Protein AF-A0A1G9GJR6-F1 (afdb_monomer)

InterPro domains:
  IPR000014 PAS domain [PS50112] (337-376)
  IPR000014 PAS domain [TIGR00229] (336-374)
  IPR035965 PAS domain superfamily [SSF55785] (329-375)

Structure (mmCIF, N/CA/C/O backbone):
data_AF-A0A1G9GJR6-F1
#
_entry.id   AF-A0A1G9GJR6-F1
#
loop_
_atom_site.group_PDB
_atom_site.id
_atom_site.type_symbol
_atom_site.label_atom_id
_atom_site.l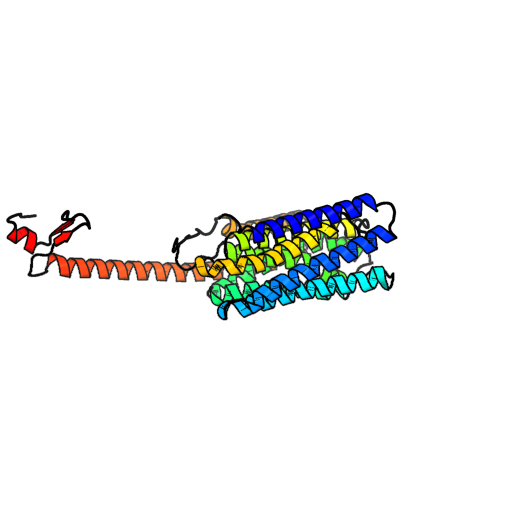abel_alt_id
_atom_site.label_comp_id
_atom_site.label_asym_id
_atom_site.label_entity_id
_atom_site.label_seq_id
_atom_site.pdbx_PDB_ins_code
_atom_site.Cartn_x
_atom_site.Cartn_y
_atom_site.Cartn_z
_atom_site.occupancy
_atom_site.B_iso_or_equiv
_atom_site.auth_seq_id
_atom_site.auth_comp_id
_atom_site.auth_asym_id
_atom_site.auth_atom_id
_atom_site.pdbx_PDB_model_num
ATOM 1 N N . MET A 1 1 ? -23.182 -2.981 -4.319 1.00 45.47 1 MET A N 1
ATOM 2 C CA . MET A 1 1 ? -23.999 -1.771 -4.593 1.00 45.47 1 MET A CA 1
ATOM 3 C C . MET A 1 1 ? -23.714 -1.355 -6.027 1.00 45.47 1 MET A C 1
ATOM 5 O O . MET A 1 1 ? -22.579 -1.558 -6.437 1.00 45.47 1 MET A O 1
ATOM 9 N N . PRO A 1 2 ? -24.678 -0.843 -6.815 1.00 49.72 2 PRO A N 1
ATOM 10 C CA . PRO A 1 2 ? -24.375 -0.452 -8.184 1.00 49.72 2 PRO A CA 1
ATOM 11 C C . PRO A 1 2 ? -23.437 0.757 -8.154 1.00 49.72 2 PRO A C 1
ATOM 13 O O . PRO A 1 2 ? -23.761 1.805 -7.594 1.00 49.72 2 PRO A O 1
ATOM 16 N N . ILE A 1 3 ? -22.252 0.574 -8.728 1.00 59.41 3 ILE A N 1
ATOM 17 C CA . ILE A 1 3 ? -21.285 1.632 -8.998 1.00 59.41 3 ILE A CA 1
ATOM 18 C C . ILE A 1 3 ? -22.029 2.737 -9.766 1.00 59.41 3 ILE A C 1
ATOM 20 O O . ILE A 1 3 ? -22.708 2.457 -10.755 1.00 59.41 3 ILE A O 1
ATOM 24 N N . GLN A 1 4 ? -21.968 3.990 -9.297 1.00 67.12 4 GLN A N 1
ATOM 25 C CA . GLN A 1 4 ? -22.605 5.110 -10.004 1.00 67.12 4 GLN A CA 1
ATOM 26 C C . GLN A 1 4 ? -22.117 5.148 -11.458 1.00 67.12 4 GLN A C 1
ATOM 28 O O . GLN A 1 4 ? -20.933 4.924 -11.702 1.00 67.12 4 GLN A O 1
ATOM 33 N N . LYS A 1 5 ? -22.991 5.489 -12.418 1.00 72.69 5 LYS A N 1
ATOM 34 C CA . LYS A 1 5 ? -22.660 5.490 -13.861 1.00 72.69 5 LYS A CA 1
ATOM 35 C C . LYS A 1 5 ? -21.323 6.184 -14.174 1.00 72.69 5 LYS A C 1
ATOM 37 O O . LYS A 1 5 ? -20.550 5.674 -14.972 1.00 72.69 5 LYS A O 1
ATOM 42 N N . LYS A 1 6 ? -21.008 7.291 -13.487 1.00 80.31 6 LYS A N 1
ATOM 43 C CA . LYS A 1 6 ? -19.724 8.004 -13.619 1.00 80.31 6 LYS A CA 1
ATOM 44 C C . LYS A 1 6 ? -18.506 7.135 -13.272 1.00 80.31 6 LYS A C 1
ATOM 46 O O . LYS A 1 6 ? -17.514 7.168 -13.987 1.00 80.31 6 LYS A O 1
ATOM 51 N N . ASN A 1 7 ? -18.586 6.351 -12.203 1.00 84.50 7 ASN A N 1
ATOM 52 C CA . ASN A 1 7 ? -17.495 5.494 -11.741 1.00 84.50 7 ASN A CA 1
ATOM 53 C C . ASN A 1 7 ? -17.300 4.279 -12.665 1.00 84.50 7 ASN A C 1
ATOM 55 O O . ASN A 1 7 ? -16.178 3.809 -12.811 1.00 84.50 7 ASN A O 1
ATOM 59 N N . VAL A 1 8 ? -18.361 3.820 -13.342 1.00 87.62 8 VAL A N 1
ATOM 60 C CA . VAL A 1 8 ? -18.257 2.786 -14.386 1.00 87.62 8 VAL A CA 1
ATOM 61 C C . VAL A 1 8 ? -17.443 3.297 -15.576 1.00 87.62 8 VAL A C 1
ATOM 63 O O . VAL A 1 8 ? -16.547 2.597 -16.029 1.00 87.62 8 VAL A O 1
ATOM 66 N N . TYR A 1 9 ? -17.683 4.530 -16.040 1.00 91.12 9 TYR A N 1
ATOM 67 C CA . TYR A 1 9 ? -16.892 5.111 -17.134 1.00 91.12 9 TYR A CA 1
ATOM 68 C C . TYR A 1 9 ? -15.409 5.256 -16.785 1.00 91.12 9 TYR A C 1
ATOM 70 O O . TYR A 1 9 ? -14.565 5.035 -17.646 1.00 91.12 9 TYR A O 1
ATOM 78 N N . VAL A 1 10 ? -15.080 5.584 -15.532 1.00 92.81 10 VAL A N 1
ATOM 79 C CA . VAL A 1 10 ? -13.677 5.652 -15.096 1.00 92.81 10 VAL A CA 1
ATOM 80 C C . VAL A 1 10 ? -13.039 4.263 -15.065 1.00 92.81 10 VAL A C 1
ATOM 82 O O . VAL A 1 10 ? -11.910 4.122 -15.509 1.00 92.81 10 VAL A O 1
ATOM 85 N N . LEU A 1 11 ? -13.753 3.225 -14.615 1.00 93.25 11 LEU A N 1
ATOM 86 C CA . LEU A 1 11 ? -13.242 1.851 -14.693 1.00 93.25 11 LEU A CA 1
ATOM 87 C C . LEU A 1 11 ? -13.025 1.401 -16.139 1.00 93.25 11 LEU A C 1
ATOM 89 O O . LEU A 1 11 ? -11.981 0.835 -16.441 1.00 93.25 11 LEU A O 1
ATOM 93 N N . ILE A 1 12 ? -13.971 1.697 -17.036 1.00 94.75 12 ILE A N 1
ATOM 94 C CA . ILE A 1 12 ? -13.810 1.437 -18.473 1.00 94.75 12 ILE A CA 1
ATOM 95 C C . ILE A 1 12 ? -12.570 2.162 -18.998 1.00 94.75 12 ILE A C 1
ATOM 97 O O . ILE A 1 12 ? -11.783 1.551 -19.709 1.00 94.75 12 ILE A O 1
ATOM 101 N N . PHE A 1 13 ? -12.365 3.426 -18.616 1.00 95.56 13 PHE A N 1
ATOM 102 C CA . PHE A 1 13 ? -11.164 4.174 -18.975 1.00 95.56 13 PHE A CA 1
ATOM 103 C C . PHE A 1 13 ? -9.887 3.497 -18.465 1.00 95.56 13 PHE A C 1
ATOM 105 O O . PHE A 1 13 ? -8.965 3.344 -19.252 1.00 95.56 13 PHE A O 1
ATOM 112 N N . ILE A 1 14 ? -9.833 3.052 -17.204 1.00 96.62 14 ILE A N 1
ATOM 113 C CA . ILE A 1 14 ? -8.651 2.377 -16.639 1.00 96.62 14 ILE A CA 1
ATOM 114 C C . ILE A 1 14 ? -8.311 1.129 -17.459 1.00 96.62 14 ILE A C 1
ATOM 116 O O . ILE A 1 14 ? -7.192 1.006 -17.944 1.00 96.62 14 ILE A O 1
ATOM 120 N N . PHE A 1 15 ? -9.280 0.238 -17.683 1.00 96.19 15 PHE A N 1
ATOM 121 C CA . PHE A 1 15 ? -9.030 -0.989 -18.444 1.00 96.19 15 PHE A CA 1
ATOM 122 C C . PHE A 1 15 ? -8.732 -0.723 -19.923 1.00 96.19 15 PHE A C 1
ATOM 124 O O . PHE A 1 15 ? -7.868 -1.383 -20.492 1.00 96.19 15 PHE A O 1
ATOM 131 N N . ALA A 1 16 ? -9.403 0.249 -20.546 1.00 97.19 16 ALA A N 1
ATOM 132 C CA . ALA A 1 16 ? -9.124 0.642 -21.925 1.00 97.19 16 ALA A CA 1
ATOM 133 C C . ALA A 1 16 ? -7.731 1.270 -22.067 1.00 97.19 16 ALA A C 1
ATOM 135 O O . ALA A 1 16 ? -7.044 0.994 -23.043 1.00 97.19 16 ALA A O 1
ATOM 136 N N . PHE A 1 17 ? -7.300 2.070 -21.090 1.00 97.50 17 PHE A N 1
ATOM 137 C CA . PHE A 1 17 ? -5.965 2.658 -21.044 1.00 97.50 17 PHE A CA 1
ATOM 138 C C . PHE A 1 17 ? -4.892 1.577 -20.894 1.00 97.50 17 PHE A C 1
ATOM 140 O O . PHE A 1 17 ? -3.942 1.552 -21.668 1.00 97.50 17 PHE A O 1
ATOM 147 N N . THR A 1 18 ? -5.069 0.635 -19.962 1.00 96.69 18 THR A N 1
ATOM 148 C CA . THR A 1 18 ? -4.147 -0.497 -19.797 1.00 96.69 18 THR A CA 1
ATOM 149 C C . THR A 1 18 ? -4.101 -1.374 -21.050 1.00 96.69 18 THR A C 1
ATOM 151 O O . THR A 1 18 ? -3.021 -1.762 -21.483 1.00 96.69 18 THR A O 1
ATOM 154 N N . LEU A 1 19 ? -5.247 -1.649 -21.683 1.00 97.00 19 LEU A N 1
ATOM 155 C CA . LEU A 1 19 ? -5.295 -2.402 -22.939 1.00 97.00 19 LEU A CA 1
ATOM 156 C C . LEU A 1 19 ? -4.604 -1.652 -24.083 1.00 97.00 19 LEU A C 1
ATOM 158 O O . LEU A 1 19 ? -3.886 -2.265 -24.864 1.00 97.00 19 LEU A O 1
ATOM 162 N N . PHE A 1 20 ? -4.801 -0.335 -24.175 1.00 97.44 20 PHE A N 1
ATOM 163 C CA . PHE A 1 20 ? -4.111 0.506 -25.150 1.00 97.44 20 PHE A CA 1
ATOM 164 C C . PHE A 1 20 ? -2.597 0.486 -24.935 1.00 97.44 20 PHE A C 1
ATOM 166 O O . PHE A 1 20 ? -1.853 0.417 -25.907 1.00 97.44 20 PHE A O 1
ATOM 173 N N . TYR A 1 21 ? -2.144 0.477 -23.680 1.00 96.69 21 TYR A N 1
ATOM 174 C CA . TYR A 1 21 ? -0.730 0.341 -23.358 1.00 96.69 21 TYR A CA 1
ATOM 175 C C . TYR A 1 21 ? -0.183 -1.008 -23.852 1.00 96.69 21 TYR A C 1
ATOM 177 O O . TYR A 1 21 ? 0.759 -1.030 -24.637 1.00 96.69 21 TYR A O 1
ATOM 185 N N . TYR A 1 22 ? -0.833 -2.130 -23.533 1.00 96.69 22 TYR A N 1
AT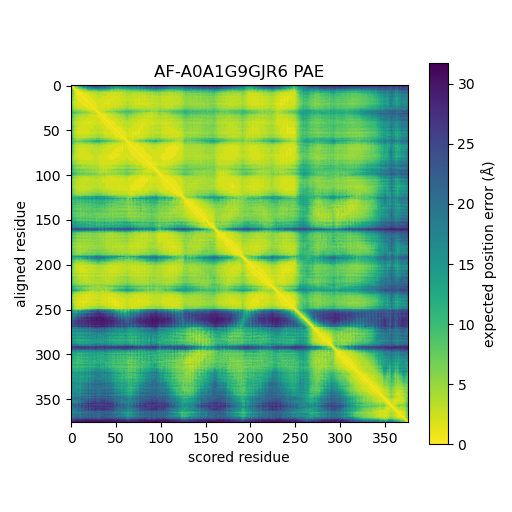OM 186 C CA . TYR A 1 22 ? -0.429 -3.429 -24.086 1.00 96.69 22 TYR A CA 1
ATOM 187 C C . TYR A 1 22 ? -0.439 -3.469 -25.619 1.00 96.69 22 TYR A C 1
ATOM 189 O O . TYR A 1 22 ? 0.464 -4.039 -26.227 1.00 96.69 22 TYR A O 1
ATOM 197 N N . LEU A 1 23 ? -1.437 -2.848 -26.253 1.00 96.31 23 LEU A N 1
ATOM 198 C CA . LEU A 1 23 ? -1.510 -2.760 -27.708 1.00 96.31 23 LEU A CA 1
ATOM 199 C C . LEU A 1 23 ? -0.339 -1.954 -28.283 1.00 96.31 23 LEU A C 1
ATOM 201 O O . LEU A 1 23 ? 0.211 -2.349 -29.304 1.00 96.31 23 LEU A O 1
ATOM 205 N N . TRP A 1 24 ? 0.059 -0.858 -27.633 1.00 95.62 24 TRP A N 1
ATOM 206 C CA . TRP A 1 24 ? 1.240 -0.089 -28.023 1.00 95.62 24 TRP A CA 1
ATOM 207 C C . TRP A 1 24 ? 2.498 -0.955 -27.978 1.00 95.62 24 TRP A C 1
ATOM 209 O O . TRP A 1 24 ? 3.226 -1.019 -28.966 1.00 95.62 24 TRP A O 1
ATOM 219 N N . LEU A 1 25 ? 2.712 -1.667 -26.866 1.00 93.50 25 LEU A N 1
ATOM 220 C CA . LEU A 1 25 ? 3.872 -2.545 -26.707 1.00 93.50 25 LEU A CA 1
ATOM 221 C C . LEU A 1 25 ? 3.916 -3.630 -27.786 1.00 93.50 25 LEU A C 1
ATOM 223 O O . LEU A 1 25 ? 4.958 -3.878 -28.378 1.00 93.50 25 LEU A O 1
ATOM 227 N N . PHE A 1 26 ? 2.766 -4.231 -28.090 1.00 94.25 26 PHE A N 1
ATOM 228 C CA . PHE A 1 26 ? 2.660 -5.258 -29.120 1.00 94.25 26 PHE A CA 1
ATOM 229 C C . PHE A 1 26 ? 2.913 -4.719 -30.538 1.00 94.25 26 PHE A C 1
ATOM 231 O O . PHE A 1 26 ? 3.593 -5.365 -31.328 1.00 94.25 26 PHE A O 1
ATOM 238 N N . LEU A 1 27 ? 2.368 -3.546 -30.881 1.00 94.06 27 LEU A N 1
ATOM 239 C CA . LEU A 1 27 ? 2.489 -2.973 -32.228 1.00 94.06 27 LEU A CA 1
ATOM 240 C C . LEU A 1 27 ? 3.894 -2.447 -32.538 1.00 94.06 27 LEU A C 1
ATOM 242 O O . LEU A 1 27 ? 4.300 -2.475 -33.697 1.00 94.06 27 LEU A O 1
ATOM 246 N N . PHE A 1 28 ? 4.611 -1.957 -31.527 1.00 92.88 28 PHE A N 1
ATOM 247 C CA . PHE A 1 28 ? 5.928 -1.336 -31.686 1.00 92.88 28 PHE A CA 1
ATOM 248 C C . PHE A 1 28 ? 7.072 -2.192 -31.131 1.00 92.88 28 PHE A C 1
ATOM 250 O O . PHE A 1 28 ? 8.172 -1.683 -30.961 1.00 92.88 28 PHE A O 1
ATOM 257 N N . GLN A 1 29 ? 6.849 -3.489 -30.890 1.00 91.06 29 GLN A N 1
ATOM 258 C CA . GLN A 1 29 ? 7.866 -4.407 -30.352 1.00 91.06 29 GLN A CA 1
ATOM 259 C C . GLN A 1 29 ? 9.164 -4.459 -31.184 1.00 91.06 29 GLN A C 1
ATOM 261 O O . GLN A 1 29 ? 10.229 -4.722 -30.635 1.00 91.06 29 GLN A O 1
ATOM 266 N N . ASP A 1 30 ? 9.081 -4.185 -32.492 1.00 90.19 30 ASP A N 1
ATOM 267 C CA . ASP A 1 30 ? 10.226 -4.198 -33.412 1.00 90.19 30 ASP A CA 1
ATOM 268 C C . ASP A 1 30 ? 10.935 -2.827 -33.523 1.00 90.19 30 ASP A C 1
ATOM 270 O O . ASP A 1 30 ? 12.026 -2.740 -34.087 1.00 90.19 30 ASP A O 1
ATOM 274 N N . ASP A 1 31 ? 10.337 -1.748 -32.997 1.00 91.06 31 ASP A N 1
ATOM 275 C CA . ASP A 1 31 ? 10.891 -0.385 -33.000 1.00 91.06 31 ASP A CA 1
ATOM 276 C C . ASP A 1 31 ? 11.160 0.074 -31.562 1.00 91.06 31 ASP A C 1
ATOM 278 O O . ASP A 1 31 ? 10.299 0.652 -30.895 1.00 91.06 31 ASP A O 1
ATOM 282 N N . SER A 1 32 ? 12.388 -0.164 -31.091 1.00 86.12 32 SER A N 1
ATOM 283 C CA . SER A 1 32 ? 12.802 0.149 -29.718 1.00 86.12 32 SER A CA 1
ATOM 284 C C . SER A 1 32 ? 12.622 1.624 -29.353 1.00 86.12 32 SER A C 1
ATOM 286 O O . SER A 1 32 ? 12.295 1.941 -28.212 1.00 86.12 32 SER A O 1
ATOM 288 N N . TYR A 1 33 ? 12.763 2.547 -30.310 1.00 88.50 33 TYR A N 1
ATOM 289 C CA . TYR A 1 33 ? 12.606 3.972 -30.036 1.00 88.50 33 TYR A CA 1
ATOM 290 C C . TYR A 1 33 ? 11.143 4.334 -29.751 1.00 88.50 33 TYR A C 1
ATOM 292 O O . TYR A 1 33 ? 10.857 5.011 -28.759 1.00 88.50 33 TYR A O 1
ATOM 300 N N . LEU A 1 34 ? 10.211 3.882 -30.599 1.00 90.75 34 LEU A N 1
ATOM 301 C CA . LEU A 1 34 ? 8.777 4.125 -30.401 1.00 90.75 34 LEU A CA 1
ATOM 302 C C . LEU A 1 34 ? 8.217 3.343 -29.209 1.00 90.75 34 LEU A C 1
ATOM 304 O O . LEU A 1 34 ? 7.345 3.857 -28.499 1.00 90.75 34 LEU A O 1
ATOM 308 N N . LEU A 1 35 ? 8.735 2.138 -28.965 1.00 91.19 35 LEU A N 1
ATOM 309 C CA . LEU A 1 35 ? 8.374 1.308 -27.823 1.00 91.19 35 LEU A CA 1
ATOM 310 C C . LEU A 1 35 ? 8.645 2.044 -26.504 1.00 91.19 35 LEU A C 1
ATOM 312 O O . LEU A 1 35 ? 7.708 2.291 -25.742 1.00 91.19 35 LEU A O 1
ATOM 316 N N . THR A 1 36 ? 9.890 2.479 -26.283 1.00 89.06 36 THR A N 1
ATOM 317 C CA . THR A 1 36 ? 10.308 3.152 -25.045 1.00 89.06 36 THR A CA 1
ATOM 318 C C . THR A 1 36 ? 9.625 4.508 -24.868 1.00 89.06 36 THR A C 1
ATOM 320 O O . THR A 1 36 ? 9.094 4.800 -23.797 1.00 89.06 36 THR A O 1
ATOM 323 N N . TRP A 1 37 ? 9.565 5.345 -25.913 1.00 91.19 37 TRP A N 1
ATOM 324 C CA . TRP A 1 37 ? 8.925 6.664 -25.803 1.00 91.19 37 TRP A CA 1
ATOM 325 C C . TRP A 1 37 ? 7.434 6.570 -25.506 1.00 91.19 37 TRP A C 1
ATOM 327 O O . TRP A 1 37 ? 6.923 7.310 -24.658 1.00 91.19 37 TRP A O 1
ATOM 337 N N . GLY A 1 38 ? 6.721 5.683 -26.200 1.00 92.06 38 GLY A N 1
ATOM 338 C CA . GLY A 1 38 ? 5.298 5.506 -25.957 1.00 92.06 38 GLY A CA 1
ATOM 339 C C . GLY A 1 38 ? 5.023 4.876 -24.597 1.00 92.06 38 GLY A C 1
ATOM 340 O O . GLY A 1 38 ? 4.152 5.377 -23.887 1.00 92.06 38 GLY A O 1
ATOM 341 N N . GLY A 1 39 ? 5.807 3.870 -24.191 1.00 92.06 39 GLY A N 1
ATOM 342 C CA . GLY A 1 39 ? 5.703 3.259 -22.866 1.00 92.06 39 GLY A CA 1
ATOM 343 C C . GLY A 1 39 ? 5.895 4.275 -21.744 1.00 92.06 39 GLY A C 1
ATOM 344 O O . GLY A 1 39 ? 4.989 4.490 -20.940 1.00 92.06 39 GLY A O 1
ATOM 345 N N . ASN A 1 40 ? 6.995 5.026 -21.771 1.00 92.69 40 ASN A N 1
ATOM 346 C CA . ASN A 1 40 ? 7.277 6.045 -20.760 1.00 92.69 40 ASN A CA 1
ATOM 347 C C . ASN A 1 40 ? 6.244 7.178 -20.749 1.00 92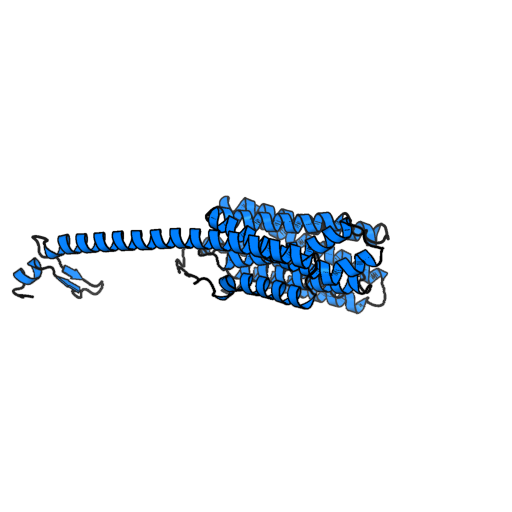.69 40 ASN A C 1
ATOM 349 O O . ASN A 1 40 ? 5.852 7.663 -19.687 1.00 92.69 40 ASN A O 1
ATOM 353 N N . THR A 1 41 ? 5.742 7.588 -21.918 1.00 93.81 41 THR A N 1
ATOM 354 C CA . THR A 1 41 ? 4.688 8.612 -22.003 1.00 93.81 41 THR A CA 1
ATOM 355 C C . THR A 1 41 ? 3.378 8.111 -21.394 1.00 93.81 41 THR A C 1
ATOM 357 O O . THR A 1 41 ? 2.712 8.843 -20.657 1.00 93.81 41 THR A O 1
ATOM 360 N N . LEU A 1 42 ? 3.001 6.859 -21.667 1.00 95.62 42 LEU A N 1
ATOM 361 C CA . LEU A 1 42 ? 1.826 6.231 -21.067 1.00 95.62 42 LEU A CA 1
ATOM 362 C C . LEU A 1 42 ? 2.006 6.045 -19.559 1.00 95.62 42 LEU A C 1
ATOM 364 O O . LEU A 1 42 ? 1.075 6.321 -18.803 1.00 95.62 42 LEU A O 1
ATOM 368 N N . SER A 1 43 ? 3.205 5.685 -19.114 1.00 94.75 43 SER A N 1
ATOM 369 C CA . SER A 1 43 ? 3.566 5.598 -17.699 1.00 94.75 43 SER A CA 1
ATOM 370 C C . SER A 1 43 ? 3.390 6.937 -16.974 1.00 94.75 43 SER A C 1
ATOM 372 O O . SER A 1 43 ? 2.709 7.044 -15.946 1.00 94.75 43 SER A O 1
ATOM 374 N N . LEU A 1 44 ? 3.884 8.014 -17.586 1.00 95.31 44 LEU A N 1
ATOM 375 C CA . LEU A 1 44 ? 3.776 9.373 -17.065 1.00 95.31 44 LEU A CA 1
ATOM 376 C C . LEU A 1 44 ? 2.317 9.856 -16.983 1.00 95.31 44 LEU A C 1
ATOM 378 O O . LEU A 1 44 ? 1.890 10.416 -15.971 1.00 95.31 44 LEU A O 1
ATOM 382 N N . ILE A 1 45 ? 1.519 9.622 -18.029 1.00 95.69 45 ILE A N 1
ATOM 383 C CA . ILE A 1 45 ? 0.089 9.975 -18.036 1.00 95.69 45 ILE A CA 1
ATOM 384 C C . ILE A 1 45 ? -0.673 9.142 -16.997 1.00 95.69 45 ILE A C 1
ATOM 386 O O . ILE A 1 45 ? -1.497 9.672 -16.242 1.00 95.69 45 ILE A O 1
ATOM 390 N N . GLY A 1 46 ? -0.389 7.842 -16.945 1.00 94.88 46 GLY A N 1
ATOM 391 C CA . GLY A 1 46 ? -1.046 6.878 -16.073 1.00 94.88 46 GLY A CA 1
ATOM 392 C C . GLY A 1 46 ? -0.755 7.082 -14.586 1.00 94.88 46 GLY A C 1
ATOM 393 O O . GLY A 1 46 ? -1.611 6.768 -13.763 1.00 94.88 46 GLY A O 1
ATOM 394 N N . SER A 1 47 ? 0.381 7.687 -14.234 1.00 95.56 47 SER A N 1
ATOM 395 C CA . SER A 1 47 ? 0.718 8.096 -12.861 1.00 95.56 47 SER A CA 1
ATOM 396 C C . SER A 1 47 ? 0.223 9.514 -12.508 1.00 95.56 47 SER A C 1
ATOM 398 O O . SER A 1 47 ? -0.171 9.781 -11.363 1.00 95.56 47 SER A O 1
ATOM 400 N N . ALA A 1 48 ? 0.135 10.426 -13.484 1.00 96.62 48 ALA A N 1
ATOM 401 C CA . ALA A 1 48 ? -0.389 11.782 -13.282 1.00 96.62 48 ALA A CA 1
ATOM 402 C C . ALA A 1 48 ? -1.900 11.806 -12.986 1.00 96.62 48 ALA A C 1
ATOM 404 O O . ALA A 1 48 ? -2.363 12.525 -12.093 1.00 96.62 48 ALA A O 1
ATOM 405 N N . VAL A 1 49 ? -2.689 11.019 -13.723 1.00 96.38 49 VAL A N 1
ATOM 406 C CA . VAL A 1 49 ? -4.158 11.005 -13.611 1.00 96.38 49 VAL A CA 1
ATOM 407 C C . VAL A 1 49 ? -4.636 10.624 -12.190 1.00 96.38 49 VAL A C 1
ATOM 409 O O . VAL A 1 49 ? -5.431 11.374 -11.609 1.00 96.38 49 VAL A O 1
ATOM 412 N N . PRO A 1 50 ? -4.128 9.545 -11.564 1.00 96.12 50 PRO A N 1
ATOM 413 C CA . PRO A 1 50 ? -4.399 9.188 -10.167 1.00 96.12 50 PRO A CA 1
ATOM 414 C C . PRO A 1 50 ? -4.038 10.273 -9.160 1.00 96.12 50 PRO A C 1
ATOM 416 O O . PRO A 1 50 ? -4.819 10.531 -8.241 1.00 96.12 50 PRO A O 1
ATOM 419 N N . SER A 1 51 ? -2.909 10.957 -9.359 1.00 95.69 51 SER A N 1
ATOM 420 C CA . SER A 1 51 ? -2.487 12.070 -8.501 1.00 95.69 51 SER A CA 1
ATOM 421 C C . SER A 1 51 ? -3.532 13.192 -8.486 1.00 95.69 51 SER A C 1
ATOM 423 O O . SER A 1 51 ? -3.867 13.730 -7.427 1.00 95.69 51 SER A O 1
ATOM 425 N N . ILE A 1 52 ? -4.133 13.497 -9.642 1.00 95.56 52 ILE A N 1
ATOM 426 C CA . ILE A 1 52 ? -5.213 14.487 -9.758 1.00 95.56 52 ILE A CA 1
ATOM 427 C C . ILE A 1 52 ? -6.485 14.000 -9.051 1.00 95.56 52 ILE A C 1
ATOM 429 O O . ILE A 1 52 ? -7.104 14.767 -8.306 1.00 95.56 52 ILE A O 1
ATOM 433 N N . TRP A 1 53 ? -6.892 12.744 -9.259 1.00 95.38 53 TRP A N 1
ATOM 434 C CA . TRP A 1 53 ? -8.083 12.174 -8.615 1.00 95.38 53 TRP A CA 1
ATOM 435 C C . TRP A 1 53 ? -7.976 12.185 -7.088 1.00 95.38 53 TRP A C 1
ATOM 437 O O . TRP A 1 53 ? -8.921 12.573 -6.397 1.00 95.38 53 TRP A O 1
ATOM 447 N N . LEU A 1 54 ? -6.811 11.825 -6.555 1.00 95.19 54 LEU A N 1
ATOM 448 C CA . LEU A 1 54 ? -6.560 11.793 -5.117 1.00 95.19 54 LEU A CA 1
ATOM 449 C C . LEU A 1 54 ? -6.427 13.193 -4.521 1.00 95.19 54 LEU A C 1
ATOM 451 O O . LEU A 1 54 ? -6.961 13.446 -3.442 1.00 95.19 54 LEU A O 1
ATOM 455 N N . TYR A 1 55 ? -5.847 14.145 -5.252 1.00 95.50 55 TYR A N 1
ATOM 456 C CA . TYR A 1 55 ? -5.843 15.543 -4.830 1.00 95.50 55 TYR A CA 1
ATOM 457 C C . TYR A 1 55 ? -7.263 16.131 -4.739 1.00 95.50 55 TYR A C 1
ATOM 459 O O . TYR A 1 55 ? -7.583 16.880 -3.809 1.00 95.50 55 TYR A O 1
ATOM 467 N N . GLN A 1 56 ? -8.154 15.765 -5.667 1.00 92.69 56 GLN A N 1
ATOM 468 C CA . GLN A 1 56 ? -9.574 16.125 -5.582 1.00 92.69 56 GLN A CA 1
ATOM 469 C C . GLN A 1 56 ? -10.255 15.470 -4.369 1.00 92.69 56 GLN A C 1
ATOM 471 O O . GLN A 1 56 ? -11.034 16.133 -3.674 1.00 92.69 56 GLN A O 1
ATOM 476 N N . ALA A 1 57 ? -9.934 14.207 -4.073 1.00 91.25 57 ALA A N 1
ATOM 477 C CA . ALA A 1 57 ? -10.399 13.519 -2.868 1.00 91.25 57 ALA A CA 1
ATOM 478 C C . ALA A 1 57 ? -9.932 14.254 -1.598 1.00 91.25 57 ALA A C 1
ATOM 480 O O . ALA A 1 57 ? -10.750 14.624 -0.762 1.00 91.25 57 ALA A O 1
ATOM 481 N N . TYR A 1 58 ? -8.651 14.625 -1.511 1.00 93.94 58 TYR A N 1
ATOM 482 C CA . TYR A 1 58 ? -8.107 15.437 -0.417 1.00 93.94 58 TYR A CA 1
ATOM 483 C C . TYR A 1 58 ? -8.857 16.765 -0.222 1.00 93.94 58 TYR A C 1
ATOM 485 O O . TYR A 1 58 ? -9.224 17.115 0.905 1.00 93.94 58 TYR A O 1
ATOM 493 N N . LYS A 1 59 ? -9.132 17.500 -1.308 1.00 92.94 59 LYS A N 1
ATOM 494 C CA . LYS A 1 59 ? -9.871 18.772 -1.241 1.00 92.94 59 LYS A CA 1
ATOM 495 C C . LYS A 1 59 ? -11.297 18.606 -0.723 1.00 92.94 59 LYS A C 1
ATOM 497 O O . LYS A 1 59 ? -11.787 19.480 -0.007 1.00 92.94 59 LYS A O 1
ATOM 502 N N . THR A 1 60 ? -11.951 17.510 -1.094 1.00 88.62 60 THR A N 1
ATOM 503 C CA . THR A 1 60 ? -13.358 17.240 -0.765 1.00 88.62 60 THR A CA 1
ATOM 504 C C . THR A 1 60 ? -13.547 16.422 0.513 1.00 88.62 60 THR A C 1
ATOM 506 O O . THR A 1 60 ? -14.666 16.335 1.014 1.00 88.62 60 THR A O 1
ATOM 509 N N . ALA A 1 61 ? -12.469 15.874 1.077 1.00 87.06 61 ALA A N 1
ATOM 510 C CA . ALA A 1 61 ? -12.494 15.091 2.300 1.00 87.06 61 ALA A CA 1
ATOM 511 C C . ALA A 1 61 ? -12.914 15.913 3.527 1.00 87.06 61 ALA A C 1
ATOM 513 O O . ALA A 1 61 ? -12.516 17.069 3.717 1.00 87.06 61 ALA A O 1
ATOM 514 N N . GLU A 1 62 ? -13.657 15.272 4.428 1.00 84.69 62 GLU A N 1
ATOM 515 C CA . GLU A 1 62 ? -13.965 15.828 5.742 1.00 84.69 62 GLU A CA 1
ATOM 516 C C . GLU A 1 62 ? -12.698 15.941 6.609 1.00 84.69 62 GLU A C 1
ATOM 518 O O . GLU A 1 62 ? -11.760 15.149 6.487 1.00 84.69 62 GLU A O 1
ATOM 523 N N . LYS A 1 63 ? -12.677 16.909 7.540 1.00 84.31 63 LYS A N 1
ATOM 524 C CA . LYS A 1 63 ? -11.538 17.174 8.445 1.00 84.31 63 LYS A CA 1
ATOM 525 C C . LYS A 1 63 ? -10.897 15.919 9.079 1.00 84.31 63 LYS A C 1
ATOM 527 O O . LYS A 1 63 ? -9.667 15.876 9.100 1.00 84.31 63 LYS A O 1
ATOM 532 N N . PRO A 1 64 ? -11.639 14.912 9.591 1.00 83.75 64 PRO A N 1
ATOM 533 C CA . PRO A 1 64 ? -11.013 13.734 10.196 1.00 83.75 64 PRO A CA 1
ATOM 534 C C . PRO A 1 64 ? -10.219 12.865 9.208 1.00 83.75 64 PRO A C 1
ATOM 536 O O . PRO A 1 64 ? -9.229 12.263 9.634 1.00 83.75 64 PRO A O 1
ATOM 539 N N . ASP A 1 65 ? -10.608 12.834 7.931 1.00 85.81 65 ASP A N 1
ATOM 540 C CA . ASP A 1 65 ? -9.990 12.006 6.889 1.00 85.81 65 ASP A CA 1
ATOM 541 C C . ASP A 1 65 ? -8.987 12.773 6.014 1.00 85.81 65 ASP A C 1
ATOM 543 O O . ASP A 1 65 ? -8.206 12.152 5.295 1.00 85.81 65 ASP A O 1
ATOM 547 N N . LYS A 1 66 ? -8.947 14.110 6.088 1.00 90.56 66 LYS A N 1
ATOM 548 C CA . LYS A 1 66 ? -8.012 14.937 5.303 1.00 90.56 66 LYS A CA 1
ATOM 549 C C . LYS A 1 66 ? -6.545 14.490 5.377 1.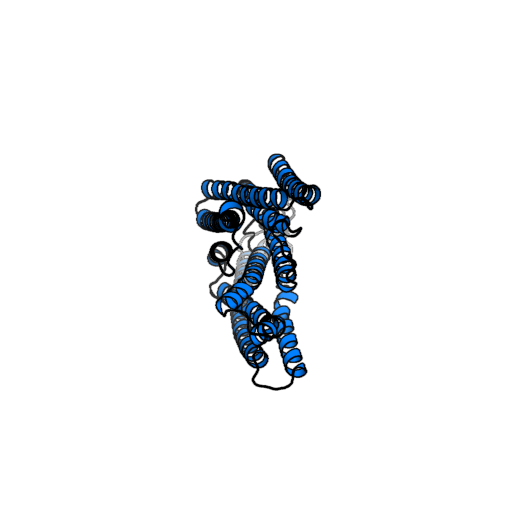00 90.56 66 LYS A C 1
ATOM 551 O O . LYS A 1 66 ? -5.932 14.421 4.315 1.00 90.56 66 LYS A O 1
ATOM 556 N N . PRO A 1 67 ? -5.963 14.167 6.551 1.00 93.50 67 PRO A N 1
ATOM 557 C CA . PRO A 1 67 ? -4.560 13.751 6.607 1.00 93.50 67 PRO A CA 1
ATOM 558 C C . PRO A 1 67 ? -4.295 12.429 5.878 1.00 93.50 67 PRO A C 1
ATOM 560 O O . PRO A 1 67 ? -3.253 12.287 5.252 1.00 93.50 67 PRO A O 1
ATOM 563 N N . PHE A 1 68 ? -5.253 11.494 5.897 1.00 92.56 68 PHE A N 1
ATOM 564 C CA . PHE A 1 68 ? -5.150 10.244 5.141 1.00 92.56 68 PHE A CA 1
ATOM 565 C C . PHE A 1 68 ? -5.061 10.530 3.637 1.00 92.56 68 PHE A C 1
ATOM 567 O O . PHE A 1 68 ? -4.114 10.104 2.984 1.00 92.56 68 PHE A O 1
ATOM 574 N N . TRP A 1 69 ? -5.999 11.313 3.098 1.00 93.62 69 TRP A N 1
ATOM 575 C CA . TRP A 1 69 ? -6.016 11.630 1.666 1.00 93.62 69 TRP A CA 1
ATOM 576 C C . TRP A 1 69 ? -4.841 12.495 1.232 1.00 93.62 69 TRP A C 1
ATOM 578 O O . TRP A 1 69 ? -4.354 12.339 0.117 1.00 93.62 69 TRP A O 1
ATOM 588 N N . PHE A 1 70 ? -4.354 13.369 2.112 1.00 96.44 70 PHE A N 1
ATOM 589 C CA . PHE A 1 70 ? -3.135 14.130 1.871 1.00 96.44 70 PHE A CA 1
ATOM 590 C C . PHE A 1 70 ? -1.926 13.205 1.693 1.00 96.44 70 PHE A C 1
ATOM 592 O O . PHE A 1 70 ? -1.217 13.325 0.701 1.00 96.44 70 PHE A O 1
ATOM 599 N N . LEU A 1 71 ? -1.736 12.241 2.600 1.00 97.12 71 LEU A N 1
ATOM 600 C CA . LEU A 1 71 ? -0.632 11.281 2.531 1.00 97.12 71 LEU A CA 1
ATOM 601 C C . LEU A 1 71 ? -0.744 10.351 1.314 1.00 97.12 71 LEU A C 1
ATOM 603 O O . LEU A 1 71 ? 0.244 10.154 0.620 1.00 97.12 71 LEU A O 1
ATOM 607 N N . ILE A 1 72 ? -1.940 9.847 0.986 1.00 95.38 72 ILE A N 1
ATOM 608 C CA . ILE A 1 72 ? -2.147 9.057 -0.244 1.00 95.38 72 ILE A CA 1
ATOM 609 C C . ILE A 1 72 ? -1.856 9.895 -1.504 1.00 95.38 72 ILE A C 1
ATOM 611 O O . ILE A 1 72 ? -1.246 9.402 -2.452 1.00 95.38 72 ILE A O 1
ATOM 615 N N . THR A 1 73 ? -2.236 11.177 -1.515 1.00 97.12 73 THR A N 1
ATOM 616 C CA . THR A 1 73 ? -1.911 12.084 -2.630 1.00 97.12 73 THR A CA 1
ATOM 617 C C . THR A 1 73 ? -0.404 12.298 -2.746 1.00 97.12 73 THR A C 1
ATOM 619 O O . THR A 1 73 ? 0.123 12.218 -3.849 1.00 97.12 73 THR A O 1
ATOM 622 N N . LEU A 1 74 ? 0.298 12.525 -1.629 1.00 97.94 74 LEU A N 1
ATOM 623 C CA . LEU A 1 74 ? 1.757 12.661 -1.618 1.00 97.94 74 LEU A CA 1
ATOM 624 C C . LEU A 1 74 ? 2.457 11.394 -2.108 1.00 97.94 74 LEU A C 1
ATOM 626 O O . LEU A 1 74 ? 3.399 11.505 -2.882 1.00 97.94 74 LEU A O 1
ATOM 630 N N . GLY A 1 75 ? 1.983 10.210 -1.709 1.00 97.12 75 GLY A N 1
ATOM 631 C CA . GLY A 1 75 ? 2.542 8.945 -2.183 1.00 97.12 75 GLY A CA 1
ATOM 632 C C . GLY A 1 75 ? 2.411 8.791 -3.694 1.00 97.12 75 GLY A C 1
ATOM 633 O O . GLY A 1 75 ? 3.400 8.612 -4.396 1.00 97.12 75 GLY A O 1
ATOM 634 N N . THR A 1 76 ? 1.203 9.002 -4.215 1.00 96.62 76 THR A N 1
ATOM 635 C CA . THR A 1 76 ? 0.942 8.895 -5.660 1.00 96.62 76 THR A CA 1
ATOM 636 C C . THR A 1 76 ? 1.702 9.954 -6.460 1.00 96.62 76 THR A C 1
ATOM 638 O O . THR A 1 76 ? 2.229 9.668 -7.530 1.00 96.62 76 THR A O 1
ATOM 641 N N . PHE A 1 77 ? 1.815 11.171 -5.923 1.00 97.81 77 PHE A N 1
ATOM 642 C CA . PHE A 1 77 ? 2.601 12.232 -6.544 1.00 97.81 77 PHE A CA 1
ATOM 643 C C . PHE A 1 77 ? 4.106 11.929 -6.509 1.00 97.81 77 PHE A C 1
ATOM 645 O O . PHE A 1 77 ? 4.801 12.210 -7.477 1.00 97.81 77 PHE A O 1
ATOM 652 N N . SER A 1 78 ? 4.605 11.311 -5.433 1.00 97.94 78 SER A N 1
ATOM 653 C CA . SER A 1 78 ? 5.978 10.800 -5.361 1.00 97.94 78 SER A CA 1
ATOM 654 C C . SER A 1 78 ? 6.223 9.760 -6.450 1.00 97.94 78 SER A C 1
ATOM 656 O O . SER A 1 78 ? 7.204 9.867 -7.171 1.00 97.94 78 SER A O 1
ATOM 658 N N . TYR A 1 79 ? 5.294 8.821 -6.652 1.00 96.62 79 TYR A N 1
ATOM 659 C CA . TYR A 1 79 ? 5.376 7.854 -7.750 1.00 96.62 79 TYR A CA 1
ATOM 660 C C . TYR A 1 79 ? 5.446 8.547 -9.123 1.00 96.62 79 TYR A C 1
ATOM 662 O O . TYR A 1 79 ? 6.311 8.240 -9.931 1.00 96.62 79 TYR A O 1
ATOM 670 N N . PHE A 1 80 ? 4.609 9.559 -9.367 1.00 97.56 80 PHE A N 1
ATOM 671 C CA . PHE A 1 80 ? 4.688 10.366 -10.590 1.00 97.56 80 PHE A CA 1
ATOM 672 C C . PHE A 1 80 ? 6.054 11.065 -10.768 1.00 97.56 80 PHE A C 1
ATOM 674 O O . PHE A 1 80 ? 6.551 11.166 -11.888 1.00 97.56 80 PHE A O 1
ATOM 681 N N . LEU A 1 81 ? 6.696 11.526 -9.686 1.00 97.94 81 LEU A N 1
ATOM 682 C CA . LEU A 1 81 ? 8.053 12.089 -9.749 1.00 97.94 81 LEU A CA 1
ATOM 683 C C . LEU A 1 81 ? 9.119 11.028 -10.057 1.00 97.94 81 LEU A C 1
ATOM 685 O O . LEU A 1 81 ? 10.120 11.353 -10.701 1.00 97.94 81 LEU A O 1
ATOM 689 N N . ALA A 1 82 ? 8.907 9.779 -9.636 1.00 96.62 82 ALA A N 1
ATOM 690 C CA . ALA A 1 82 ? 9.759 8.658 -10.020 1.00 96.62 82 ALA A CA 1
ATOM 691 C C . ALA A 1 82 ? 9.692 8.427 -11.537 1.00 96.62 82 ALA A C 1
ATOM 693 O O . ALA A 1 82 ? 10.733 8.434 -12.187 1.00 96.62 82 ALA A O 1
ATOM 694 N N . GLU A 1 83 ? 8.485 8.380 -12.110 1.00 95.75 83 GLU A N 1
ATOM 695 C CA . GLU A 1 83 ? 8.261 8.266 -13.561 1.00 95.75 83 GLU A CA 1
ATOM 696 C C . GLU A 1 83 ? 8.858 9.451 -14.338 1.00 95.75 83 GLU A C 1
ATOM 698 O O . GLU A 1 83 ? 9.514 9.266 -15.361 1.00 95.75 83 GLU A O 1
ATOM 703 N N . CYS A 1 84 ? 8.710 10.681 -13.824 1.00 96.44 84 CYS A N 1
ATOM 704 C CA . CYS A 1 84 ? 9.371 11.869 -14.386 1.00 96.44 84 CYS A CA 1
ATOM 705 C C . CYS A 1 84 ? 10.899 11.725 -14.407 1.00 96.44 84 CYS A C 1
ATOM 707 O O . CYS A 1 84 ? 11.561 12.189 -15.334 1.00 96.44 84 CYS A O 1
ATOM 709 N N . SER A 1 85 ? 11.461 11.125 -13.358 1.00 95.94 85 SER A N 1
ATOM 710 C CA . SER A 1 85 ? 12.901 10.906 -13.251 1.00 95.94 85 SER A CA 1
ATOM 711 C C . SER A 1 85 ? 13.349 9.801 -14.209 1.00 95.94 85 SER A C 1
ATOM 713 O O . SER A 1 85 ? 14.360 9.965 -14.884 1.00 95.94 85 SER A O 1
ATOM 715 N N . TRP A 1 86 ? 12.574 8.718 -14.323 1.00 93.75 86 TRP A N 1
ATOM 716 C CA . TRP A 1 86 ? 12.839 7.604 -15.233 1.00 93.75 86 TRP A CA 1
ATOM 717 C C . TRP A 1 86 ? 12.893 8.065 -16.692 1.00 93.75 86 TRP A C 1
ATOM 719 O O . TRP A 1 86 ? 13.918 7.907 -17.355 1.00 93.75 86 TRP A O 1
ATOM 729 N N . ILE A 1 87 ? 11.840 8.743 -17.168 1.00 94.00 87 ILE A N 1
ATOM 730 C CA . ILE A 1 87 ? 11.778 9.247 -18.549 1.00 94.00 87 ILE A CA 1
ATOM 731 C C . ILE A 1 87 ? 12.893 10.260 -18.846 1.00 94.00 87 ILE A C 1
ATOM 733 O O . ILE A 1 87 ? 13.411 10.307 -19.964 1.00 94.00 87 ILE A O 1
ATOM 737 N N . LEU A 1 88 ? 13.296 11.062 -17.853 1.00 94.56 88 LEU A N 1
ATOM 738 C CA . LEU A 1 88 ? 14.404 12.002 -18.001 1.00 94.56 88 LEU A CA 1
ATOM 739 C C . LEU A 1 88 ? 15.723 11.264 -18.255 1.00 94.56 88 LEU A C 1
ATOM 741 O O . LEU A 1 88 ? 16.449 11.640 -19.172 1.00 94.56 88 LEU A O 1
ATOM 745 N N . TYR A 1 89 ? 16.031 10.227 -17.478 1.00 93.56 89 TYR A N 1
ATOM 746 C CA . TYR A 1 89 ? 17.254 9.447 -17.664 1.00 93.56 89 TYR A CA 1
ATOM 747 C C . TYR A 1 89 ? 17.253 8.685 -18.989 1.00 93.56 89 TYR A C 1
ATOM 749 O O . TYR A 1 89 ? 18.161 8.846 -19.805 1.00 93.56 89 TYR A O 1
ATOM 757 N N . GLU A 1 90 ? 16.198 7.919 -19.237 1.00 91.38 90 GLU A N 1
ATOM 758 C CA . GLU A 1 90 ? 16.174 6.978 -20.347 1.00 91.38 90 GLU A CA 1
ATOM 759 C C . GLU A 1 90 ? 15.833 7.646 -21.683 1.00 91.38 90 GLU A C 1
ATOM 761 O O . GLU A 1 90 ? 16.546 7.496 -22.671 1.00 91.38 90 GLU A O 1
ATOM 766 N N . SER A 1 91 ? 14.746 8.417 -21.746 1.00 90.56 91 SER A N 1
ATOM 767 C CA . SER A 1 91 ? 14.242 8.939 -23.024 1.00 90.56 91 SER A CA 1
ATOM 768 C C . SER A 1 91 ? 14.886 10.264 -23.424 1.00 90.56 91 SER A C 1
ATOM 770 O O . SER A 1 91 ? 15.133 10.500 -24.611 1.00 90.56 91 SER A O 1
ATOM 772 N N . VAL A 1 92 ? 15.165 11.137 -22.449 1.00 91.62 92 VAL A N 1
ATOM 773 C CA . VAL A 1 92 ? 15.728 12.473 -22.709 1.00 91.62 92 VAL A CA 1
ATOM 774 C C . VAL A 1 92 ? 17.254 12.441 -22.712 1.00 91.62 92 VAL A C 1
ATOM 776 O O . VAL A 1 92 ? 17.864 12.851 -23.699 1.00 91.62 92 VAL A O 1
ATOM 779 N N . LEU A 1 93 ? 17.871 11.958 -21.630 1.00 92.06 93 LEU A N 1
ATOM 780 C CA . LEU A 1 93 ? 19.329 11.903 -21.490 1.00 92.06 93 LEU A CA 1
ATOM 781 C C . LEU A 1 93 ? 19.952 10.712 -22.229 1.00 92.06 93 LEU A C 1
ATOM 783 O O . LEU A 1 93 ? 21.137 10.778 -22.549 1.00 92.06 93 LEU A O 1
ATOM 787 N N . ARG A 1 94 ? 19.161 9.677 -22.555 1.00 89.06 94 ARG A N 1
ATOM 788 C CA . ARG A 1 94 ? 19.603 8.458 -23.257 1.00 89.06 94 ARG A CA 1
ATOM 789 C C . ARG A 1 94 ? 20.751 7.749 -22.546 1.00 89.06 94 ARG A C 1
ATOM 791 O O . ARG A 1 94 ? 21.697 7.292 -23.185 1.00 89.06 94 ARG A O 1
ATOM 798 N N . ILE A 1 95 ? 20.662 7.694 -21.223 1.00 90.75 95 ILE A N 1
ATOM 799 C CA . ILE A 1 95 ? 21.575 6.924 -20.384 1.00 90.75 95 ILE A CA 1
ATOM 800 C C . ILE A 1 95 ? 20.797 5.839 -19.651 1.00 90.75 95 ILE A C 1
ATOM 802 O O . ILE A 1 95 ? 19.607 6.005 -19.381 1.00 90.75 95 ILE A O 1
ATOM 806 N N . GLU A 1 96 ? 21.478 4.742 -19.325 1.00 85.94 96 GLU A N 1
ATOM 807 C CA . GLU A 1 96 ? 20.907 3.701 -18.473 1.00 85.94 96 GLU A CA 1
ATOM 808 C C . GLU A 1 96 ? 20.456 4.310 -17.146 1.00 85.94 96 GLU A C 1
ATOM 810 O O . GLU A 1 96 ? 21.153 5.141 -16.547 1.00 85.94 96 GLU A O 1
ATOM 815 N N . VAL A 1 97 ? 19.261 3.921 -16.702 1.00 87.75 97 VAL A N 1
ATOM 816 C CA . VAL A 1 97 ? 18.715 4.410 -15.441 1.00 87.75 97 VAL A CA 1
ATOM 817 C C . VAL A 1 97 ? 19.591 3.862 -14.311 1.00 87.75 97 VAL A C 1
ATOM 819 O O . VAL A 1 97 ? 19.704 2.646 -14.162 1.00 87.75 97 VAL A O 1
ATOM 822 N N . PRO A 1 98 ? 20.237 4.730 -13.513 1.00 87.00 98 PRO A N 1
ATOM 823 C CA . PRO A 1 98 ? 21.147 4.267 -12.479 1.00 87.00 98 PRO A CA 1
ATOM 824 C C . PRO A 1 98 ? 20.378 3.490 -11.410 1.00 87.00 98 PRO A C 1
ATOM 826 O O . PRO A 1 98 ? 19.360 3.977 -10.917 1.00 87.00 98 PRO A O 1
ATOM 829 N N . TYR A 1 99 ? 20.904 2.330 -11.010 1.00 82.44 99 TYR A N 1
ATOM 830 C CA . TYR A 1 99 ? 20.340 1.514 -9.938 1.00 82.44 99 TYR A CA 1
ATOM 831 C C . TYR A 1 99 ? 21.340 1.305 -8.788 1.00 82.44 99 TYR A C 1
ATOM 833 O O . TYR A 1 99 ? 22.402 0.709 -8.990 1.00 82.44 99 TYR A O 1
ATOM 841 N N . PRO A 1 100 ? 21.010 1.719 -7.553 1.00 87.81 100 PRO A N 1
ATOM 842 C CA . PRO A 1 100 ? 19.891 2.583 -7.176 1.00 87.81 100 PRO A CA 1
ATOM 843 C C . PRO A 1 100 ? 20.060 4.029 -7.640 1.00 87.81 100 PRO A C 1
ATOM 845 O O . PRO A 1 100 ? 21.172 4.562 -7.640 1.00 87.81 100 PRO A O 1
ATOM 848 N N . GLY A 1 101 ? 18.949 4.688 -7.952 1.00 90.62 101 GLY A N 1
ATOM 849 C CA . GLY A 1 101 ? 18.923 6.051 -8.468 1.00 90.62 101 GLY A CA 1
ATOM 850 C C . GLY A 1 101 ? 17.847 6.942 -7.852 1.00 90.62 101 GLY A C 1
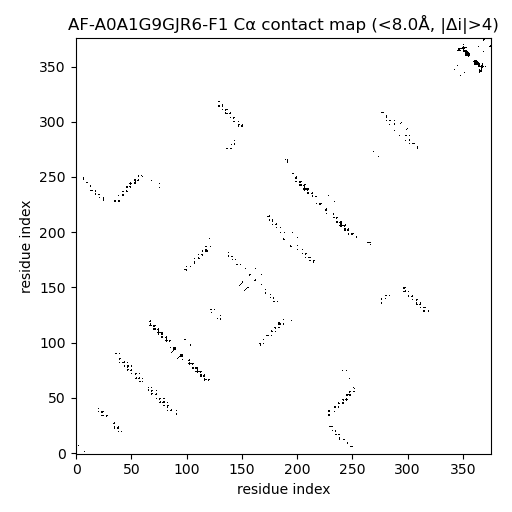ATOM 851 O O . GLY A 1 101 ? 17.202 6.631 -6.849 1.00 90.62 101 GLY A O 1
ATOM 852 N N . ILE A 1 102 ? 17.654 8.105 -8.478 1.00 94.75 102 ILE A N 1
ATOM 853 C CA . ILE A 1 102 ? 16.608 9.065 -8.098 1.00 94.75 102 ILE A CA 1
ATOM 854 C C . ILE A 1 102 ? 15.187 8.475 -8.244 1.00 94.75 102 ILE A C 1
ATOM 856 O O . ILE A 1 102 ? 14.373 8.741 -7.356 1.00 94.75 102 ILE A O 1
ATOM 860 N N . PRO A 1 103 ? 14.856 7.668 -9.280 1.00 94.12 103 PRO A N 1
ATOM 861 C CA . PRO A 1 103 ? 13.547 7.016 -9.354 1.00 94.12 103 PRO A CA 1
ATOM 862 C C . PRO A 1 103 ? 13.256 6.138 -8.127 1.00 94.12 103 PRO A C 1
ATOM 864 O O . PRO A 1 103 ? 12.198 6.290 -7.515 1.00 94.12 103 PRO A O 1
ATOM 867 N N . ASP A 1 104 ? 14.221 5.316 -7.689 1.00 92.81 104 ASP A N 1
ATOM 868 C CA . ASP A 1 104 ? 14.071 4.431 -6.523 1.00 92.81 104 ASP A CA 1
ATOM 869 C C . ASP A 1 104 ? 13.754 5.192 -5.236 1.00 92.81 104 ASP A C 1
ATOM 871 O O . ASP A 1 104 ? 12.914 4.769 -4.439 1.00 92.81 104 ASP A O 1
ATOM 875 N N . LEU A 1 105 ? 14.387 6.353 -5.039 1.00 95.00 105 LEU A N 1
ATOM 876 C CA . LEU A 1 105 ? 14.089 7.224 -3.906 1.00 95.00 105 LEU A CA 1
ATOM 877 C C . LEU A 1 105 ? 12.600 7.596 -3.892 1.00 95.00 105 LEU A C 1
ATOM 879 O O . LEU A 1 105 ? 11.930 7.454 -2.869 1.00 95.00 105 LEU A O 1
ATOM 883 N N . PHE A 1 106 ? 12.066 8.046 -5.025 1.00 96.75 106 PHE A N 1
ATOM 884 C CA . PHE A 1 106 ? 10.672 8.467 -5.130 1.00 96.75 106 PHE A CA 1
ATOM 885 C C . PHE A 1 106 ? 9.674 7.300 -5.049 1.00 96.75 106 PHE A C 1
ATOM 887 O O . PHE A 1 106 ? 8.600 7.480 -4.458 1.00 96.75 106 PHE A O 1
ATOM 894 N N . TYR A 1 107 ? 10.025 6.110 -5.549 1.00 94.19 107 TYR A N 1
ATOM 895 C CA . TYR A 1 107 ? 9.231 4.892 -5.350 1.00 94.19 107 TYR A CA 1
ATOM 896 C C . TYR A 1 107 ? 9.167 4.497 -3.868 1.00 94.19 107 TYR A C 1
ATOM 898 O O . TYR A 1 107 ? 8.077 4.294 -3.327 1.00 94.19 107 TYR A O 1
ATOM 906 N N . ILE A 1 108 ? 10.299 4.503 -3.159 1.00 94.06 108 ILE A N 1
ATOM 907 C CA . ILE A 1 108 ? 10.338 4.210 -1.718 1.00 94.06 108 ILE A CA 1
ATOM 908 C C . ILE A 1 108 ? 9.546 5.258 -0.923 1.00 94.06 108 ILE A C 1
ATOM 910 O O . ILE A 1 108 ? 8.764 4.902 -0.037 1.00 94.06 108 ILE A O 1
ATOM 914 N N . LEU A 1 109 ? 9.684 6.552 -1.242 1.00 96.19 109 LEU A N 1
ATOM 915 C CA . LEU A 1 109 ? 8.877 7.596 -0.601 1.00 96.19 109 LEU A CA 1
ATOM 916 C C . LEU A 1 109 ? 7.374 7.376 -0.823 1.00 96.19 109 LEU A C 1
ATOM 918 O O . LEU A 1 109 ? 6.594 7.595 0.107 1.00 96.19 109 LEU A O 1
ATOM 922 N N . SER A 1 110 ? 6.962 6.908 -2.008 1.00 95.81 110 SER A N 1
ATOM 923 C CA . SER A 1 110 ? 5.561 6.571 -2.292 1.00 95.81 110 SER A CA 1
ATOM 924 C C . SER A 1 110 ? 5.020 5.544 -1.294 1.00 95.81 110 SER A C 1
ATOM 926 O O . SER A 1 110 ? 4.013 5.789 -0.617 1.00 95.81 110 SER A O 1
ATOM 928 N N . VAL A 1 111 ? 5.756 4.444 -1.110 1.00 93.75 111 VAL A N 1
ATOM 929 C CA . VAL A 1 111 ? 5.426 3.387 -0.145 1.00 93.75 111 VAL A CA 1
ATOM 930 C C . VAL A 1 111 ? 5.355 3.939 1.281 1.00 93.75 111 VAL A C 1
ATOM 932 O O . VAL A 1 111 ? 4.385 3.679 2.000 1.00 93.75 111 VAL A O 1
ATOM 935 N N . LEU A 1 112 ? 6.333 4.749 1.700 1.00 94.69 112 LEU A N 1
ATOM 936 C CA . LEU A 1 112 ? 6.365 5.343 3.043 1.00 94.69 112 LEU A CA 1
ATOM 937 C C . LEU A 1 112 ? 5.164 6.260 3.308 1.00 94.69 112 LEU A C 1
ATOM 939 O O . LEU A 1 112 ? 4.599 6.245 4.409 1.00 94.69 112 LEU A O 1
ATOM 943 N N . PHE A 1 113 ? 4.734 7.039 2.315 1.00 96.88 113 PHE A N 1
ATOM 944 C CA . PHE A 1 113 ? 3.541 7.873 2.432 1.00 96.88 113 PHE A CA 1
ATOM 945 C C . PHE A 1 113 ? 2.259 7.040 2.519 1.00 96.88 113 PHE A C 1
ATOM 947 O O . PHE A 1 113 ? 1.401 7.339 3.355 1.00 96.88 113 PHE A O 1
ATOM 954 N N . TYR A 1 114 ? 2.133 5.966 1.734 1.00 94.25 114 TYR A N 1
ATOM 955 C CA . TYR A 1 114 ? 0.999 5.043 1.837 1.00 94.25 114 TYR A CA 1
ATOM 956 C C . TYR A 1 114 ? 0.943 4.346 3.202 1.00 94.25 114 TYR A C 1
ATOM 958 O O . TYR A 1 114 ? -0.113 4.339 3.844 1.00 94.25 114 TYR A O 1
ATOM 966 N N . LEU A 1 115 ? 2.075 3.840 3.702 1.00 91.44 115 LEU A N 1
ATOM 967 C CA . LEU A 1 115 ? 2.175 3.254 5.042 1.00 91.44 115 LEU A CA 1
ATOM 968 C C . LEU A 1 115 ? 1.786 4.266 6.121 1.00 91.44 115 LEU A C 1
ATOM 970 O O . LEU A 1 115 ? 1.014 3.947 7.026 1.00 91.44 115 LEU A O 1
ATOM 974 N N . SER A 1 116 ? 2.250 5.510 5.993 1.00 92.56 116 SER A N 1
ATOM 975 C CA . SER A 1 116 ? 1.902 6.596 6.912 1.00 92.56 116 SER A CA 1
ATOM 976 C C . SER A 1 116 ? 0.404 6.913 6.887 1.00 92.56 116 SER A C 1
ATOM 978 O O . SER A 1 116 ? -0.196 7.146 7.939 1.00 92.56 116 SER A O 1
ATOM 980 N N . ALA A 1 117 ? -0.231 6.878 5.711 1.00 92.25 117 ALA A N 1
ATOM 981 C CA . ALA A 1 117 ? -1.666 7.099 5.567 1.00 92.25 117 ALA A CA 1
ATOM 982 C C . ALA A 1 117 ? -2.474 6.021 6.306 1.00 92.25 117 ALA A C 1
ATOM 984 O O . ALA A 1 117 ? -3.330 6.334 7.142 1.00 92.25 117 ALA A O 1
ATOM 985 N N . PHE A 1 118 ? -2.179 4.743 6.056 1.00 88.44 118 PHE A N 1
ATOM 986 C CA . PHE A 1 118 ? -2.843 3.641 6.752 1.00 88.44 118 PHE A CA 1
ATOM 987 C C . PHE A 1 118 ? -2.536 3.631 8.247 1.00 88.44 118 PHE A C 1
ATOM 989 O O . PHE A 1 118 ? -3.453 3.467 9.055 1.00 88.44 118 PHE A O 1
ATOM 996 N N . GLY A 1 119 ? -1.284 3.891 8.621 1.00 86.94 119 GLY A N 1
ATOM 997 C CA . GLY A 1 119 ? -0.853 4.038 10.007 1.00 86.94 119 GLY A CA 1
ATOM 998 C C . GLY A 1 119 ? -1.655 5.109 10.743 1.00 86.94 119 GLY A C 1
ATOM 999 O O . GLY A 1 119 ? -2.149 4.857 11.840 1.00 86.94 119 GLY A O 1
ATOM 1000 N N . PHE A 1 120 ? -1.898 6.264 10.114 1.00 87.75 120 PHE A N 1
ATOM 1001 C CA . PHE A 1 120 ? -2.746 7.320 10.670 1.00 87.75 120 PHE A CA 1
ATOM 1002 C C . PHE A 1 120 ? -4.196 6.858 10.897 1.00 87.75 120 PHE A C 1
ATOM 1004 O O . PHE A 1 120 ? -4.764 7.097 11.969 1.00 87.75 120 PHE A O 1
ATOM 1011 N N . LYS A 1 121 ? -4.800 6.173 9.916 1.00 85.25 121 LYS A N 1
ATOM 1012 C CA . LYS A 1 121 ? -6.180 5.660 10.016 1.00 85.25 121 LYS A CA 1
ATOM 1013 C C . LYS A 1 121 ? -6.303 4.614 11.134 1.00 85.25 121 LYS A C 1
ATOM 1015 O O . LYS A 1 121 ? -7.260 4.641 11.905 1.00 85.25 121 LYS A O 1
ATOM 1020 N N . LEU A 1 122 ? -5.314 3.728 11.258 1.00 83.00 122 LEU A N 1
ATOM 1021 C CA . LEU A 1 122 ? -5.255 2.702 12.301 1.00 83.00 122 LEU A CA 1
ATOM 1022 C C . LEU A 1 122 ? -5.001 3.303 13.688 1.00 83.00 122 LEU A C 1
ATOM 1024 O O . LEU A 1 122 ? -5.661 2.904 14.646 1.00 83.00 122 LEU A O 1
ATOM 1028 N N . TYR A 1 123 ? -4.106 4.288 13.799 1.00 84.19 123 TYR A N 1
ATOM 1029 C CA . TYR A 1 123 ? -3.779 4.965 15.057 1.00 84.19 123 TYR A CA 1
ATOM 1030 C C . TYR A 1 123 ? -4.997 5.638 15.699 1.00 84.19 123 TYR A C 1
ATOM 1032 O O . TYR A 1 123 ? -5.160 5.587 16.916 1.00 84.19 123 TYR A O 1
ATOM 1040 N N . LYS A 1 124 ? -5.889 6.228 14.893 1.00 81.50 124 LYS A N 1
ATOM 1041 C CA . LYS A 1 124 ? -7.127 6.844 15.396 1.00 81.50 124 LYS A CA 1
ATOM 1042 C C . LYS A 1 124 ? -8.116 5.848 16.000 1.00 81.50 124 LYS A C 1
ATOM 1044 O O . LYS A 1 124 ? -8.935 6.233 16.829 1.00 81.50 124 LYS A O 1
ATOM 1049 N N . GLU A 1 125 ? -8.068 4.591 15.573 1.00 75.75 125 GLU A N 1
ATOM 1050 C CA . GLU A 1 125 ? -9.146 3.628 15.814 1.00 75.75 125 GLU A CA 1
ATOM 1051 C C . GLU A 1 125 ? -8.733 2.458 16.705 1.00 75.75 125 GLU A C 1
ATOM 1053 O O . GLU A 1 125 ? -9.576 1.809 17.331 1.00 75.75 125 GLU A O 1
ATOM 1058 N N . LYS A 1 126 ? -7.434 2.166 16.770 1.00 74.69 126 LYS A N 1
ATOM 1059 C CA . LYS A 1 126 ? -6.876 1.054 17.536 1.00 74.69 126 LYS A CA 1
ATOM 1060 C C . LYS A 1 126 ? -6.159 1.555 18.782 1.00 74.69 126 LYS A C 1
ATOM 1062 O O . LYS A 1 126 ? -5.682 2.680 18.866 1.00 74.69 126 LYS A O 1
ATOM 1067 N N . THR A 1 127 ? -6.068 0.681 19.781 1.00 73.81 127 THR A N 1
ATOM 1068 C CA . THR A 1 127 ? -5.245 0.969 20.961 1.00 73.81 127 THR A CA 1
ATOM 1069 C C . THR A 1 127 ? -3.762 0.898 20.599 1.00 73.81 127 THR A C 1
ATOM 1071 O O . THR A 1 127 ? -3.384 0.137 19.709 1.00 73.81 127 THR A O 1
ATOM 1074 N N . LYS A 1 128 ? -2.910 1.629 21.331 1.00 78.81 128 LYS A N 1
ATOM 1075 C CA . LYS A 1 128 ? -1.448 1.582 21.143 1.00 78.81 128 LYS A CA 1
ATOM 1076 C C . LYS A 1 128 ? -0.907 0.149 21.140 1.00 78.81 128 LYS A C 1
ATOM 1078 O O . LYS A 1 128 ? -0.105 -0.186 20.287 1.00 78.81 128 LYS A O 1
ATOM 1083 N N . LEU A 1 129 ? -1.410 -0.704 22.035 1.00 72.38 129 LEU A N 1
ATOM 1084 C CA . LEU A 1 129 ? -0.992 -2.106 22.155 1.00 72.38 129 LEU A CA 1
ATOM 1085 C C . LEU A 1 129 ? -1.288 -2.906 20.876 1.00 72.38 129 LEU A C 1
ATOM 1087 O O . LEU A 1 129 ? -0.419 -3.618 20.384 1.00 72.38 129 LEU A O 1
ATOM 1091 N N . VAL A 1 130 ? -2.482 -2.724 20.307 1.00 73.44 130 VAL A N 1
ATOM 1092 C CA . VAL A 1 130 ? -2.883 -3.358 19.042 1.00 73.44 130 VAL A CA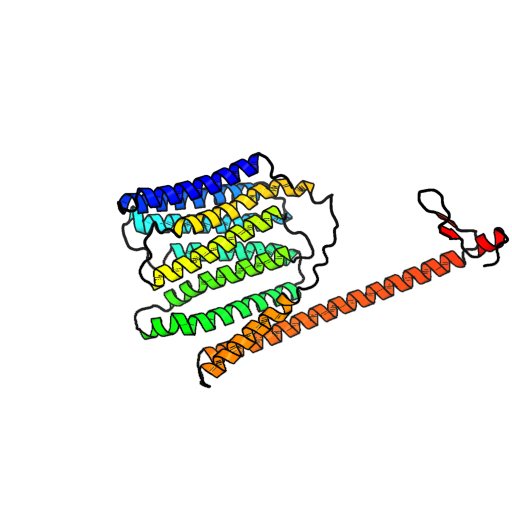 1
ATOM 1093 C C . VAL A 1 130 ? -1.968 -2.906 17.900 1.00 73.44 130 VAL A C 1
ATOM 1095 O O . VAL A 1 130 ? -1.496 -3.736 17.133 1.00 73.44 130 VAL A O 1
ATOM 1098 N N . LEU A 1 131 ? -1.679 -1.602 17.815 1.00 76.31 131 LEU A N 1
ATOM 1099 C CA . LEU A 1 131 ? -0.779 -1.050 16.800 1.00 76.31 131 LEU A CA 1
ATOM 1100 C C . LEU A 1 131 ? 0.660 -1.562 16.966 1.00 76.31 131 LEU A C 1
ATOM 1102 O O . LEU A 1 131 ? 1.304 -1.901 15.982 1.00 76.31 131 LEU A O 1
ATOM 1106 N N . THR A 1 132 ? 1.155 -1.669 18.201 1.00 76.31 132 THR A N 1
ATOM 1107 C CA . THR A 1 132 ? 2.480 -2.235 18.476 1.00 76.31 132 THR A CA 1
ATOM 1108 C C . THR A 1 132 ? 2.548 -3.696 18.048 1.00 76.31 132 THR A C 1
ATOM 1110 O O . THR A 1 132 ? 3.463 -4.046 17.316 1.00 76.31 132 THR A O 1
ATOM 1113 N N . ARG A 1 133 ? 1.569 -4.538 18.418 1.00 79.38 133 ARG A N 1
ATOM 1114 C CA . ARG A 1 133 ? 1.526 -5.951 17.991 1.00 79.38 133 ARG A CA 1
ATOM 1115 C C . ARG A 1 133 ? 1.655 -6.080 16.476 1.00 79.38 133 ARG A C 1
ATOM 1117 O O . ARG A 1 133 ? 2.422 -6.894 15.984 1.00 79.38 133 ARG A O 1
ATOM 1124 N N . TYR A 1 134 ? 0.941 -5.229 15.758 1.00 74.56 134 TYR A N 1
ATOM 1125 C CA . TYR A 1 134 ? 0.969 -5.199 14.308 1.00 74.56 134 TYR A CA 1
ATOM 1126 C C . TYR A 1 134 ? 2.320 -4.813 13.715 1.00 74.56 134 TYR A C 1
ATOM 1128 O O . TYR A 1 134 ? 2.739 -5.416 12.735 1.00 74.56 134 TYR A O 1
ATOM 1136 N N . ILE A 1 135 ? 3.026 -3.853 14.309 1.00 80.00 135 ILE A N 1
ATOM 1137 C CA . ILE A 1 135 ? 4.398 -3.541 13.895 1.00 80.00 135 ILE A CA 1
ATOM 1138 C C . ILE A 1 135 ? 5.282 -4.787 14.047 1.00 80.00 135 ILE A C 1
ATOM 1140 O O . ILE A 1 135 ? 6.047 -5.096 13.141 1.00 80.00 135 ILE A O 1
ATOM 1144 N N . PHE A 1 136 ? 5.132 -5.545 15.138 1.00 81.50 136 PHE A N 1
ATOM 1145 C CA . PHE A 1 136 ? 5.865 -6.802 15.334 1.00 81.50 136 PHE A CA 1
ATOM 1146 C C . PHE A 1 136 ? 5.484 -7.889 14.318 1.00 81.50 136 PHE A C 1
ATOM 1148 O O . PHE A 1 136 ? 6.369 -8.604 13.860 1.00 81.50 136 PHE A O 1
ATOM 1155 N N . ASP A 1 137 ? 4.211 -7.991 13.923 1.00 77.75 137 ASP A N 1
ATOM 1156 C CA . ASP A 1 137 ? 3.784 -8.917 12.865 1.00 77.75 137 ASP A CA 1
ATOM 1157 C C . ASP A 1 137 ? 4.424 -8.549 11.501 1.00 77.75 137 ASP A C 1
ATOM 1159 O O . ASP A 1 137 ? 4.915 -9.435 10.802 1.00 77.75 137 ASP A O 1
ATOM 1163 N N . ILE A 1 138 ? 4.494 -7.253 11.142 1.00 78.38 138 ILE A N 1
ATOM 1164 C CA . ILE A 1 138 ? 5.188 -6.785 9.920 1.00 78.38 138 ILE A CA 1
ATOM 1165 C C . ILE A 1 138 ? 6.681 -7.094 10.005 1.00 78.38 138 ILE A C 1
ATOM 1167 O O . ILE A 1 138 ? 7.236 -7.687 9.085 1.00 78.38 138 ILE A O 1
ATOM 1171 N N . LEU A 1 139 ? 7.332 -6.725 11.113 1.00 82.56 139 LEU A N 1
ATOM 1172 C CA . LEU A 1 139 ? 8.764 -6.959 11.313 1.00 82.56 139 LEU A CA 1
ATOM 1173 C C . LEU A 1 139 ? 9.111 -8.446 11.225 1.00 82.56 139 LEU A C 1
ATOM 1175 O O . LEU A 1 139 ? 10.140 -8.801 10.658 1.00 82.56 139 LEU A O 1
ATOM 1179 N N . PHE A 1 140 ? 8.242 -9.315 11.746 1.00 82.69 140 PHE A N 1
ATOM 1180 C CA . PHE A 1 140 ? 8.409 -10.758 11.636 1.00 82.69 140 PHE A CA 1
ATOM 1181 C C . PHE A 1 140 ? 8.403 -11.205 10.171 1.00 82.69 140 PHE A C 1
ATOM 1183 O O . PHE A 1 140 ? 9.343 -11.866 9.734 1.00 82.69 140 PHE A O 1
ATOM 1190 N N . ILE A 1 141 ? 7.392 -10.795 9.397 1.00 78.88 141 ILE A N 1
ATOM 1191 C CA . ILE A 1 141 ? 7.301 -11.105 7.962 1.00 78.88 141 ILE A CA 1
ATOM 1192 C C . ILE A 1 141 ? 8.535 -10.590 7.219 1.00 78.88 141 ILE A C 1
ATOM 1194 O O . ILE A 1 141 ? 9.131 -11.325 6.434 1.00 78.88 141 ILE A O 1
ATOM 1198 N N . MET A 1 142 ? 8.947 -9.354 7.508 1.00 80.44 142 MET A N 1
ATOM 1199 C CA . MET A 1 142 ? 10.120 -8.728 6.906 1.00 80.44 142 MET A CA 1
ATOM 1200 C C . MET A 1 142 ? 11.401 -9.506 7.192 1.00 80.44 142 MET A C 1
ATOM 1202 O O . MET A 1 142 ? 12.195 -9.705 6.283 1.00 80.44 142 MET A O 1
ATOM 1206 N N . ILE A 1 143 ? 11.616 -9.965 8.426 1.00 83.19 143 ILE A N 1
ATOM 1207 C CA . ILE A 1 143 ? 12.824 -10.715 8.790 1.00 83.19 143 ILE A CA 1
ATOM 1208 C C . ILE A 1 143 ? 12.825 -12.106 8.171 1.00 83.19 143 ILE A C 1
ATOM 1210 O O . ILE A 1 143 ? 13.869 -12.539 7.684 1.00 83.19 143 ILE A O 1
ATOM 1214 N N . VAL A 1 144 ? 11.676 -12.785 8.128 1.00 82.62 144 VAL A N 1
ATOM 1215 C CA . VAL A 1 144 ? 11.551 -14.067 7.423 1.00 82.62 144 VAL A CA 1
ATOM 1216 C C . VAL A 1 144 ? 11.896 -13.887 5.946 1.00 82.62 144 VAL A C 1
ATOM 1218 O O . VAL A 1 144 ? 12.766 -14.588 5.430 1.00 82.62 144 VAL A O 1
ATOM 1221 N N . TYR A 1 145 ? 11.279 -12.902 5.290 1.00 82.38 145 TYR A N 1
ATOM 1222 C CA . TYR A 1 145 ? 11.528 -12.599 3.886 1.00 82.38 145 TYR A CA 1
ATOM 1223 C C . TYR A 1 145 ? 12.984 -12.198 3.625 1.00 82.38 145 TYR A C 1
ATOM 1225 O O . TYR A 1 145 ? 13.618 -12.750 2.730 1.00 82.38 145 TYR A O 1
ATOM 1233 N N . ALA A 1 146 ? 13.540 -11.281 4.420 1.00 80.81 146 ALA A N 1
ATOM 1234 C CA . ALA A 1 146 ? 14.911 -10.805 4.272 1.00 80.81 146 ALA A CA 1
ATOM 1235 C C . ALA A 1 146 ? 15.931 -11.927 4.499 1.00 80.81 146 ALA A C 1
ATOM 1237 O O . ALA A 1 146 ? 16.916 -11.998 3.777 1.00 80.81 146 ALA A O 1
ATOM 1238 N N . THR A 1 147 ? 15.682 -12.839 5.445 1.00 82.75 147 THR A N 1
ATOM 1239 C CA . THR A 1 147 ? 16.565 -13.990 5.700 1.00 82.75 147 THR A CA 1
ATOM 1240 C C . THR A 1 147 ? 16.583 -14.947 4.508 1.00 82.75 147 THR A C 1
ATOM 1242 O O . THR A 1 147 ? 17.656 -15.363 4.070 1.00 82.75 147 THR A O 1
ATOM 1245 N N . LEU A 1 148 ? 15.407 -15.279 3.961 1.00 81.50 148 LEU A N 1
ATOM 1246 C CA . LEU A 1 148 ? 15.295 -16.161 2.795 1.00 81.50 148 LEU A CA 1
ATOM 1247 C C . LEU A 1 148 ? 15.867 -15.500 1.536 1.00 81.50 148 LEU A C 1
ATOM 1249 O O . LEU A 1 148 ? 16.660 -16.119 0.832 1.00 81.50 148 LEU A O 1
ATOM 1253 N N . SER A 1 149 ? 15.533 -14.232 1.296 1.00 78.25 149 SER A N 1
ATOM 1254 C CA . SER A 1 149 ? 16.050 -13.450 0.166 1.00 78.25 149 SER A CA 1
ATOM 1255 C C . SER A 1 149 ? 17.561 -13.284 0.247 1.00 78.25 149 SER A C 1
ATOM 1257 O O . SER A 1 149 ? 18.250 -13.424 -0.759 1.00 78.25 149 SER A O 1
ATOM 1259 N N . TRP A 1 150 ? 18.102 -13.057 1.448 1.00 78.19 150 TRP A N 1
ATOM 1260 C CA . TRP A 1 150 ? 19.544 -13.012 1.647 1.00 78.19 150 TRP A CA 1
ATOM 1261 C C . TRP A 1 150 ? 20.200 -14.330 1.260 1.00 78.19 150 TRP A C 1
ATOM 1263 O O . TRP A 1 150 ? 21.189 -14.334 0.539 1.00 78.19 150 TRP A O 1
ATOM 1273 N N . TYR A 1 151 ? 19.656 -15.454 1.722 1.00 79.06 151 TYR A N 1
ATOM 1274 C CA . TYR A 1 151 ? 20.263 -16.753 1.470 1.00 79.06 151 TYR A CA 1
ATOM 1275 C C . TYR A 1 151 ? 20.184 -17.180 -0.003 1.00 79.06 151 TYR A C 1
ATOM 1277 O O . TYR A 1 151 ? 21.189 -17.626 -0.551 1.00 79.06 151 TYR A O 1
ATOM 1285 N N . PHE A 1 152 ? 19.013 -17.048 -0.633 1.00 76.81 152 PHE A N 1
ATOM 1286 C CA . PHE A 1 152 ? 18.772 -17.562 -1.985 1.00 76.81 152 PHE A CA 1
ATOM 1287 C C . PHE A 1 152 ? 19.158 -16.598 -3.102 1.00 76.81 152 PHE A C 1
ATOM 1289 O O . PHE A 1 152 ? 19.575 -17.058 -4.160 1.00 76.81 152 PHE A O 1
ATOM 1296 N N . LEU A 1 153 ? 18.996 -15.291 -2.890 1.00 72.38 153 LEU A N 1
ATOM 1297 C CA . LEU A 1 153 ? 19.179 -14.290 -3.940 1.00 72.38 153 LEU A CA 1
ATOM 1298 C C . LEU A 1 153 ? 20.458 -13.489 -3.700 1.00 72.38 153 LEU A C 1
ATOM 1300 O O . LEU A 1 153 ? 21.350 -13.485 -4.537 1.00 72.38 153 LEU A O 1
ATOM 1304 N N . LEU A 1 154 ? 20.591 -12.850 -2.536 1.00 72.56 154 LEU A N 1
ATOM 1305 C CA . LEU A 1 154 ? 21.634 -11.836 -2.345 1.00 72.56 154 LEU A CA 1
ATOM 1306 C C . LEU A 1 154 ? 23.022 -12.421 -2.094 1.00 72.56 154 LEU A C 1
ATOM 1308 O O . LEU A 1 154 ? 23.991 -11.944 -2.670 1.00 72.56 154 LEU A O 1
ATOM 1312 N N . ASN A 1 155 ? 23.149 -13.436 -1.241 1.00 76.19 155 ASN A N 1
ATOM 1313 C CA . ASN A 1 155 ? 24.448 -14.007 -0.888 1.00 76.19 155 ASN A CA 1
ATOM 1314 C C . ASN A 1 155 ? 25.187 -14.584 -2.115 1.00 76.19 155 ASN A C 1
ATOM 1316 O O . ASN A 1 155 ? 26.362 -14.259 -2.278 1.00 76.19 155 ASN A O 1
ATOM 1320 N N . PRO A 1 156 ? 24.543 -15.349 -3.023 1.00 74.31 156 PRO A N 1
ATOM 1321 C CA . PRO A 1 156 ? 25.186 -15.780 -4.266 1.00 74.31 156 PRO A CA 1
ATOM 1322 C C . PRO A 1 156 ? 25.654 -14.613 -5.148 1.00 74.31 156 PRO A C 1
ATOM 1324 O O . PRO A 1 156 ? 26.769 -14.652 -5.661 1.00 74.31 156 PRO A O 1
ATOM 1327 N N . ILE A 1 157 ? 24.837 -13.563 -5.278 1.00 70.62 157 ILE A N 1
ATOM 1328 C CA . ILE A 1 157 ? 25.134 -12.387 -6.110 1.00 70.62 157 ILE A CA 1
ATOM 1329 C C . ILE A 1 157 ? 26.296 -11.566 -5.526 1.00 70.62 157 ILE A C 1
ATOM 1331 O O . ILE A 1 157 ? 27.199 -11.154 -6.248 1.00 70.62 157 ILE A O 1
ATOM 1335 N N . ILE A 1 158 ? 26.315 -11.356 -4.207 1.00 73.75 158 ILE A N 1
ATOM 1336 C CA . ILE A 1 158 ? 27.376 -10.598 -3.526 1.00 73.75 158 ILE A CA 1
ATOM 1337 C C . ILE A 1 158 ? 28.711 -11.348 -3.598 1.00 73.75 158 ILE A C 1
ATOM 1339 O O . ILE A 1 158 ? 29.746 -10.733 -3.843 1.00 73.75 158 ILE A O 1
ATOM 1343 N N . LEU A 1 159 ? 28.702 -12.673 -3.405 1.00 76.31 159 LEU A N 1
ATOM 1344 C CA . LEU A 1 159 ? 29.911 -13.498 -3.510 1.00 76.31 159 LEU A CA 1
ATOM 1345 C C . LEU A 1 159 ? 30.463 -13.562 -4.942 1.00 76.31 159 LEU A C 1
ATOM 1347 O O . LEU A 1 159 ? 31.659 -13.794 -5.106 1.00 76.31 159 LEU A O 1
ATOM 1351 N N . ALA A 1 160 ? 29.621 -13.333 -5.955 1.00 75.06 160 ALA A N 1
ATOM 1352 C CA . ALA A 1 160 ? 30.034 -13.211 -7.352 1.00 75.06 160 ALA A CA 1
ATOM 1353 C C . ALA A 1 160 ? 30.739 -11.874 -7.673 1.00 75.06 160 ALA A C 1
ATOM 1355 O O . ALA A 1 160 ? 31.392 -11.784 -8.706 1.00 75.06 160 ALA A O 1
ATOM 1356 N N . GLY A 1 161 ? 30.701 -10.886 -6.765 1.00 57.66 161 GLY A N 1
ATOM 1357 C CA . GLY A 1 161 ? 31.651 -9.765 -6.735 1.00 57.66 161 GLY A CA 1
ATOM 1358 C C . GLY A 1 161 ? 31.179 -8.405 -7.264 1.00 57.66 161 GLY A C 1
ATOM 1359 O O . GLY A 1 161 ? 31.931 -7.448 -7.109 1.00 57.66 161 GLY A O 1
ATOM 1360 N N . ASP A 1 162 ? 29.958 -8.272 -7.795 1.00 69.12 162 ASP A N 1
ATOM 1361 C CA . ASP A 1 162 ? 29.586 -7.096 -8.614 1.00 69.12 162 ASP A CA 1
ATOM 1362 C C . ASP A 1 162 ? 28.438 -6.211 -8.083 1.00 69.12 162 ASP A C 1
ATOM 1364 O O . ASP A 1 162 ? 27.941 -5.345 -8.801 1.00 69.12 162 ASP A O 1
ATOM 1368 N N . VAL A 1 163 ? 28.004 -6.350 -6.820 1.00 72.00 163 VAL A N 1
ATOM 1369 C CA . VAL A 1 163 ? 26.835 -5.591 -6.316 1.00 72.00 163 VAL A CA 1
ATOM 1370 C C . VAL A 1 163 ? 27.130 -4.756 -5.070 1.00 72.00 163 VAL A C 1
ATOM 1372 O O . VAL A 1 163 ? 27.641 -5.240 -4.060 1.00 72.00 163 VAL A O 1
ATOM 1375 N N . SER A 1 164 ? 26.765 -3.469 -5.124 1.00 81.62 164 SER A N 1
ATOM 1376 C CA . SER A 1 164 ? 26.928 -2.526 -4.011 1.00 81.62 164 SER A CA 1
ATOM 1377 C C . SER A 1 164 ? 25.961 -2.808 -2.850 1.00 81.62 164 SER A C 1
ATOM 1379 O O . SER A 1 164 ? 24.821 -3.226 -3.052 1.00 81.62 164 SER A O 1
ATOM 1381 N N . LEU A 1 165 ? 26.366 -2.495 -1.611 1.00 79.81 165 LEU A N 1
ATOM 1382 C CA . LEU A 1 165 ? 25.488 -2.615 -0.434 1.00 79.81 165 LEU A CA 1
ATOM 1383 C C . LEU A 1 165 ? 24.200 -1.785 -0.581 1.00 79.81 165 LEU A C 1
ATOM 1385 O O . LEU A 1 165 ? 23.142 -2.192 -0.107 1.00 79.81 165 LEU A O 1
ATOM 1389 N N . LEU A 1 166 ? 24.284 -0.627 -1.243 1.00 83.19 166 LEU A N 1
ATOM 1390 C CA . LEU A 1 166 ? 23.128 0.234 -1.482 1.00 83.19 166 LEU A CA 1
ATOM 1391 C C . LEU A 1 166 ? 22.115 -0.440 -2.415 1.00 83.19 166 LEU A C 1
ATOM 1393 O O . LEU A 1 166 ? 20.925 -0.419 -2.108 1.00 83.19 166 LEU A O 1
ATOM 1397 N N . ALA A 1 167 ? 22.584 -1.082 -3.492 1.00 81.19 167 ALA A N 1
ATOM 1398 C CA . ALA A 1 167 ? 21.740 -1.875 -4.386 1.00 81.19 167 ALA A CA 1
ATOM 1399 C C . ALA A 1 167 ? 20.991 -2.957 -3.610 1.00 81.19 167 ALA A C 1
ATOM 1401 O O . ALA A 1 167 ? 19.771 -3.026 -3.684 1.00 81.19 167 ALA A O 1
ATOM 1402 N N . VAL A 1 168 ? 21.696 -3.699 -2.753 1.00 77.94 168 VAL A N 1
ATOM 1403 C CA . VAL A 1 168 ? 21.096 -4.746 -1.915 1.00 77.94 168 VAL A CA 1
ATOM 1404 C C . VAL A 1 168 ? 19.994 -4.204 -0.998 1.00 77.94 168 VAL A C 1
ATOM 1406 O O . VAL A 1 168 ? 18.916 -4.793 -0.901 1.00 77.94 168 VAL A O 1
ATOM 1409 N N . VAL A 1 169 ? 20.245 -3.082 -0.316 1.00 82.81 169 VAL A N 1
ATOM 1410 C CA . VAL A 1 169 ? 19.258 -2.463 0.584 1.00 82.81 169 VAL A CA 1
ATOM 1411 C C . VAL A 1 169 ? 18.015 -2.020 -0.186 1.00 82.81 169 VAL A C 1
ATOM 1413 O O . VAL A 1 169 ? 16.900 -2.243 0.282 1.00 82.81 169 VAL A O 1
ATOM 1416 N N . VAL A 1 170 ? 18.197 -1.424 -1.364 1.00 85.00 170 VAL A N 1
ATOM 1417 C CA . VAL A 1 170 ? 17.093 -0.957 -2.208 1.00 85.00 170 VAL A CA 1
ATOM 1418 C C . VAL A 1 170 ? 16.310 -2.134 -2.789 1.00 85.00 170 VAL A C 1
ATOM 1420 O O . VAL A 1 170 ? 15.087 -2.133 -2.684 1.00 85.00 170 VAL A O 1
ATOM 1423 N N . SER A 1 171 ? 16.971 -3.193 -3.268 1.00 79.62 171 SER A N 1
ATOM 1424 C CA . SER A 1 171 ? 16.297 -4.411 -3.746 1.00 79.62 171 SER A CA 1
ATOM 1425 C C . SER A 1 171 ? 15.433 -5.066 -2.666 1.00 79.62 171 SER A C 1
ATOM 1427 O O . SER A 1 171 ? 14.351 -5.565 -2.959 1.00 79.62 171 SER A O 1
ATOM 1429 N N . LEU A 1 172 ? 15.875 -5.050 -1.402 1.00 79.50 172 LEU A N 1
ATOM 1430 C CA . LEU A 1 172 ? 15.077 -5.557 -0.280 1.00 79.50 172 LEU A CA 1
ATOM 1431 C C . LEU A 1 172 ? 13.922 -4.626 0.102 1.00 79.50 172 LEU A C 1
ATOM 1433 O O . LEU A 1 172 ? 12.899 -5.109 0.589 1.00 79.50 172 LEU A O 1
ATOM 1437 N N . ALA A 1 173 ? 14.073 -3.314 -0.091 1.00 85.75 173 ALA A N 1
ATOM 1438 C CA . ALA A 1 173 ? 13.075 -2.328 0.306 1.00 85.75 173 ALA A CA 1
ATOM 1439 C C . ALA A 1 173 ? 11.748 -2.489 -0.453 1.00 85.75 173 ALA A C 1
ATOM 1441 O O . ALA A 1 173 ? 10.700 -2.316 0.169 1.00 85.75 173 ALA A O 1
ATOM 1442 N N . TYR A 1 174 ? 11.781 -2.869 -1.738 1.00 84.62 174 TYR A N 1
ATOM 1443 C CA . TYR A 1 174 ? 10.577 -3.059 -2.561 1.00 84.62 174 TYR A CA 1
ATOM 1444 C C . TYR A 1 174 ? 9.653 -4.167 -2.010 1.00 84.62 174 TYR A C 1
ATOM 1446 O O . TYR A 1 174 ? 8.564 -3.836 -1.531 1.00 84.62 174 TYR A O 1
ATOM 1454 N N . PRO A 1 175 ? 10.078 -5.445 -1.903 1.00 81.56 175 PRO A N 1
ATOM 1455 C CA . PRO A 1 175 ? 9.214 -6.502 -1.370 1.00 81.56 175 PRO A CA 1
ATOM 1456 C C . PRO A 1 175 ? 8.819 -6.288 0.097 1.00 81.56 175 PRO A C 1
ATOM 1458 O O . PRO A 1 175 ? 7.728 -6.661 0.528 1.00 81.56 175 PRO A O 1
ATOM 1461 N N . ILE A 1 176 ? 9.707 -5.684 0.895 1.00 83.25 176 ILE A N 1
ATOM 1462 C CA . ILE A 1 176 ? 9.403 -5.304 2.280 1.00 83.25 176 ILE A CA 1
ATOM 1463 C C . ILE A 1 176 ? 8.259 -4.285 2.315 1.00 83.25 176 ILE A C 1
ATOM 1465 O O . ILE A 1 176 ? 7.334 -4.421 3.122 1.00 83.25 176 ILE A O 1
ATOM 1469 N N . GLY A 1 177 ? 8.328 -3.271 1.453 1.00 88.00 177 GLY A N 1
ATOM 1470 C CA . GLY A 1 177 ? 7.320 -2.232 1.306 1.00 88.00 177 GLY A CA 1
ATOM 1471 C C . GLY A 1 177 ? 5.962 -2.799 0.912 1.00 88.00 177 GLY A C 1
ATOM 1472 O O . GLY A 1 177 ? 4.955 -2.506 1.561 1.00 88.00 177 GLY A O 1
ATOM 1473 N N . ASP A 1 178 ? 5.961 -3.683 -0.078 1.00 85.69 178 ASP A N 1
ATOM 1474 C CA . ASP A 1 178 ? 4.791 -4.414 -0.554 1.00 85.69 178 ASP A CA 1
ATOM 1475 C C . ASP A 1 178 ? 4.110 -5.234 0.540 1.00 85.69 178 ASP A C 1
ATOM 1477 O O . ASP A 1 178 ? 2.902 -5.108 0.777 1.00 85.69 178 ASP A O 1
ATOM 1481 N N . LEU A 1 179 ? 4.887 -6.043 1.265 1.00 83.00 179 LEU A N 1
ATOM 1482 C CA . LEU A 1 179 ? 4.378 -6.865 2.362 1.00 83.00 179 LEU A CA 1
ATOM 1483 C C . LEU A 1 179 ? 3.823 -5.999 3.496 1.00 83.00 179 LEU A C 1
ATOM 1485 O O . LEU A 1 179 ? 2.760 -6.304 4.049 1.00 83.00 179 LEU A O 1
ATOM 1489 N N . ALA A 1 180 ? 4.499 -4.895 3.822 1.00 85.00 180 ALA A N 1
ATOM 1490 C CA . ALA A 1 180 ? 4.029 -3.951 4.827 1.00 85.00 180 ALA A CA 1
ATOM 1491 C C . ALA A 1 180 ? 2.695 -3.302 4.412 1.00 85.00 180 ALA A C 1
ATOM 1493 O O . ALA A 1 180 ? 1.767 -3.231 5.224 1.00 85.00 180 ALA A O 1
ATOM 1494 N N . LEU A 1 181 ? 2.557 -2.883 3.148 1.00 87.38 181 LEU A N 1
ATOM 1495 C CA . LEU A 1 181 ? 1.325 -2.291 2.621 1.00 87.38 181 LEU A CA 1
ATOM 1496 C C . LEU A 1 181 ? 0.172 -3.295 2.576 1.00 87.38 181 LEU A C 1
ATOM 1498 O O . LEU A 1 181 ? -0.931 -2.980 3.037 1.00 87.38 181 LEU A O 1
ATOM 1502 N N . ALA A 1 182 ? 0.422 -4.511 2.087 1.00 84.00 182 ALA A N 1
ATOM 1503 C CA . ALA A 1 182 ? -0.561 -5.589 2.074 1.00 84.00 182 ALA A CA 1
ATOM 1504 C C . ALA A 1 182 ? -1.065 -5.890 3.492 1.00 84.00 182 ALA A C 1
ATOM 1506 O O . ALA A 1 182 ? -2.271 -5.998 3.729 1.00 84.00 182 ALA A O 1
ATOM 1507 N N . PHE A 1 183 ? -0.157 -5.948 4.466 1.00 79.12 183 PHE A N 1
ATOM 1508 C CA . PHE A 1 183 ? -0.514 -6.197 5.855 1.00 79.12 183 PHE A CA 1
ATOM 1509 C C . PHE A 1 183 ? -1.322 -5.047 6.477 1.00 79.12 183 PHE A C 1
ATOM 1511 O O . PHE A 1 183 ? -2.334 -5.288 7.145 1.00 79.12 183 PHE A O 1
ATOM 1518 N N . CYS A 1 184 ? -0.948 -3.790 6.211 1.00 81.62 184 CYS A N 1
ATOM 1519 C CA . CYS A 1 184 ? -1.743 -2.626 6.605 1.00 81.62 184 CYS A CA 1
ATOM 1520 C C . CYS A 1 184 ? -3.164 -2.679 6.027 1.00 81.62 184 CYS A C 1
ATOM 1522 O O . CYS A 1 184 ? -4.130 -2.413 6.748 1.00 81.62 184 CYS A O 1
ATOM 1524 N N . LEU A 1 185 ? -3.318 -3.068 4.759 1.00 82.31 185 LEU A N 1
ATOM 1525 C CA . LEU A 1 185 ? -4.631 -3.212 4.141 1.00 82.31 185 LEU A CA 1
ATOM 1526 C C . LEU A 1 185 ? -5.457 -4.326 4.802 1.00 82.31 185 LEU A C 1
ATOM 1528 O O . LEU A 1 185 ? -6.631 -4.112 5.115 1.00 82.31 185 LEU A O 1
ATOM 1532 N N . LEU A 1 186 ? -4.858 -5.488 5.075 1.00 78.38 186 LEU A N 1
ATOM 1533 C CA . LEU A 1 186 ? -5.541 -6.586 5.766 1.00 78.38 186 LEU A CA 1
ATOM 1534 C C . LEU A 1 186 ? -6.063 -6.148 7.139 1.00 78.38 186 LEU A C 1
ATOM 1536 O O . LEU A 1 186 ? -7.205 -6.447 7.485 1.00 78.38 186 LEU A O 1
ATOM 1540 N N . MET A 1 187 ? -5.297 -5.370 7.908 1.00 73.31 187 MET A N 1
ATOM 1541 C CA . MET A 1 187 ? -5.792 -4.835 9.185 1.00 73.31 187 MET A CA 1
ATOM 1542 C C . MET A 1 187 ? -7.001 -3.931 9.039 1.00 73.31 187 MET A C 1
ATOM 1544 O O . MET A 1 187 ? -7.879 -3.918 9.904 1.00 73.31 187 MET A O 1
ATOM 1548 N N . VAL A 1 188 ? -7.005 -3.115 7.991 1.00 76.25 188 VAL A N 1
ATOM 1549 C CA . VAL A 1 188 ? -8.112 -2.214 7.710 1.00 76.25 188 VAL A CA 1
ATOM 1550 C C . VAL A 1 188 ? -9.356 -3.029 7.351 1.00 76.25 188 VAL A C 1
ATOM 1552 O O . VAL A 1 188 ? -10.427 -2.732 7.881 1.00 76.25 188 VAL A O 1
ATOM 1555 N N . ILE A 1 189 ? -9.212 -4.080 6.535 1.00 74.38 189 ILE A N 1
ATOM 1556 C CA . ILE A 1 189 ? -10.292 -5.012 6.167 1.00 74.38 189 ILE A CA 1
ATOM 1557 C C . ILE A 1 189 ? -10.843 -5.737 7.403 1.00 74.38 189 ILE A C 1
ATOM 1559 O O . ILE A 1 189 ? -12.055 -5.795 7.597 1.00 74.38 189 ILE A O 1
ATOM 1563 N N . PHE A 1 190 ? -9.967 -6.249 8.270 1.00 70.00 190 PHE A N 1
ATOM 1564 C CA . PHE A 1 190 ? -10.347 -6.972 9.490 1.00 70.00 190 PHE A CA 1
ATOM 1565 C C . PHE A 1 190 ? -10.604 -6.057 10.694 1.00 70.00 190 PHE A C 1
ATOM 1567 O O . PHE A 1 190 ? -10.717 -6.511 11.837 1.00 70.00 190 PHE A O 1
ATOM 1574 N N . SER A 1 191 ? -10.700 -4.746 10.476 1.00 66.88 191 SER A N 1
ATOM 1575 C CA . SER A 1 191 ? -11.036 -3.825 11.546 1.00 66.88 191 SER A CA 1
ATOM 1576 C C . SER A 1 191 ? -12.507 -3.979 11.943 1.00 66.88 191 SER A C 1
ATOM 1578 O O . SER A 1 191 ? -13.402 -3.975 11.107 1.00 66.88 191 SER A O 1
ATOM 1580 N N . SER A 1 192 ? -12.778 -4.017 13.252 1.00 56.59 192 SER A N 1
ATOM 1581 C CA . SER A 1 192 ? -14.140 -4.050 13.814 1.00 56.59 192 SER A CA 1
ATOM 1582 C C . SER A 1 192 ? -15.017 -2.847 13.442 1.00 56.59 192 SER A C 1
ATOM 1584 O O . SER A 1 192 ? -16.228 -2.879 13.655 1.00 56.59 192 SER A O 1
ATOM 1586 N N . LYS A 1 193 ? -14.416 -1.778 12.915 1.00 63.53 193 LYS A N 1
ATOM 1587 C CA . LYS A 1 193 ? -15.113 -0.643 12.316 1.00 63.53 193 LYS A CA 1
ATOM 1588 C C . LYS A 1 193 ? -14.835 -0.635 10.823 1.00 63.53 193 LYS A C 1
ATOM 1590 O O . LYS A 1 193 ? -13.682 -0.752 10.416 1.00 63.53 193 LYS A O 1
ATOM 1595 N N . GLN A 1 194 ? -15.878 -0.413 10.033 1.00 68.69 194 GLN A N 1
ATOM 1596 C CA . GLN A 1 194 ? -15.756 -0.210 8.596 1.00 68.69 194 GLN A CA 1
ATOM 1597 C C . GLN A 1 194 ? -15.100 1.158 8.335 1.00 68.69 194 GLN A C 1
ATOM 1599 O O . GLN A 1 194 ? -15.765 2.189 8.377 1.00 68.69 194 GLN A O 1
ATOM 1604 N N . LEU A 1 195 ? -13.775 1.166 8.142 1.00 70.94 195 LEU A N 1
ATOM 1605 C CA . LEU A 1 195 ? -12.973 2.388 7.949 1.00 70.94 195 LEU A CA 1
ATOM 1606 C C . LEU A 1 195 ? -13.085 2.970 6.534 1.00 70.94 195 LEU A C 1
ATOM 1608 O O . LEU A 1 195 ? -12.804 4.151 6.327 1.00 70.94 195 LEU A O 1
ATOM 1612 N N . PHE A 1 196 ? -13.473 2.127 5.579 1.00 76.81 196 PHE A N 1
ATOM 1613 C CA . PHE A 1 196 ? -13.661 2.445 4.169 1.00 76.81 196 PHE A CA 1
ATOM 1614 C C . PHE A 1 196 ? -14.834 1.625 3.622 1.00 76.81 196 PHE A C 1
ATOM 1616 O O . PHE A 1 196 ? -15.209 0.602 4.199 1.00 76.81 196 PHE A O 1
ATOM 1623 N N . SER A 1 197 ? -15.414 2.048 2.499 1.00 78.94 197 SER A N 1
ATOM 1624 C CA . SER A 1 197 ? -16.387 1.223 1.775 1.00 78.94 197 SER A CA 1
ATOM 1625 C C . SER A 1 197 ? -15.730 -0.055 1.236 1.00 78.94 197 SER A C 1
ATOM 1627 O O . SER A 1 197 ? -14.538 -0.069 0.929 1.00 78.94 197 SER A O 1
ATOM 1629 N N . ASN A 1 198 ? -16.519 -1.125 1.083 1.00 79.62 198 ASN A N 1
ATOM 1630 C CA . ASN A 1 198 ? -16.024 -2.395 0.535 1.00 79.62 198 ASN A CA 1
ATOM 1631 C C . ASN A 1 198 ? -15.414 -2.211 -0.860 1.00 79.62 198 ASN A C 1
ATOM 1633 O O . ASN A 1 198 ? -14.381 -2.801 -1.146 1.00 79.62 198 ASN A O 1
ATOM 1637 N N . ASP A 1 199 ? -16.009 -1.346 -1.685 1.00 82.69 199 ASP A N 1
ATOM 1638 C CA . ASP A 1 199 ? -15.495 -1.040 -3.021 1.00 82.69 199 ASP A CA 1
ATOM 1639 C C . ASP A 1 199 ? -14.115 -0.363 -2.937 1.00 82.69 199 ASP A C 1
ATOM 1641 O O . ASP A 1 199 ? -13.191 -0.775 -3.627 1.00 82.69 199 ASP A O 1
ATOM 1645 N N . SER A 1 200 ? -13.926 0.622 -2.045 1.00 86.31 200 SER A N 1
ATOM 1646 C CA . SER A 1 200 ? -12.611 1.249 -1.845 1.00 86.31 200 SER A CA 1
ATOM 1647 C C . SER A 1 200 ? -11.561 0.237 -1.389 1.00 86.31 200 SER A C 1
ATOM 1649 O O . SER A 1 200 ? -10.442 0.287 -1.883 1.00 86.31 200 SER A O 1
ATOM 1651 N N . LEU A 1 201 ? -11.910 -0.693 -0.491 1.00 85.75 201 LEU A N 1
ATOM 1652 C CA . LEU A 1 201 ? -10.990 -1.750 -0.049 1.00 85.75 201 LEU A CA 1
ATOM 1653 C C . LEU A 1 201 ? -10.649 -2.731 -1.170 1.00 85.75 201 LEU A C 1
ATOM 1655 O O . LEU A 1 201 ? -9.490 -3.111 -1.302 1.00 85.75 201 LEU A O 1
ATOM 1659 N N . LEU A 1 202 ? -11.639 -3.109 -1.983 1.00 89.25 202 LEU A N 1
ATOM 1660 C CA . LEU A 1 202 ? -11.447 -3.998 -3.124 1.00 89.25 202 LEU A CA 1
ATOM 1661 C C . LEU A 1 202 ? -10.474 -3.390 -4.137 1.00 89.25 202 LEU A C 1
ATOM 1663 O O . LEU A 1 202 ? -9.513 -4.048 -4.511 1.00 89.25 202 LEU A O 1
ATOM 1667 N N . PHE A 1 203 ? -10.695 -2.141 -4.556 1.00 92.19 203 PHE A N 1
ATOM 1668 C CA . PHE A 1 203 ? -9.851 -1.499 -5.567 1.00 92.19 203 PHE A CA 1
ATOM 1669 C C . PHE A 1 203 ? -8.470 -1.114 -5.031 1.00 92.19 203 PHE A C 1
ATOM 1671 O O . PHE A 1 203 ? -7.490 -1.265 -5.753 1.00 92.19 203 PHE A O 1
ATOM 1678 N N . PHE A 1 204 ? -8.363 -0.708 -3.760 1.00 90.88 204 PHE A N 1
ATOM 1679 C CA . PHE A 1 204 ? -7.053 -0.507 -3.136 1.00 90.88 204 PHE A CA 1
ATOM 1680 C C . PHE A 1 204 ? -6.271 -1.826 -3.070 1.00 90.88 204 PHE A C 1
ATOM 1682 O O . PHE A 1 204 ? -5.100 -1.869 -3.430 1.00 90.88 204 PHE A O 1
ATOM 1689 N N . GLY A 1 205 ? -6.928 -2.914 -2.652 1.00 90.31 205 GLY A N 1
ATOM 1690 C CA . GLY A 1 205 ? -6.320 -4.242 -2.589 1.00 90.31 205 GLY A CA 1
ATOM 1691 C C . GLY A 1 205 ? -5.949 -4.813 -3.943 1.00 90.31 205 GLY A C 1
ATOM 1692 O O . GLY A 1 205 ? -4.865 -5.365 -4.074 1.00 90.31 205 GLY A O 1
ATOM 1693 N N . ALA A 1 206 ? -6.795 -4.626 -4.954 1.00 93.38 206 ALA A N 1
ATOM 1694 C CA . ALA A 1 206 ? -6.475 -4.996 -6.325 1.00 93.38 206 ALA A CA 1
ATOM 1695 C C . ALA A 1 206 ? -5.262 -4.210 -6.843 1.00 93.38 206 ALA A C 1
ATOM 1697 O O . ALA A 1 206 ? -4.378 -4.807 -7.447 1.00 93.38 206 ALA A O 1
ATOM 1698 N N . GLY A 1 207 ? -5.178 -2.905 -6.558 1.00 93.88 207 GLY A N 1
ATOM 1699 C CA . GLY A 1 207 ? -4.025 -2.081 -6.923 1.00 93.88 207 GLY A CA 1
ATOM 1700 C C . GLY A 1 207 ? -2.726 -2.561 -6.271 1.00 93.88 207 GLY A C 1
ATOM 1701 O O . GLY A 1 207 ? -1.757 -2.817 -6.975 1.00 93.88 207 GLY A O 1
ATOM 1702 N N . LEU A 1 208 ? -2.728 -2.775 -4.948 1.00 90.69 208 LEU A N 1
ATOM 1703 C CA . LEU A 1 208 ? -1.563 -3.310 -4.228 1.00 90.69 208 LEU A CA 1
ATOM 1704 C C . LEU A 1 208 ? -1.167 -4.712 -4.698 1.00 90.69 208 LEU A C 1
ATOM 1706 O O . LEU A 1 208 ? 0.010 -4.993 -4.867 1.00 90.69 208 LEU A O 1
ATOM 1710 N N . PHE A 1 209 ? -2.139 -5.596 -4.920 1.00 90.25 209 PHE A N 1
ATOM 1711 C CA . PHE A 1 209 ? -1.860 -6.931 -5.443 1.00 90.25 209 PHE A CA 1
ATOM 1712 C C . PHE A 1 209 ? -1.228 -6.865 -6.837 1.00 90.25 209 PHE A C 1
ATOM 1714 O O . PHE A 1 209 ? -0.312 -7.625 -7.129 1.00 90.25 209 PHE A O 1
ATOM 1721 N N . THR A 1 210 ? -1.686 -5.933 -7.676 1.00 92.88 210 THR A N 1
ATOM 1722 C CA . THR A 1 210 ? -1.102 -5.710 -9.002 1.00 92.88 210 THR A CA 1
ATOM 1723 C C . THR A 1 210 ? 0.349 -5.234 -8.896 1.00 92.88 210 THR A C 1
ATOM 1725 O O . THR A 1 210 ? 1.174 -5.740 -9.649 1.00 92.88 210 THR A O 1
ATOM 1728 N N . TYR A 1 211 ? 0.684 -4.358 -7.935 1.00 88.50 211 TYR A N 1
ATOM 1729 C CA . TYR A 1 211 ? 2.082 -3.991 -7.664 1.00 88.50 211 TYR A CA 1
ATOM 1730 C C . TYR A 1 211 ? 2.928 -5.189 -7.264 1.00 88.50 211 TYR A C 1
ATOM 1732 O O . TYR A 1 211 ? 3.924 -5.436 -7.917 1.00 88.50 211 TYR A O 1
ATOM 1740 N N . ILE A 1 212 ? 2.479 -5.999 -6.300 1.00 87.06 212 ILE A N 1
ATOM 1741 C CA . ILE A 1 212 ? 3.232 -7.186 -5.858 1.00 87.06 212 ILE A CA 1
ATOM 1742 C C . ILE A 1 212 ? 3.557 -8.107 -7.039 1.00 87.06 212 ILE A C 1
ATOM 1744 O O . ILE A 1 212 ? 4.660 -8.645 -7.137 1.00 87.06 212 ILE A O 1
ATOM 1748 N N . VAL A 1 213 ? 2.592 -8.304 -7.945 1.00 89.38 213 VAL A N 1
ATOM 1749 C CA . VAL A 1 213 ? 2.801 -9.092 -9.166 1.00 89.38 213 VAL A CA 1
ATOM 1750 C C . VAL A 1 213 ? 3.805 -8.412 -10.100 1.00 89.38 213 VAL A C 1
ATOM 1752 O O . VAL A 1 213 ? 4.694 -9.093 -10.607 1.00 89.38 213 VAL A O 1
ATOM 1755 N N . ALA A 1 214 ? 3.681 -7.100 -10.312 1.00 90.69 214 ALA A N 1
ATOM 1756 C CA . ALA A 1 214 ? 4.578 -6.324 -11.164 1.00 90.69 214 ALA A CA 1
ATOM 1757 C C . ALA A 1 214 ? 6.016 -6.300 -10.619 1.00 90.69 214 ALA A C 1
ATOM 1759 O O . ALA A 1 214 ? 6.934 -6.646 -11.351 1.00 90.69 214 ALA A O 1
ATOM 1760 N N . ASP A 1 215 ? 6.208 -6.010 -9.330 1.00 86.25 215 ASP A N 1
ATOM 1761 C CA . ASP A 1 215 ? 7.505 -5.995 -8.650 1.00 86.25 215 ASP A CA 1
ATOM 1762 C C . ASP A 1 215 ? 8.162 -7.379 -8.652 1.00 86.25 215 ASP A C 1
ATOM 1764 O O . ASP A 1 215 ? 9.348 -7.509 -8.948 1.00 86.25 215 ASP A O 1
ATOM 1768 N N . THR A 1 216 ? 7.394 -8.446 -8.398 1.00 82.62 216 THR A N 1
ATOM 1769 C CA . THR A 1 216 ? 7.925 -9.819 -8.474 1.00 82.62 216 THR A CA 1
ATOM 1770 C C . THR A 1 216 ? 8.393 -10.155 -9.892 1.00 82.62 216 THR A C 1
ATOM 1772 O O . THR A 1 216 ? 9.456 -10.754 -10.067 1.00 82.62 216 THR A O 1
ATOM 1775 N N . ALA A 1 217 ? 7.614 -9.773 -10.908 1.00 86.50 217 ALA A N 1
ATOM 1776 C CA . ALA A 1 217 ? 7.976 -9.991 -12.303 1.00 86.50 217 ALA A CA 1
ATOM 1777 C C . ALA A 1 217 ? 9.188 -9.140 -12.716 1.00 86.50 217 ALA A C 1
ATOM 1779 O O . ALA A 1 217 ? 10.087 -9.656 -13.372 1.00 86.50 217 ALA A O 1
ATOM 1780 N N . PHE A 1 218 ? 9.252 -7.881 -12.280 1.00 83.81 218 PHE A N 1
ATOM 1781 C CA . PHE A 1 218 ? 10.376 -6.977 -12.512 1.00 83.81 218 PHE A CA 1
ATOM 1782 C C . PHE A 1 218 ? 11.670 -7.530 -11.914 1.00 83.81 218 PHE A C 1
ATOM 1784 O O . PHE A 1 218 ? 12.657 -7.674 -12.627 1.00 83.81 218 PHE A O 1
ATOM 1791 N N . VAL A 1 219 ? 11.658 -7.932 -10.637 1.00 77.69 219 VAL A N 1
ATOM 1792 C CA . VAL A 1 219 ? 12.833 -8.531 -9.982 1.00 77.69 219 VAL A CA 1
ATOM 1793 C C . VAL A 1 219 ? 13.290 -9.787 -10.720 1.00 77.69 219 VAL A C 1
ATOM 1795 O O . VAL A 1 219 ? 14.489 -9.963 -10.934 1.00 77.69 219 VAL A O 1
ATOM 1798 N N . TYR A 1 220 ? 12.353 -10.642 -11.143 1.00 80.38 220 TYR A N 1
ATOM 1799 C CA . TYR A 1 220 ? 12.677 -11.815 -11.950 1.00 80.38 220 TYR A CA 1
ATOM 1800 C C . TYR A 1 220 ? 13.372 -11.422 -13.261 1.00 80.38 220 TYR A C 1
ATOM 1802 O O . TYR A 1 220 ? 14.481 -11.890 -13.503 1.00 80.38 220 TYR A O 1
ATOM 1810 N N . LEU A 1 221 ? 12.778 -10.520 -14.049 1.00 83.38 221 LEU A N 1
ATOM 1811 C CA . LEU A 1 221 ? 13.323 -10.086 -15.339 1.00 83.38 221 LEU A CA 1
ATOM 1812 C C . LEU A 1 221 ? 14.684 -9.391 -15.213 1.00 83.38 221 LEU A C 1
ATOM 1814 O O . LEU A 1 221 ? 15.554 -9.616 -16.052 1.00 83.38 221 LEU A O 1
ATOM 1818 N N . VAL A 1 222 ? 14.884 -8.580 -14.171 1.00 77.94 222 VAL A N 1
ATOM 1819 C CA . VAL A 1 222 ? 16.174 -7.936 -13.880 1.00 77.94 222 VAL A CA 1
ATOM 1820 C C . VAL A 1 222 ? 17.223 -8.984 -13.507 1.00 77.94 222 VAL A C 1
ATOM 1822 O O . VAL A 1 222 ? 18.340 -8.935 -14.008 1.00 77.94 222 VAL A O 1
ATOM 1825 N N . SER A 1 223 ? 16.870 -9.973 -12.676 1.00 70.94 223 SER A N 1
ATOM 1826 C CA . SER A 1 223 ? 17.800 -11.043 -12.274 1.00 70.94 223 SER A CA 1
ATOM 1827 C C . SER A 1 223 ? 18.199 -11.992 -13.404 1.00 70.94 223 SER A C 1
ATOM 1829 O O . SER A 1 223 ? 19.228 -12.656 -13.299 1.00 70.94 223 SER A O 1
ATOM 1831 N N . THR A 1 224 ? 17.402 -12.065 -14.472 1.00 78.06 224 THR A N 1
ATOM 1832 C CA . THR A 1 224 ? 17.733 -12.809 -15.692 1.00 78.06 224 THR A CA 1
ATOM 1833 C C . THR A 1 224 ? 18.331 -11.927 -16.787 1.00 78.06 224 THR A C 1
ATOM 1835 O O . THR A 1 224 ? 18.552 -12.436 -17.880 1.00 78.06 224 THR A O 1
ATOM 1838 N N . GLU A 1 225 ? 18.587 -10.639 -16.517 1.00 79.56 225 GLU A N 1
ATOM 1839 C CA . GLU A 1 225 ? 19.100 -9.657 -17.491 1.00 79.56 225 GLU A CA 1
ATOM 1840 C C . GLU A 1 225 ? 18.220 -9.530 -18.753 1.00 79.56 225 GLU A C 1
ATOM 1842 O O . GLU A 1 225 ? 18.696 -9.256 -19.849 1.00 79.56 225 GLU A O 1
ATOM 1847 N N . THR A 1 226 ? 16.910 -9.752 -18.609 1.00 82.56 226 THR A N 1
ATOM 1848 C CA . THR A 1 226 ? 15.925 -9.709 -19.710 1.00 82.56 226 THR A CA 1
ATOM 1849 C C . THR A 1 226 ? 14.917 -8.571 -19.569 1.00 82.56 226 THR A C 1
ATOM 1851 O O . THR A 1 226 ? 13.893 -8.563 -20.252 1.00 82.56 226 THR A O 1
ATOM 1854 N N . TYR A 1 227 ? 15.128 -7.668 -18.613 1.00 82.12 227 TYR A N 1
ATOM 1855 C CA . TYR A 1 227 ? 14.274 -6.501 -18.445 1.00 82.12 227 TYR A CA 1
ATOM 1856 C C . TYR A 1 227 ? 14.741 -5.371 -19.363 1.00 82.12 227 TYR A C 1
ATOM 1858 O O . TYR A 1 227 ? 15.872 -4.914 -19.237 1.00 82.12 227 TYR A O 1
ATOM 1866 N N . ASP A 1 228 ? 13.825 -4.877 -20.190 1.00 80.50 228 ASP A N 1
ATOM 1867 C CA . ASP A 1 228 ? 13.973 -3.659 -20.982 1.00 80.50 228 ASP A CA 1
ATOM 1868 C C . ASP A 1 228 ? 12.717 -2.799 -20.808 1.00 80.50 228 ASP A C 1
ATOM 1870 O O . ASP A 1 228 ? 11.611 -3.330 -20.669 1.00 80.50 228 ASP A O 1
ATOM 1874 N N . SER A 1 229 ? 12.859 -1.474 -20.851 1.00 79.25 229 SER A N 1
ATOM 1875 C CA . SER A 1 229 ? 11.706 -0.567 -20.801 1.00 79.25 229 SER A CA 1
ATOM 1876 C C . SER A 1 229 ? 10.805 -0.748 -22.023 1.00 79.25 229 SER A C 1
ATOM 1878 O O . SER A 1 229 ? 11.267 -0.814 -23.164 1.00 79.25 229 SER A O 1
ATOM 1880 N N . GLY A 1 230 ? 9.496 -0.792 -21.788 1.00 79.06 230 GLY A N 1
ATOM 1881 C CA . GLY A 1 230 ? 8.519 -1.328 -22.732 1.00 79.06 230 GLY A CA 1
ATOM 1882 C C . GLY A 1 230 ? 8.239 -2.818 -22.516 1.00 79.06 230 GLY A C 1
ATOM 1883 O O . GLY A 1 230 ? 7.706 -3.484 -23.407 1.00 79.06 230 GLY A O 1
ATOM 1884 N N . SER A 1 231 ? 8.584 -3.359 -21.345 1.00 86.81 231 SER A N 1
ATOM 1885 C CA . SER A 1 231 ? 8.293 -4.746 -21.012 1.00 86.81 231 SER A CA 1
AT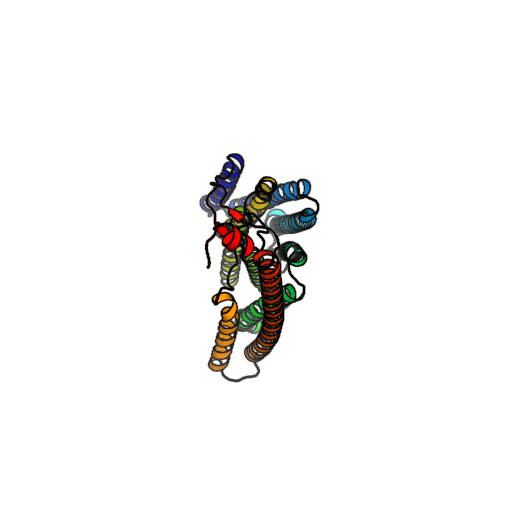OM 1886 C C . SER A 1 231 ? 6.787 -4.961 -20.850 1.00 86.81 231 SER A C 1
ATOM 1888 O O . SER A 1 231 ? 6.014 -4.064 -20.506 1.00 86.81 231 SER A O 1
ATOM 1890 N N . TRP A 1 232 ? 6.352 -6.212 -20.983 1.00 89.81 232 TRP A N 1
ATOM 1891 C CA . TRP A 1 232 ? 4.961 -6.597 -20.724 1.00 89.81 232 TRP A CA 1
ATOM 1892 C C . TRP A 1 232 ? 4.543 -6.420 -19.249 1.00 89.81 232 TRP A C 1
ATOM 1894 O O . TRP A 1 232 ? 3.356 -6.541 -18.925 1.00 89.81 232 TRP A O 1
ATOM 1904 N N . THR A 1 233 ? 5.491 -6.139 -18.351 1.00 91.44 233 THR A N 1
ATOM 1905 C CA . THR A 1 233 ? 5.218 -5.877 -16.932 1.00 91.44 233 THR A CA 1
ATOM 1906 C C . THR A 1 233 ? 4.877 -4.410 -16.657 1.00 91.44 233 THR A C 1
ATOM 1908 O O . THR A 1 233 ? 4.101 -4.140 -15.740 1.00 91.44 233 THR A O 1
ATOM 1911 N N . ASP A 1 234 ? 5.326 -3.476 -17.500 1.00 91.50 234 ASP A N 1
ATOM 1912 C CA . ASP A 1 234 ? 5.194 -2.027 -17.290 1.00 91.50 234 ASP A CA 1
ATOM 1913 C C . ASP A 1 234 ? 3.732 -1.561 -17.131 1.00 91.50 234 ASP A C 1
ATOM 1915 O O . ASP A 1 234 ? 3.432 -0.781 -16.218 1.00 91.50 234 ASP A O 1
ATOM 1919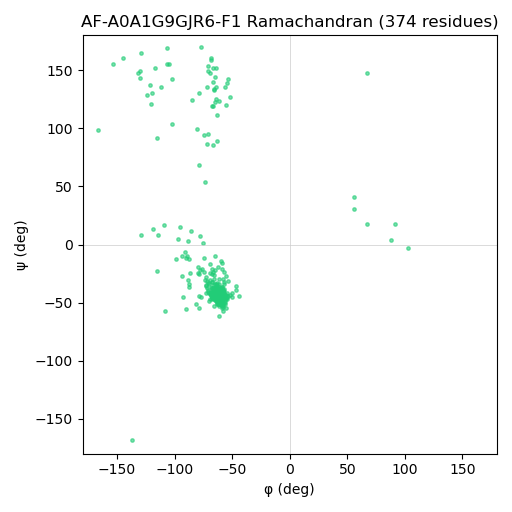 N N . PRO A 1 235 ? 2.753 -2.063 -17.918 1.00 95.50 235 PRO A N 1
ATOM 1920 C CA . PRO A 1 235 ? 1.361 -1.652 -17.752 1.00 95.50 235 PRO A CA 1
ATOM 1921 C C . PRO A 1 235 ?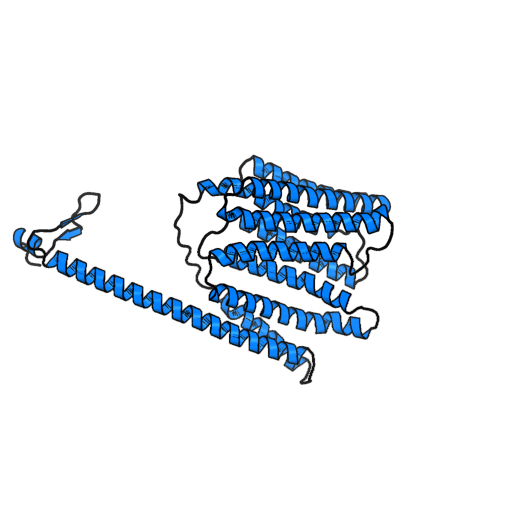 0.743 -2.067 -16.407 1.00 95.50 235 PRO A C 1
ATOM 1923 O O . PRO A 1 235 ? -0.246 -1.458 -15.987 1.00 95.50 235 PRO A O 1
ATOM 1926 N N . LEU A 1 236 ? 1.291 -3.083 -15.724 1.00 95.31 236 LEU A N 1
ATOM 1927 C CA . LEU A 1 236 ? 0.784 -3.547 -14.427 1.00 95.31 236 LEU A CA 1
ATOM 1928 C C . LEU A 1 236 ? 1.067 -2.535 -13.319 1.00 95.31 236 LEU A C 1
ATOM 1930 O O . LEU A 1 236 ? 0.174 -2.254 -12.517 1.00 95.31 236 LEU A O 1
ATOM 1934 N N . PHE A 1 237 ? 2.256 -1.933 -13.314 1.00 94.38 237 PHE A N 1
ATOM 1935 C CA . PHE A 1 237 ? 2.598 -0.858 -12.384 1.00 94.38 237 PHE A CA 1
ATOM 1936 C C . PHE A 1 237 ? 1.579 0.285 -12.465 1.00 94.38 237 PHE A C 1
ATOM 1938 O O . PHE A 1 237 ? 0.997 0.714 -11.464 1.00 94.38 237 PHE A O 1
ATOM 1945 N N . ILE A 1 238 ? 1.253 0.693 -13.689 1.00 96.12 238 ILE A N 1
ATOM 1946 C CA . ILE A 1 238 ? 0.318 1.784 -13.957 1.00 96.12 238 ILE A CA 1
ATOM 1947 C C . ILE A 1 238 ? -1.128 1.407 -13.667 1.00 96.12 238 ILE A C 1
ATOM 1949 O O . ILE A 1 238 ? -1.875 2.218 -13.112 1.00 96.12 238 ILE A O 1
ATOM 1953 N N . LEU A 1 239 ? -1.528 0.168 -13.957 1.00 97.19 239 LEU A N 1
ATOM 1954 C CA . LEU A 1 239 ? -2.815 -0.359 -13.515 1.00 97.19 239 LEU A CA 1
ATOM 1955 C C . LEU A 1 239 ? -2.933 -0.287 -11.982 1.00 97.19 239 LEU A C 1
ATOM 1957 O O . LEU A 1 239 ? -3.960 0.165 -11.474 1.00 97.19 239 LEU A O 1
ATOM 1961 N N . GLY A 1 240 ? -1.875 -0.648 -11.250 1.00 95.44 240 GLY A N 1
ATOM 1962 C CA . GLY A 1 240 ? -1.794 -0.526 -9.794 1.00 95.44 240 GLY A CA 1
ATOM 1963 C C . GLY A 1 240 ? -2.064 0.900 -9.303 1.00 95.44 240 GLY A C 1
ATOM 1964 O O . GLY A 1 240 ? -2.996 1.120 -8.518 1.00 95.44 240 GLY A O 1
ATOM 1965 N N . VAL A 1 241 ? -1.314 1.885 -9.820 1.00 95.38 241 VAL A N 1
ATOM 1966 C CA . VAL A 1 241 ? -1.488 3.320 -9.499 1.00 95.38 241 VAL A CA 1
ATOM 1967 C C . VAL A 1 241 ? -2.910 3.798 -9.830 1.00 95.38 241 VAL A C 1
ATOM 1969 O O . VAL A 1 241 ? -3.541 4.488 -9.023 1.00 95.38 241 VAL A O 1
ATOM 1972 N N . LEU A 1 242 ? -3.448 3.418 -10.995 1.00 97.12 242 LEU A N 1
ATOM 1973 C CA . LEU A 1 242 ? -4.785 3.808 -11.454 1.00 97.12 242 LEU A CA 1
ATOM 1974 C C . LEU A 1 242 ? -5.894 3.273 -10.546 1.00 97.12 242 LEU A C 1
ATOM 1976 O O . LEU A 1 242 ? -6.815 4.019 -10.195 1.00 97.12 242 LEU A O 1
ATOM 1980 N N . LEU A 1 243 ? -5.798 2.010 -10.125 1.00 96.25 243 LEU A N 1
ATOM 1981 C CA . LEU A 1 243 ? -6.749 1.390 -9.201 1.00 96.25 243 LEU A CA 1
ATOM 1982 C C . LEU A 1 243 ? -6.703 2.048 -7.816 1.00 96.25 243 LEU A C 1
ATOM 1984 O O . LEU A 1 243 ? -7.758 2.308 -7.230 1.00 96.25 243 LEU A O 1
ATOM 1988 N N . VAL A 1 244 ? -5.510 2.397 -7.318 1.00 94.69 244 VAL A N 1
ATOM 1989 C CA . VAL A 1 244 ? -5.353 3.174 -6.076 1.00 94.69 244 VAL A CA 1
ATOM 1990 C C . VAL A 1 244 ? -5.970 4.567 -6.229 1.00 94.69 244 VAL A C 1
ATOM 1992 O O . VAL A 1 244 ? -6.771 4.979 -5.386 1.00 94.69 244 VAL A O 1
ATOM 1995 N N . GLY A 1 245 ? -5.692 5.270 -7.328 1.00 94.94 245 GLY A N 1
ATOM 1996 C CA . GLY A 1 245 ? -6.270 6.582 -7.629 1.00 94.94 245 GLY A CA 1
ATOM 1997 C C . GLY A 1 245 ? -7.794 6.576 -7.691 1.00 94.94 245 GLY A C 1
ATOM 1998 O O . GLY A 1 245 ? -8.457 7.472 -7.159 1.00 94.94 245 GLY A O 1
ATOM 1999 N N . PHE A 1 246 ? -8.368 5.528 -8.288 1.00 94.50 246 PHE A N 1
ATOM 2000 C CA . PHE A 1 246 ? -9.812 5.346 -8.403 1.00 94.50 246 PHE A CA 1
ATOM 2001 C C . PHE A 1 246 ? -10.512 5.339 -7.037 1.00 94.50 246 PHE A C 1
ATOM 2003 O O . PHE A 1 246 ? -11.642 5.824 -6.914 1.00 94.50 246 PHE A O 1
ATOM 2010 N N . THR A 1 247 ? -9.834 4.887 -5.976 1.00 92.00 247 THR A N 1
ATOM 2011 C CA . THR A 1 247 ? -10.399 4.885 -4.617 1.00 92.00 247 THR A CA 1
ATOM 2012 C C . THR A 1 247 ? -10.749 6.283 -4.103 1.00 92.00 247 THR A C 1
ATOM 2014 O O . THR A 1 247 ? -11.726 6.422 -3.360 1.00 92.00 247 THR A O 1
ATOM 2017 N N . GLY A 1 248 ? -10.037 7.324 -4.552 1.00 90.00 248 GLY A N 1
ATOM 2018 C CA . GLY A 1 248 ? -10.347 8.721 -4.237 1.00 90.00 248 GLY A CA 1
ATOM 2019 C C . GLY A 1 248 ? -11.702 9.170 -4.780 1.00 90.00 248 GLY A C 1
ATOM 2020 O O . GLY A 1 248 ? -12.436 9.905 -4.119 1.00 90.00 248 GLY A O 1
ATOM 2021 N N . LEU A 1 249 ? -12.102 8.656 -5.945 1.00 89.81 249 LEU A N 1
ATOM 2022 C CA . LEU A 1 249 ? -13.399 8.963 -6.553 1.00 89.81 249 LEU A CA 1
ATOM 2023 C C . LEU A 1 249 ? -14.560 8.246 -5.847 1.00 89.81 249 LEU A C 1
ATOM 2025 O O . LEU A 1 249 ? -15.698 8.720 -5.876 1.00 89.81 249 LEU A O 1
ATOM 2029 N N . LEU A 1 250 ? -14.280 7.130 -5.167 1.00 85.00 250 LEU A N 1
ATOM 2030 C CA . LEU A 1 250 ? -15.264 6.387 -4.376 1.00 85.00 250 LEU A CA 1
ATOM 2031 C C . LEU A 1 250 ? -15.582 7.063 -3.033 1.00 85.00 250 LEU A C 1
ATOM 2033 O O . LEU A 1 250 ? -16.656 6.825 -2.474 1.00 85.00 250 LEU A O 1
ATOM 2037 N N . GLN A 1 251 ? -14.702 7.940 -2.531 1.00 73.38 251 GLN A N 1
ATOM 2038 C CA . GLN A 1 251 ? -14.874 8.616 -1.241 1.00 73.38 251 GLN A CA 1
ATOM 2039 C C . GLN A 1 251 ? -16.176 9.423 -1.163 1.00 73.38 251 GLN A C 1
ATOM 2041 O O . GLN A 1 251 ? -16.856 9.405 -0.135 1.00 73.38 251 GLN A O 1
ATOM 2046 N N . LYS A 1 252 ? -16.565 10.091 -2.256 1.00 62.22 252 LYS A N 1
ATOM 2047 C CA . LYS A 1 252 ? -17.741 10.975 -2.302 1.00 62.22 252 LYS A CA 1
ATOM 2048 C C . LYS A 1 252 ? -19.058 10.262 -1.947 1.00 62.22 252 LYS A C 1
ATOM 2050 O O . LYS A 1 252 ? -20.036 10.918 -1.609 1.00 62.22 252 LYS A O 1
ATOM 2055 N N . ASN A 1 253 ? -19.071 8.927 -1.968 1.00 55.72 253 ASN A N 1
ATOM 2056 C CA . ASN A 1 253 ? -20.240 8.107 -1.653 1.00 55.72 253 ASN A CA 1
ATOM 2057 C C . ASN A 1 253 ? -20.361 7.712 -0.166 1.00 55.72 253 ASN A C 1
ATOM 2059 O O . ASN A 1 253 ? -21.382 7.141 0.222 1.00 55.72 253 ASN A O 1
ATOM 2063 N N . GLN A 1 254 ? -19.367 8.010 0.682 1.00 54.06 254 GLN A N 1
ATOM 2064 C CA . GLN A 1 254 ? -19.325 7.523 2.071 1.00 54.06 254 GLN A CA 1
ATOM 2065 C C . GLN A 1 254 ? -20.233 8.288 3.050 1.00 54.06 254 GLN A C 1
ATOM 2067 O O . GLN A 1 254 ? -20.707 7.685 4.015 1.00 54.06 254 GLN A O 1
ATOM 2072 N N . SER A 1 255 ? -20.571 9.556 2.784 1.00 49.19 255 SER A N 1
ATOM 2073 C CA . SER A 1 255 ? -21.454 10.361 3.654 1.00 49.19 255 SER A CA 1
ATOM 2074 C C . SER A 1 255 ? -22.876 9.788 3.785 1.00 49.19 255 SER A C 1
ATOM 2076 O O . SER A 1 255 ? -23.573 10.061 4.757 1.00 49.19 255 SER A O 1
ATOM 2078 N N . SER A 1 256 ? -23.293 8.917 2.860 1.00 43.91 256 SER A N 1
ATOM 2079 C CA . SER A 1 256 ? -24.600 8.242 2.886 1.00 43.91 256 SER A CA 1
ATOM 2080 C C . SER A 1 256 ? -24.634 6.924 3.686 1.00 43.91 256 SER A C 1
ATOM 2082 O O . SER A 1 256 ? -25.715 6.406 3.973 1.00 43.91 256 SER A O 1
ATOM 2084 N N . ILE A 1 257 ? -23.475 6.370 4.073 1.00 49.25 257 ILE A N 1
ATOM 2085 C CA . ILE A 1 257 ? -23.365 5.024 4.671 1.00 49.25 257 ILE A CA 1
ATOM 2086 C C . ILE A 1 257 ? -23.404 5.063 6.209 1.00 49.25 257 ILE A C 1
ATOM 2088 O O . ILE A 1 257 ? -23.891 4.112 6.827 1.00 49.25 257 ILE A O 1
ATOM 2092 N N . GLN A 1 258 ? -22.985 6.170 6.840 1.00 48.16 258 GLN A N 1
ATOM 2093 C CA . GLN A 1 258 ? -22.952 6.299 8.309 1.00 48.16 258 GLN A CA 1
ATOM 2094 C C . GLN A 1 258 ? -24.320 6.100 8.984 1.00 48.16 258 GLN A C 1
ATOM 2096 O O . GLN A 1 258 ? -24.370 5.725 10.154 1.00 48.16 258 GLN A O 1
ATOM 2101 N N . LEU A 1 259 ? -25.429 6.264 8.256 1.00 45.47 259 LEU A N 1
ATOM 2102 C CA . LEU A 1 259 ? -26.777 6.114 8.807 1.00 45.47 259 LEU A CA 1
ATOM 2103 C C . LEU A 1 259 ? -27.351 4.691 8.743 1.00 45.47 259 LEU A C 1
ATOM 2105 O O . LEU A 1 259 ? -28.407 4.466 9.331 1.00 45.47 259 LEU A O 1
ATOM 2109 N N . ARG A 1 260 ? -26.732 3.720 8.043 1.00 42.12 260 ARG A N 1
ATOM 2110 C CA . ARG A 1 260 ? -27.512 2.545 7.595 1.00 42.12 260 ARG A CA 1
ATOM 2111 C C . ARG A 1 260 ? -27.032 1.130 7.874 1.00 42.12 260 ARG A C 1
ATOM 2113 O O . ARG A 1 260 ? -27.723 0.230 7.415 1.00 42.12 260 ARG A O 1
ATOM 2120 N N . LYS A 1 261 ? -25.985 0.865 8.663 1.00 41.34 261 LYS A N 1
ATOM 2121 C CA . LYS A 1 261 ? -25.796 -0.481 9.256 1.00 41.34 261 LYS A CA 1
ATOM 2122 C C . LYS A 1 261 ? -24.742 -0.487 10.362 1.00 41.34 261 LYS A C 1
ATOM 2124 O O . LYS A 1 261 ? -23.556 -0.664 10.120 1.00 41.34 261 LYS A O 1
ATOM 2129 N N . LYS A 1 262 ? -25.209 -0.431 11.611 1.00 37.78 262 LYS A N 1
ATOM 2130 C CA . LYS A 1 262 ? -24.497 -0.970 12.781 1.00 37.78 262 LYS A CA 1
ATOM 2131 C C . LYS A 1 262 ? -24.576 -2.509 12.752 1.00 37.78 262 LYS A C 1
ATOM 2133 O O . LYS A 1 262 ? -25.043 -3.139 13.690 1.00 37.78 262 LYS A O 1
ATOM 2138 N N . ALA A 1 263 ? -24.176 -3.137 11.647 1.00 38.41 263 ALA A N 1
ATOM 2139 C CA . ALA A 1 263 ? -23.919 -4.568 11.662 1.00 38.41 263 ALA A CA 1
ATOM 2140 C C . ALA A 1 263 ? -22.526 -4.727 12.264 1.00 38.41 263 ALA A C 1
ATOM 2142 O O . ALA A 1 263 ? -21.519 -4.479 11.608 1.00 38.41 263 ALA A O 1
ATOM 2143 N N . VAL A 1 264 ? -22.482 -5.050 13.554 1.00 38.38 264 VAL A N 1
ATOM 2144 C CA . VAL A 1 264 ? -21.257 -5.450 14.237 1.00 38.38 264 VAL A CA 1
ATOM 2145 C C . VAL A 1 264 ? -20.790 -6.743 13.571 1.00 38.38 264 VAL A C 1
ATOM 2147 O O . VAL A 1 264 ? -21.175 -7.835 13.981 1.00 38.38 264 VAL A O 1
ATOM 2150 N N . ILE A 1 265 ? -19.979 -6.636 12.519 1.00 40.19 265 ILE A N 1
ATOM 2151 C CA . ILE A 1 265 ? -19.206 -7.773 12.031 1.00 40.19 265 ILE A CA 1
ATOM 2152 C C . ILE A 1 265 ? -18.118 -7.981 13.084 1.00 40.19 265 ILE A C 1
ATOM 2154 O O . ILE A 1 265 ? -17.028 -7.418 13.027 1.00 40.19 265 ILE A O 1
ATOM 2158 N N . ARG A 1 266 ? -18.457 -8.746 14.125 1.00 43.44 266 ARG A N 1
ATOM 2159 C CA . ARG A 1 266 ? -17.479 -9.367 15.016 1.00 43.44 266 ARG A CA 1
ATOM 2160 C C . ARG A 1 266 ? -16.738 -10.399 14.172 1.00 43.44 266 ARG A C 1
ATOM 2162 O O . ARG A 1 266 ? -17.126 -11.562 14.119 1.00 43.44 266 ARG A O 1
ATOM 2169 N N . THR A 1 267 ? -15.700 -9.965 13.470 1.00 48.75 267 THR A N 1
ATOM 2170 C CA . THR A 1 267 ? -14.754 -10.882 12.842 1.00 48.75 267 THR A CA 1
ATOM 2171 C C . THR A 1 267 ? -14.082 -11.668 13.962 1.00 48.75 267 THR A C 1
ATOM 2173 O O . THR A 1 267 ? -13.345 -11.103 14.773 1.00 48.75 267 THR A O 1
ATOM 2176 N N . LYS A 1 268 ? -14.377 -12.971 14.052 1.00 48.62 268 LYS A N 1
ATOM 2177 C CA . LYS A 1 268 ? -13.549 -13.892 14.837 1.00 48.62 268 LYS A CA 1
ATOM 2178 C C . LYS A 1 268 ? -12.107 -13.741 14.333 1.00 48.62 268 LYS A C 1
ATOM 2180 O O . LYS A 1 268 ? -11.937 -13.611 13.117 1.00 48.62 268 LYS A O 1
ATOM 2185 N N . PRO A 1 269 ? -11.085 -13.736 15.207 1.00 53.31 269 PRO A N 1
ATOM 2186 C CA . PRO A 1 269 ? -9.715 -13.818 14.728 1.00 53.31 269 PRO A CA 1
ATOM 2187 C C . PRO A 1 269 ? -9.624 -15.075 13.864 1.00 53.31 269 PRO A C 1
ATOM 2189 O O . PRO A 1 269 ? -9.970 -16.172 14.308 1.00 53.31 269 PRO A O 1
ATOM 2192 N N . MET A 1 270 ? -9.276 -14.894 12.591 1.00 57.47 270 MET A N 1
ATOM 2193 C CA . MET A 1 270 ? -9.117 -16.009 11.671 1.00 57.47 270 MET A CA 1
ATOM 2194 C C . MET A 1 270 ? -8.000 -16.872 12.253 1.00 57.47 270 MET A C 1
ATOM 2196 O O . MET A 1 270 ? -6.914 -16.353 12.504 1.00 57.47 270 MET A O 1
ATOM 2200 N N . LEU A 1 271 ? -8.260 -18.159 12.500 1.00 58.75 271 LEU A N 1
ATOM 2201 C CA . LEU A 1 271 ? -7.256 -19.106 13.007 1.00 58.75 271 LEU A CA 1
ATOM 2202 C C . LEU A 1 271 ? -5.937 -18.979 12.218 1.00 58.75 271 LEU A C 1
ATOM 2204 O O . LEU A 1 271 ? -4.852 -19.008 12.786 1.00 58.75 271 LEU A O 1
ATOM 2208 N N . PHE A 1 272 ? -6.060 -18.709 10.919 1.00 57.81 272 PHE A N 1
ATOM 2209 C CA . PHE A 1 272 ? -4.967 -18.411 10.005 1.00 57.81 272 PHE A CA 1
ATOM 2210 C C . PHE A 1 272 ? -4.059 -17.250 10.455 1.00 57.81 272 PHE A C 1
ATOM 2212 O O . PHE A 1 272 ? -2.847 -17.404 10.460 1.00 57.81 272 PHE A O 1
ATOM 2219 N N . ALA A 1 273 ? -4.606 -16.119 10.913 1.00 63.34 273 ALA A N 1
ATOM 2220 C CA . ALA A 1 273 ? -3.814 -14.975 11.387 1.00 63.34 273 ALA A CA 1
ATOM 2221 C C . ALA A 1 273 ? -3.076 -15.262 12.710 1.00 63.34 273 ALA A C 1
ATOM 2223 O O . ALA A 1 273 ? -2.061 -14.639 13.021 1.00 63.34 273 ALA A O 1
ATOM 2224 N N . ILE A 1 274 ? -3.583 -16.211 13.503 1.00 67.19 274 ILE A N 1
ATOM 2225 C CA . ILE A 1 274 ? -2.907 -16.676 14.718 1.00 67.19 274 ILE A CA 1
ATOM 2226 C C . ILE A 1 274 ? -1.761 -17.617 14.343 1.00 67.19 274 ILE A C 1
ATOM 2228 O O . ILE A 1 274 ? -0.669 -17.452 14.872 1.00 67.19 274 ILE A O 1
ATOM 2232 N N . LEU A 1 275 ? -2.004 -18.558 13.426 1.00 70.50 275 LEU A N 1
ATOM 2233 C CA . LEU A 1 275 ? -1.053 -19.606 13.047 1.00 70.50 275 LEU A CA 1
ATOM 2234 C C . LEU A 1 275 ? 0.037 -19.142 12.073 1.00 70.50 275 LEU A C 1
ATOM 2236 O O . LEU A 1 275 ? 1.105 -19.744 12.032 1.00 70.50 275 LEU A O 1
ATOM 2240 N N . PHE A 1 276 ? -0.205 -18.089 11.294 1.00 72.19 276 PHE A N 1
ATOM 2241 C CA . PHE A 1 276 ? 0.699 -17.648 10.231 1.00 72.19 276 PHE A CA 1
ATOM 2242 C C . PHE A 1 276 ? 2.146 -17.371 10.704 1.00 72.19 276 PHE A C 1
ATOM 2244 O O . PHE A 1 276 ? 3.067 -17.905 10.082 1.00 72.19 276 PHE A O 1
ATOM 2251 N N . PRO A 1 277 ? 2.395 -16.658 11.825 1.00 73.69 277 PRO A N 1
ATOM 2252 C CA . PRO A 1 277 ? 3.758 -16.475 12.328 1.00 73.69 277 PRO A CA 1
ATOM 2253 C C . PRO A 1 277 ? 4.424 -17.785 12.765 1.00 73.69 277 PRO A C 1
ATOM 2255 O O . PRO A 1 277 ? 5.623 -17.966 12.573 1.00 73.69 277 PRO A O 1
ATOM 2258 N N . PHE A 1 278 ? 3.650 -18.734 13.301 1.00 76.81 278 PHE A N 1
ATOM 2259 C CA . PHE A 1 278 ? 4.174 -20.048 13.673 1.00 76.81 278 PHE A CA 1
ATOM 2260 C C . PHE A 1 278 ? 4.599 -20.842 12.442 1.00 76.81 278 PHE A C 1
ATOM 2262 O O . PHE A 1 278 ? 5.680 -21.414 12.455 1.00 76.81 278 PHE A O 1
ATOM 2269 N N . PHE A 1 279 ? 3.824 -20.809 11.354 1.00 78.44 279 PHE A N 1
ATOM 2270 C CA . PHE A 1 279 ? 4.231 -21.435 10.094 1.00 78.44 279 PHE A CA 1
ATOM 2271 C C . PHE A 1 279 ? 5.526 -20.834 9.541 1.00 78.44 279 PHE A C 1
ATOM 2273 O O . PHE A 1 279 ? 6.428 -21.588 9.178 1.00 78.44 279 PHE A O 1
ATOM 2280 N N . GLY A 1 280 ? 5.654 -19.502 9.525 1.00 76.62 280 GLY A N 1
ATOM 2281 C CA . GLY A 1 280 ? 6.887 -18.837 9.088 1.00 76.62 280 GLY A CA 1
ATOM 2282 C C . GLY A 1 280 ? 8.095 -19.228 9.944 1.00 76.62 280 GLY A C 1
ATOM 2283 O O . GLY A 1 280 ? 9.156 -19.559 9.416 1.00 76.62 280 GLY A O 1
ATOM 2284 N N . LEU A 1 281 ? 7.914 -19.274 11.267 1.00 82.19 281 LEU A N 1
ATOM 2285 C CA . LEU A 1 281 ? 8.967 -19.645 12.205 1.00 82.19 281 LEU A CA 1
ATOM 2286 C C . LEU A 1 281 ? 9.366 -21.119 12.057 1.00 82.19 281 LEU A C 1
ATOM 2288 O O . LEU A 1 281 ? 10.554 -21.426 11.984 1.00 82.19 281 LEU A O 1
ATOM 2292 N N . THR A 1 282 ? 8.390 -22.028 11.983 1.00 79.88 282 THR A N 1
ATOM 2293 C CA . THR A 1 282 ? 8.631 -23.458 11.762 1.00 79.88 282 THR A CA 1
ATOM 2294 C C . THR A 1 282 ? 9.323 -23.689 10.424 1.00 79.88 282 THR A C 1
ATOM 2296 O O . THR A 1 282 ? 10.264 -24.472 10.370 1.00 79.88 282 THR A O 1
ATOM 2299 N N . SER A 1 283 ? 8.929 -22.974 9.367 1.00 78.56 283 SER A N 1
ATOM 2300 C CA . SER A 1 283 ? 9.587 -23.050 8.061 1.00 78.56 283 SER A CA 1
ATOM 2301 C C . SER A 1 283 ? 11.055 -22.626 8.137 1.00 78.56 283 SER A C 1
ATOM 2303 O O . SER A 1 283 ? 11.916 -23.363 7.664 1.00 78.56 283 SER A O 1
ATOM 2305 N N . LEU A 1 284 ? 11.367 -21.480 8.759 1.00 81.44 284 LEU A N 1
ATOM 2306 C CA . LEU A 1 284 ? 12.758 -21.040 8.942 1.00 81.44 284 LEU A CA 1
ATOM 2307 C C . LEU A 1 284 ? 13.569 -22.019 9.795 1.00 81.44 284 LEU A C 1
ATOM 2309 O O . LEU A 1 284 ? 14.734 -22.271 9.504 1.00 81.44 284 LEU A O 1
ATOM 2313 N N . TYR A 1 285 ? 12.964 -22.575 10.844 1.00 81.75 285 TYR A N 1
ATOM 2314 C CA . TYR A 1 285 ? 13.627 -23.531 11.723 1.00 81.75 285 TYR A CA 1
ATOM 2315 C C . TYR A 1 285 ? 13.925 -24.860 11.014 1.00 81.75 285 TYR A C 1
ATOM 2317 O O . TYR A 1 285 ? 15.042 -25.367 11.095 1.00 81.75 285 TYR A O 1
ATOM 2325 N N . LEU A 1 286 ? 12.963 -25.403 10.260 1.00 80.56 286 LEU A N 1
ATOM 2326 C CA . LEU A 1 286 ? 13.177 -26.583 9.416 1.00 80.56 286 LEU A CA 1
ATOM 2327 C C . LEU A 1 286 ? 14.253 -26.319 8.358 1.00 80.56 286 LEU A C 1
ATOM 2329 O O . LEU A 1 286 ? 15.102 -27.175 8.114 1.00 80.56 286 LEU A O 1
ATOM 2333 N N . PHE A 1 287 ? 14.254 -25.119 7.777 1.00 79.50 287 PHE A N 1
ATOM 2334 C CA . PHE A 1 287 ? 15.273 -24.710 6.820 1.00 79.50 287 PHE A CA 1
ATOM 2335 C C . PHE A 1 287 ? 16.667 -24.644 7.452 1.00 79.50 287 PHE A C 1
ATOM 2337 O O . PHE A 1 287 ? 17.614 -25.189 6.895 1.00 79.50 287 PHE A O 1
ATOM 2344 N N . MET A 1 288 ? 16.785 -24.079 8.657 1.00 81.44 288 MET A N 1
ATOM 2345 C CA . MET A 1 288 ? 18.031 -24.057 9.427 1.00 81.44 288 MET A CA 1
ATOM 2346 C C . MET A 1 288 ? 18.587 -25.466 9.664 1.00 81.44 288 MET A C 1
ATOM 2348 O O . MET A 1 288 ? 19.788 -25.675 9.498 1.00 81.44 288 MET A O 1
ATOM 2352 N N . ILE A 1 289 ? 17.727 -26.432 10.012 1.00 76.56 289 ILE A N 1
ATOM 2353 C CA . ILE A 1 289 ? 18.124 -27.839 10.175 1.00 76.56 289 ILE A CA 1
ATOM 2354 C C . ILE A 1 289 ? 18.650 -28.409 8.851 1.00 76.56 289 ILE A C 1
ATOM 2356 O O . ILE A 1 289 ? 19.691 -29.064 8.843 1.00 76.56 289 ILE A O 1
ATOM 2360 N N . TYR A 1 290 ? 17.961 -28.139 7.738 1.00 78.25 290 TYR A N 1
ATOM 2361 C CA . TYR A 1 290 ? 18.344 -28.621 6.408 1.00 78.25 290 TYR A CA 1
ATOM 2362 C C . TYR A 1 290 ? 19.710 -28.085 5.951 1.00 78.25 290 TYR A C 1
ATOM 2364 O O . TYR A 1 290 ? 20.537 -28.848 5.459 1.00 78.25 290 TYR A O 1
ATOM 2372 N N . THR A 1 291 ? 19.989 -26.795 6.157 1.00 75.50 291 THR A N 1
ATOM 2373 C CA . THR A 1 291 ? 21.256 -26.158 5.744 1.00 75.50 291 THR A CA 1
ATOM 2374 C C . THR A 1 291 ? 22.452 -26.434 6.664 1.00 75.50 291 THR A C 1
ATOM 2376 O O . THR A 1 291 ? 23.518 -25.866 6.435 1.00 75.50 291 THR A O 1
ATOM 2379 N N . SER A 1 292 ? 22.314 -27.329 7.653 1.00 64.56 292 SER A N 1
ATOM 2380 C CA . SER A 1 292 ? 23.301 -27.691 8.689 1.00 64.56 292 SER A CA 1
ATOM 2381 C C . SER A 1 292 ? 23.631 -26.582 9.710 1.00 64.56 292 SER A C 1
ATOM 2383 O O . SER A 1 292 ? 23.571 -25.386 9.428 1.00 64.56 292 SER A O 1
ATOM 2385 N N . ILE A 1 293 ? 23.930 -26.987 10.952 1.00 61.62 293 ILE A N 1
ATOM 2386 C CA . ILE A 1 293 ? 24.074 -26.094 12.115 1.00 61.62 293 ILE A CA 1
ATOM 2387 C C . ILE A 1 293 ? 25.405 -25.331 12.021 1.00 61.62 293 ILE A C 1
ATOM 2389 O O . ILE A 1 293 ? 26.445 -25.816 12.459 1.00 61.62 293 ILE A O 1
ATOM 2393 N N . GLY A 1 294 ? 25.363 -24.124 11.458 1.00 63.75 294 GLY A N 1
ATOM 2394 C CA . GLY A 1 294 ? 26.464 -23.156 11.457 1.00 63.75 294 GLY A CA 1
ATOM 2395 C C . GLY A 1 294 ? 26.016 -21.775 11.945 1.00 63.75 294 GLY A C 1
ATOM 2396 O O . GLY A 1 294 ? 24.822 -21.471 12.000 1.00 63.75 294 GLY A O 1
ATOM 2397 N N . THR A 1 295 ? 26.958 -20.897 12.293 1.00 63.19 295 THR A N 1
ATOM 2398 C CA . THR A 1 295 ? 26.683 -19.477 12.587 1.00 63.19 295 THR A CA 1
ATOM 2399 C C . THR A 1 295 ? 26.507 -18.690 11.287 1.00 63.19 295 THR A C 1
ATOM 2401 O O . THR A 1 295 ? 27.350 -17.876 10.923 1.00 63.19 295 THR A O 1
ATOM 2404 N N . ASN A 1 296 ? 25.415 -18.962 10.571 1.00 73.38 296 ASN A N 1
ATOM 2405 C CA . ASN A 1 296 ? 25.062 -18.307 9.310 1.00 73.38 296 ASN A CA 1
ATOM 2406 C C . ASN A 1 296 ? 23.894 -17.326 9.508 1.00 73.38 296 ASN A C 1
ATOM 2408 O O . ASN A 1 296 ? 23.220 -17.340 10.540 1.00 73.38 296 ASN A O 1
ATOM 2412 N N . VAL A 1 297 ? 23.611 -16.498 8.495 1.00 75.94 297 VAL A N 1
ATOM 2413 C CA . VAL A 1 297 ? 22.501 -15.520 8.506 1.00 75.94 297 VAL A CA 1
ATOM 2414 C C . VAL A 1 297 ? 21.152 -16.167 8.837 1.00 75.94 297 VAL A C 1
ATOM 2416 O O . VAL A 1 297 ? 20.341 -15.557 9.527 1.00 75.94 297 VAL A O 1
ATOM 2419 N N . ILE A 1 298 ? 20.944 -17.431 8.453 1.00 79.12 298 ILE A N 1
ATOM 2420 C CA . ILE A 1 298 ? 19.745 -18.205 8.808 1.00 79.12 298 ILE A CA 1
ATOM 2421 C C . ILE A 1 298 ? 19.604 -18.356 10.330 1.00 79.12 298 ILE A C 1
ATOM 2423 O O . ILE A 1 298 ? 18.519 -18.149 10.863 1.00 79.12 298 ILE A O 1
ATOM 2427 N N . THR A 1 299 ? 20.688 -18.654 11.049 1.00 81.12 299 THR A N 1
ATOM 2428 C CA . THR A 1 299 ? 20.680 -18.831 12.512 1.00 81.12 299 THR A CA 1
ATOM 2429 C C . THR A 1 299 ? 20.325 -17.528 13.229 1.00 81.12 299 THR A C 1
ATOM 2431 O O . THR A 1 299 ? 19.530 -17.532 14.170 1.00 81.12 299 THR A O 1
ATOM 2434 N N . ILE A 1 300 ? 20.854 -16.397 12.748 1.00 80.75 300 ILE A N 1
ATOM 2435 C CA . ILE A 1 300 ? 20.496 -15.064 13.253 1.00 80.75 300 ILE A CA 1
ATOM 2436 C C . ILE A 1 300 ? 19.025 -14.762 12.935 1.00 80.75 300 ILE A C 1
ATOM 2438 O O . ILE A 1 300 ? 18.277 -14.369 13.827 1.00 80.75 300 ILE A O 1
ATOM 2442 N N . GLY A 1 301 ? 18.590 -15.005 11.695 1.00 82.00 301 GLY A N 1
ATOM 2443 C CA . GLY A 1 301 ? 17.211 -14.798 11.252 1.00 82.00 301 GLY A CA 1
ATOM 2444 C C . GLY A 1 301 ? 16.197 -15.605 12.064 1.00 82.00 301 GLY A C 1
ATOM 2445 O O . GLY A 1 301 ? 15.186 -15.055 12.499 1.00 82.00 301 GLY A O 1
ATOM 2446 N N . VAL A 1 302 ? 16.494 -16.876 12.358 1.00 83.38 302 VAL A N 1
ATOM 2447 C CA . VAL A 1 302 ? 15.698 -17.728 13.258 1.00 83.38 302 VAL A CA 1
ATOM 2448 C C . VAL A 1 302 ? 15.672 -17.144 14.669 1.00 83.38 302 VAL A C 1
ATOM 2450 O O . VAL A 1 302 ? 14.590 -16.974 15.224 1.00 83.38 302 VAL A O 1
ATOM 2453 N N . GLY A 1 303 ? 16.824 -16.784 15.243 1.00 81.50 303 GLY A N 1
ATOM 2454 C CA . GLY A 1 303 ? 16.897 -16.213 16.592 1.00 81.50 303 GLY A CA 1
ATOM 2455 C C . GLY A 1 303 ? 16.075 -14.929 16.745 1.00 81.50 303 GLY A C 1
ATOM 2456 O O . GLY A 1 303 ? 15.282 -14.802 17.680 1.00 81.50 303 GLY A O 1
ATOM 2457 N N . VAL A 1 304 ? 16.194 -14.004 15.789 1.00 83.56 304 VAL A N 1
ATOM 2458 C CA . VAL A 1 304 ? 15.401 -12.765 15.767 1.00 83.56 304 VAL A CA 1
ATOM 2459 C C . VAL A 1 304 ? 13.914 -13.072 15.557 1.00 83.56 304 VAL A C 1
ATOM 2461 O O . VAL A 1 304 ? 13.074 -12.502 16.252 1.00 83.56 304 VAL A O 1
ATOM 2464 N N . SER A 1 305 ? 13.572 -14.009 14.668 1.00 84.44 305 SER A N 1
ATOM 2465 C CA . SER A 1 305 ? 12.184 -14.433 14.437 1.00 84.44 305 SER A CA 1
ATOM 2466 C C . SER A 1 305 ? 11.541 -15.010 15.701 1.00 84.44 305 SER A C 1
ATOM 2468 O O . SER A 1 305 ? 10.406 -14.657 16.018 1.00 84.44 305 SER A O 1
ATOM 2470 N N . ILE A 1 306 ? 12.268 -15.833 16.469 1.00 84.25 306 ILE A N 1
ATOM 2471 C CA . ILE A 1 306 ? 11.808 -16.358 17.766 1.00 84.25 306 ILE A CA 1
ATOM 2472 C C . ILE A 1 306 ? 11.521 -15.207 18.733 1.00 84.25 306 ILE A C 1
ATOM 2474 O O . ILE A 1 306 ? 10.446 -15.166 19.329 1.00 84.25 306 ILE A O 1
ATOM 2478 N N . LEU A 1 307 ? 12.448 -14.254 18.876 1.00 83.12 307 LEU A N 1
ATOM 2479 C CA . LEU A 1 307 ? 12.266 -13.103 19.767 1.00 83.12 307 LEU A CA 1
ATOM 2480 C C . LEU A 1 307 ? 11.038 -12.271 19.381 1.00 83.12 307 LEU A C 1
ATOM 2482 O O . LEU A 1 307 ? 10.244 -11.912 20.252 1.00 83.12 307 LEU A O 1
ATOM 2486 N N . LEU A 1 308 ? 10.843 -12.003 18.087 1.00 84.88 308 LEU A N 1
ATOM 2487 C CA . LEU A 1 308 ? 9.671 -11.276 17.603 1.00 84.88 308 LEU A CA 1
ATOM 2488 C C . LEU A 1 308 ? 8.372 -12.028 17.884 1.00 84.88 308 LEU A C 1
ATOM 2490 O O . LEU A 1 308 ? 7.420 -11.409 18.357 1.00 84.88 308 LEU A O 1
ATOM 2494 N N . VAL A 1 309 ? 8.338 -13.347 17.661 1.00 84.25 309 VAL A N 1
ATOM 2495 C CA . VAL A 1 309 ? 7.171 -14.179 17.985 1.00 84.25 309 VAL A CA 1
ATOM 2496 C C . VAL A 1 309 ? 6.888 -14.148 19.485 1.00 84.25 309 VAL A C 1
ATOM 2498 O O . VAL A 1 309 ? 5.743 -13.942 19.868 1.00 84.25 309 VAL A O 1
ATOM 2501 N N . ILE A 1 310 ? 7.903 -14.252 20.348 1.00 82.81 310 ILE A N 1
ATOM 2502 C CA . ILE A 1 310 ? 7.719 -14.177 21.807 1.00 82.81 310 ILE A CA 1
ATOM 2503 C C . ILE A 1 310 ? 7.114 -12.830 22.219 1.00 82.81 310 ILE A C 1
ATOM 2505 O O . ILE A 1 310 ? 6.132 -12.794 22.965 1.00 82.81 310 ILE A O 1
ATOM 2509 N N . VAL A 1 311 ? 7.662 -11.715 21.725 1.00 83.50 311 VAL A N 1
ATOM 2510 C CA . VAL A 1 311 ? 7.132 -10.378 22.036 1.00 83.50 311 VAL A CA 1
ATOM 2511 C C . VAL A 1 311 ? 5.703 -10.231 21.511 1.00 83.50 311 VAL A C 1
ATOM 2513 O O . VAL A 1 311 ? 4.825 -9.731 22.216 1.00 83.50 311 VAL A O 1
ATOM 2516 N N . ARG A 1 312 ? 5.436 -10.717 20.298 1.00 81.25 312 ARG A N 1
ATOM 2517 C CA . ARG A 1 312 ? 4.110 -10.712 19.677 1.00 81.25 312 ARG A CA 1
ATOM 2518 C C . ARG A 1 312 ? 3.094 -11.524 20.478 1.00 81.25 312 ARG A C 1
ATOM 2520 O O . ARG A 1 312 ? 1.996 -11.025 20.722 1.00 81.25 312 ARG A O 1
ATOM 2527 N N . GLU A 1 313 ? 3.449 -12.726 20.924 1.00 83.12 313 GLU A N 1
ATOM 2528 C CA . GLU A 1 313 ? 2.601 -13.574 21.770 1.00 83.12 313 GLU A CA 1
ATOM 2529 C C . GLU A 1 313 ? 2.327 -12.914 23.122 1.00 83.12 313 GLU A C 1
ATOM 2531 O O . GLU A 1 313 ? 1.187 -12.884 23.586 1.00 83.12 313 GLU A O 1
ATOM 2536 N N . PHE A 1 314 ? 3.334 -12.279 23.723 1.00 83.69 314 PHE A N 1
ATOM 2537 C CA . PHE A 1 314 ? 3.145 -11.511 24.949 1.00 83.69 314 PHE A CA 1
ATOM 2538 C C . PHE A 1 314 ? 2.153 -10.348 24.764 1.00 83.69 314 PHE A C 1
ATOM 2540 O O . PHE A 1 314 ? 1.274 -10.123 25.608 1.00 83.69 314 PHE A O 1
ATOM 2547 N N . LEU A 1 315 ? 2.242 -9.620 23.645 1.00 82.94 315 LEU A N 1
ATOM 2548 C CA . LEU A 1 315 ? 1.296 -8.555 23.302 1.00 82.94 315 LEU A CA 1
ATOM 2549 C C . LEU A 1 315 ? -0.112 -9.115 23.050 1.00 82.94 315 LEU A C 1
ATOM 2551 O O . LEU A 1 315 ? -1.087 -8.558 23.558 1.00 82.94 315 LEU A O 1
ATOM 2555 N N . LEU A 1 316 ? -0.234 -10.238 22.336 1.00 81.50 316 LEU A N 1
ATOM 2556 C CA . LEU A 1 316 ? -1.511 -10.912 22.091 1.00 81.50 316 LEU A CA 1
ATOM 2557 C C . LEU A 1 316 ? -2.177 -11.349 23.402 1.00 81.50 316 LEU A C 1
ATOM 2559 O O . LEU A 1 316 ? -3.357 -11.068 23.615 1.00 81.50 316 LEU A O 1
ATOM 2563 N N . LEU A 1 317 ? -1.422 -11.974 24.306 1.00 84.12 317 LEU A N 1
ATOM 2564 C CA . LEU A 1 317 ? -1.900 -12.370 25.632 1.00 84.12 317 LEU A CA 1
ATOM 2565 C C . LEU A 1 317 ? -2.329 -11.156 26.460 1.00 84.12 317 LEU A C 1
ATOM 2567 O O . LEU A 1 317 ? -3.378 -11.181 27.107 1.00 84.12 317 LEU A O 1
ATOM 2571 N N . SER A 1 318 ? -1.561 -10.067 26.398 1.00 81.38 318 SER A N 1
ATOM 2572 C CA . SER A 1 318 ? -1.888 -8.811 27.078 1.00 81.38 318 SER A CA 1
ATOM 2573 C C . SER A 1 318 ? -3.198 -8.200 26.565 1.00 81.38 318 SER A C 1
ATOM 2575 O O . SER A 1 318 ? -4.018 -7.711 27.349 1.00 81.38 318 SER A O 1
ATOM 2577 N N . GLU A 1 319 ? -3.436 -8.251 25.253 1.00 81.06 319 GLU A N 1
ATOM 2578 C CA . GLU A 1 319 ? -4.691 -7.812 24.638 1.00 81.06 319 GLU A CA 1
ATOM 2579 C C . GLU A 1 319 ? -5.864 -8.727 24.995 1.00 81.06 319 GLU A C 1
ATOM 2581 O O . GLU A 1 319 ? -6.950 -8.242 25.333 1.00 81.06 319 GLU A O 1
ATOM 2586 N N . ASN A 1 320 ? -5.641 -10.042 24.966 1.00 81.94 320 ASN A N 1
ATOM 2587 C CA . ASN A 1 320 ? -6.657 -11.032 25.290 1.00 81.94 320 ASN A CA 1
ATOM 2588 C C . ASN A 1 320 ? -7.103 -10.896 26.751 1.00 81.94 320 ASN A C 1
ATOM 2590 O O . ASN A 1 320 ? -8.297 -10.824 27.027 1.00 81.94 320 ASN A O 1
ATOM 2594 N N . ARG A 1 321 ? -6.160 -10.721 27.686 1.00 84.62 321 ARG A N 1
ATOM 2595 C CA . ARG A 1 321 ? -6.464 -10.502 29.108 1.00 84.62 321 ARG A CA 1
ATOM 2596 C C . ARG A 1 321 ? -7.294 -9.238 29.333 1.00 84.62 321 ARG A C 1
ATOM 2598 O O . ARG A 1 321 ? -8.278 -9.282 30.068 1.00 84.62 321 ARG A O 1
ATOM 2605 N N . ARG A 1 322 ? -6.951 -8.126 28.671 1.00 81.75 322 ARG A N 1
ATOM 2606 C CA . ARG A 1 322 ? -7.744 -6.881 28.731 1.00 81.75 322 ARG A CA 1
ATOM 2607 C C . ARG A 1 322 ? -9.148 -7.067 28.162 1.00 81.75 322 ARG A C 1
ATOM 2609 O O . ARG A 1 322 ? -10.108 -6.518 28.699 1.00 81.75 322 ARG A O 1
ATOM 2616 N N . THR A 1 323 ? -9.271 -7.815 27.069 1.00 82.38 323 THR A N 1
ATOM 2617 C CA . THR A 1 323 ? -10.562 -8.101 26.431 1.00 82.38 323 THR A CA 1
ATOM 2618 C C . THR A 1 323 ? -11.426 -8.991 27.318 1.00 82.38 323 THR A C 1
ATOM 2620 O O . THR A 1 323 ? -12.603 -8.693 27.507 1.00 82.38 323 THR A O 1
ATOM 2623 N N . LEU A 1 324 ? -10.832 -10.017 27.928 1.00 86.00 324 LEU A N 1
ATOM 2624 C CA . LEU A 1 324 ? -11.501 -10.914 28.862 1.00 86.00 324 LEU A CA 1
ATOM 2625 C C . LEU A 1 324 ? -11.993 -10.166 30.106 1.00 86.00 324 LEU A C 1
ATOM 2627 O O . LEU A 1 324 ? -13.149 -10.312 30.481 1.00 86.00 324 LEU A O 1
ATOM 2631 N N . GLN A 1 325 ? -11.167 -9.291 30.689 1.00 90.06 325 GLN A N 1
ATOM 2632 C CA . GLN A 1 325 ? -11.570 -8.456 31.828 1.00 90.06 325 GLN A CA 1
ATOM 2633 C C . GLN A 1 325 ? -12.766 -7.554 31.505 1.00 90.06 325 GLN A C 1
ATOM 2635 O O . GLN A 1 325 ? -13.680 -7.435 32.315 1.00 90.06 325 GLN A O 1
ATOM 2640 N N . LYS A 1 326 ? -12.799 -6.945 30.311 1.00 87.44 326 LYS A N 1
ATOM 2641 C CA . LYS A 1 326 ? -13.966 -6.169 29.859 1.00 87.44 326 LYS A CA 1
ATOM 2642 C C . LYS A 1 326 ? -15.207 -7.042 29.699 1.00 87.44 326 LYS A C 1
ATOM 2644 O O . LYS A 1 326 ? -16.303 -6.591 30.005 1.00 87.44 326 LYS A O 1
ATOM 2649 N N . TYR A 1 327 ? -15.036 -8.268 29.209 1.00 86.25 327 TYR A N 1
ATOM 2650 C CA . TYR A 1 327 ? -16.135 -9.216 29.053 1.00 86.25 327 TYR A CA 1
ATOM 2651 C C . TYR A 1 327 ? -16.742 -9.605 30.399 1.00 86.25 327 TYR A C 1
ATOM 2653 O O . TYR A 1 327 ? -17.959 -9.553 30.536 1.00 86.25 327 TYR A O 1
ATOM 2661 N N . LEU A 1 328 ? -15.895 -9.931 31.379 1.00 92.25 328 LEU A N 1
ATOM 2662 C CA . LEU A 1 328 ? -16.323 -10.263 32.737 1.00 92.25 328 LEU A CA 1
ATOM 2663 C C . LEU A 1 328 ? -17.043 -9.078 33.388 1.00 92.25 328 LEU A C 1
ATOM 2665 O O . LEU A 1 328 ? -18.175 -9.225 33.825 1.00 92.25 328 LEU A O 1
ATOM 2669 N N . LYS A 1 329 ? -16.461 -7.874 33.323 1.00 93.25 329 LYS A N 1
ATOM 2670 C CA . LYS A 1 329 ? -17.091 -6.668 33.880 1.00 93.25 329 LYS A CA 1
ATOM 2671 C C . LYS A 1 329 ? -18.470 -6.386 33.271 1.00 93.25 329 LYS A C 1
ATOM 2673 O O . LYS A 1 329 ? -19.410 -6.079 33.992 1.00 93.25 329 LYS A O 1
ATOM 2678 N N . ASN A 1 330 ? -18.598 -6.497 31.949 1.00 91.81 330 ASN A N 1
ATOM 2679 C CA . ASN A 1 330 ? -19.877 -6.273 31.275 1.00 91.81 330 ASN A CA 1
ATOM 2680 C C . ASN A 1 330 ? -20.915 -7.353 31.622 1.00 91.81 330 ASN A C 1
ATOM 2682 O O . ASN A 1 330 ? -22.106 -7.054 31.635 1.00 91.81 330 ASN A O 1
ATOM 2686 N N . ALA A 1 331 ? -20.482 -8.595 31.862 1.00 92.69 331 ALA A N 1
ATOM 2687 C CA . ALA A 1 331 ? -21.365 -9.669 32.308 1.00 92.69 331 ALA A CA 1
ATOM 2688 C C . ALA A 1 331 ? -21.881 -9.402 33.731 1.00 92.69 331 ALA A C 1
ATOM 2690 O O . ALA A 1 331 ? -23.087 -9.485 33.952 1.00 92.69 331 ALA A O 1
ATOM 2691 N N . ASP A 1 332 ? -21.001 -8.978 34.642 1.00 94.69 332 ASP A N 1
ATOM 2692 C CA . ASP A 1 332 ? -21.365 -8.618 36.018 1.00 94.69 332 ASP A CA 1
ATOM 2693 C C . ASP A 1 332 ? -22.320 -7.410 36.063 1.00 94.69 332 ASP A C 1
ATOM 2695 O O . ASP A 1 332 ? -23.320 -7.420 36.785 1.00 94.69 332 ASP A O 1
ATOM 2699 N N . GLU A 1 333 ? -22.052 -6.369 35.261 1.00 93.56 333 GLU A N 1
ATOM 2700 C CA . GLU A 1 333 ? -22.924 -5.189 35.134 1.00 93.56 333 GLU A CA 1
ATOM 2701 C C . GLU A 1 333 ? -24.308 -5.566 34.581 1.00 93.56 333 GLU A C 1
ATOM 2703 O O . GLU A 1 333 ? -25.331 -5.075 35.069 1.00 93.56 333 GLU A O 1
ATOM 2708 N N . LEU A 1 334 ? -24.357 -6.464 33.590 1.00 93.44 334 LEU A N 1
ATOM 2709 C CA . LEU A 1 334 ? -25.608 -6.952 33.013 1.00 93.44 334 LEU A CA 1
ATOM 2710 C C . LEU A 1 334 ? -26.412 -7.761 34.033 1.00 93.44 334 LEU A C 1
ATOM 2712 O O . LEU A 1 334 ? -27.612 -7.524 34.178 1.00 93.44 334 LEU A O 1
ATOM 2716 N N . GLN A 1 335 ? -25.758 -8.673 34.753 1.00 94.00 335 GLN A N 1
ATOM 2717 C CA . GLN A 1 335 ? -26.400 -9.481 35.784 1.00 94.00 335 GLN A CA 1
ATOM 2718 C C . GLN A 1 335 ? -26.952 -8.595 36.906 1.00 94.00 335 GLN A C 1
ATOM 2720 O O . GLN A 1 335 ? -28.133 -8.686 37.234 1.00 94.00 335 GLN A O 1
ATOM 2725 N N . SER A 1 336 ? -26.144 -7.663 37.417 1.00 93.38 336 SER A N 1
ATOM 2726 C CA . SER A 1 336 ? -26.566 -6.724 38.465 1.00 93.38 336 SER A CA 1
ATOM 2727 C C . SER A 1 336 ? -27.757 -5.866 38.017 1.00 93.38 336 SER A C 1
ATOM 2729 O O . SER A 1 336 ? -28.688 -5.620 38.785 1.00 93.38 336 SER A O 1
ATOM 2731 N N . SER A 1 337 ? -27.769 -5.421 36.755 1.00 92.75 337 SER A N 1
ATOM 2732 C CA . SER A 1 337 ? -28.900 -4.675 36.192 1.00 92.75 337 SER A CA 1
ATOM 2733 C C . SER A 1 337 ? -30.156 -5.537 36.043 1.00 92.75 337 SER A C 1
ATOM 2735 O O . SER A 1 337 ? -31.257 -5.029 36.256 1.00 92.75 337 SER A O 1
ATOM 2737 N N . GLN A 1 338 ? -30.016 -6.813 35.669 1.00 92.44 338 GLN A N 1
ATOM 2738 C CA . GLN A 1 338 ? -31.137 -7.751 35.574 1.00 92.44 338 GLN A CA 1
ATOM 2739 C C . GLN A 1 338 ? -31.728 -8.064 36.949 1.00 92.44 338 GLN A C 1
ATOM 2741 O O . GLN A 1 338 ? -32.945 -8.021 37.102 1.00 92.44 338 GLN A O 1
ATOM 2746 N N . GLU A 1 339 ? -30.891 -8.325 37.954 1.00 92.94 339 GLU A N 1
ATOM 2747 C CA . GLU A 1 339 ? -31.326 -8.571 39.333 1.00 92.94 339 GLU A CA 1
ATOM 2748 C C . GLU A 1 339 ? -32.037 -7.347 39.913 1.00 92.94 339 GLU A C 1
ATOM 2750 O O . GLU A 1 339 ? -33.130 -7.468 40.467 1.00 92.94 339 GLU A O 1
ATOM 2755 N N . ARG A 1 340 ? -31.479 -6.148 39.699 1.00 91.56 340 ARG A N 1
ATOM 2756 C CA . ARG A 1 340 ? -32.115 -4.892 40.104 1.00 91.56 340 ARG A CA 1
ATOM 2757 C C . ARG A 1 340 ? -33.464 -4.686 39.419 1.00 91.56 340 ARG A C 1
ATOM 2759 O O . ARG A 1 340 ? -34.424 -4.327 40.092 1.00 91.56 340 ARG A O 1
ATOM 2766 N N . TYR A 1 341 ? -33.555 -4.914 38.106 1.00 90.31 341 TYR A N 1
ATOM 2767 C CA . TYR A 1 341 ? -34.825 -4.822 37.380 1.00 90.31 341 TYR A CA 1
ATOM 2768 C C . TYR A 1 341 ? -35.843 -5.835 37.906 1.00 90.31 341 TYR A C 1
ATOM 2770 O O . TYR A 1 341 ? -36.980 -5.469 38.173 1.00 90.31 341 TYR A O 1
ATOM 2778 N N . ARG A 1 342 ? -35.429 -7.091 38.104 1.00 89.44 342 ARG A N 1
ATOM 2779 C CA . ARG A 1 342 ? -36.302 -8.156 38.600 1.00 89.44 342 ARG A CA 1
ATOM 2780 C C . ARG A 1 342 ? -36.816 -7.853 40.002 1.00 89.44 342 ARG A C 1
ATOM 2782 O O . ARG A 1 342 ? -38.006 -7.994 40.234 1.00 89.44 342 ARG A O 1
ATOM 2789 N N . SER A 1 343 ? -35.954 -7.377 40.898 1.00 91.12 343 SER A N 1
ATOM 2790 C CA . SER A 1 343 ? -36.345 -6.949 42.243 1.00 91.12 343 SER A CA 1
ATOM 2791 C C . SER A 1 343 ? -37.338 -5.781 42.201 1.00 91.12 343 SER A C 1
ATOM 2793 O O . SER A 1 343 ? -38.378 -5.849 42.850 1.00 91.12 343 SER A O 1
ATOM 2795 N N . LEU A 1 344 ? -37.069 -4.753 41.384 1.00 90.44 344 LEU A N 1
ATOM 2796 C CA . LEU A 1 344 ? -37.965 -3.602 41.221 1.00 90.44 344 LEU A CA 1
ATOM 2797 C C . LEU A 1 344 ? -39.303 -3.968 40.574 1.00 90.44 344 LEU A C 1
ATOM 2799 O O . LEU A 1 344 ? -40.305 -3.348 40.903 1.00 90.44 344 LEU A O 1
ATOM 2803 N N . PHE A 1 345 ? -39.319 -4.926 39.646 1.00 91.44 345 PHE A N 1
ATOM 2804 C CA . PHE A 1 345 ? -40.520 -5.355 38.935 1.00 91.44 345 PHE A CA 1
ATOM 2805 C C . PHE A 1 345 ? -41.378 -6.295 39.788 1.00 91.44 345 PHE A C 1
ATOM 2807 O O . PHE A 1 345 ? -42.555 -6.012 40.000 1.00 91.44 345 PHE A O 1
ATOM 2814 N N . GLU A 1 346 ? -40.796 -7.385 40.303 1.00 88.06 346 GLU A N 1
ATOM 2815 C CA . GLU A 1 346 ? -41.512 -8.412 41.076 1.00 88.06 346 GLU A CA 1
ATOM 2816 C C . GLU A 1 346 ? -42.048 -7.851 42.397 1.00 88.06 346 GLU A C 1
ATOM 2818 O O . GLU A 1 346 ? -43.193 -8.119 42.742 1.00 88.06 346 GLU A O 1
ATOM 2823 N N . HIS A 1 347 ? -41.270 -7.014 43.094 1.00 87.06 347 HIS A N 1
ATOM 2824 C CA . HIS A 1 347 ? -41.670 -6.425 44.377 1.00 87.06 347 HIS A CA 1
ATOM 2825 C C . HIS A 1 347 ? -42.283 -5.023 44.251 1.00 87.06 347 HIS A C 1
ATOM 2827 O O . HIS A 1 347 ? -42.383 -4.303 45.248 1.00 87.06 347 HIS A O 1
ATOM 2833 N N . HIS A 1 348 ? -42.686 -4.603 43.047 1.00 90.06 348 HIS A N 1
ATOM 2834 C CA . HIS A 1 348 ? -43.392 -3.334 42.884 1.00 90.06 348 HIS A CA 1
ATOM 2835 C C . HIS A 1 348 ? -44.767 -3.400 43.585 1.00 90.06 348 HIS A C 1
ATOM 2837 O O . HIS A 1 348 ? -45.500 -4.369 43.373 1.00 90.06 348 HIS A O 1
ATOM 2843 N N . PRO A 1 349 ? -45.159 -2.389 44.386 1.00 90.19 349 PRO A N 1
ATOM 2844 C CA . PRO A 1 349 ? -46.430 -2.403 45.120 1.00 90.19 349 PRO A CA 1
ATOM 2845 C C . PRO A 1 349 ? -47.672 -2.276 44.224 1.00 90.19 349 PRO A C 1
ATOM 2847 O O . PRO A 1 349 ? -48.768 -2.602 44.671 1.00 90.19 349 PRO A O 1
ATOM 2850 N N . ASP A 1 350 ? -47.498 -1.838 42.974 1.00 92.12 350 ASP A N 1
ATOM 2851 C CA . ASP A 1 350 ? -48.551 -1.755 41.954 1.00 92.12 350 ASP A CA 1
ATOM 2852 C C . ASP A 1 350 ? -48.428 -2.872 40.907 1.00 92.12 350 ASP A C 1
ATOM 2854 O O . ASP A 1 350 ? -47.332 -3.371 40.630 1.00 92.12 350 ASP A O 1
ATOM 2858 N N . ALA A 1 351 ? -49.548 -3.221 40.267 1.00 90.75 351 ALA A N 1
ATOM 2859 C CA . ALA A 1 351 ? -49.566 -4.151 39.141 1.00 90.75 351 ALA A CA 1
ATOM 2860 C C . ALA A 1 351 ? -48.803 -3.581 37.935 1.00 90.75 351 ALA A C 1
ATOM 2862 O O . ALA A 1 351 ? -49.157 -2.527 37.405 1.00 90.75 351 ALA A O 1
ATOM 2863 N N . ALA A 1 352 ? -47.790 -4.309 37.468 1.00 90.69 352 ALA A N 1
ATOM 2864 C CA . ALA A 1 352 ? -46.995 -3.955 36.302 1.00 90.69 352 ALA A CA 1
ATOM 2865 C C . ALA A 1 352 ? -47.101 -5.046 35.232 1.00 90.69 352 ALA A C 1
ATOM 2867 O O . ALA A 1 352 ? -46.897 -6.231 35.504 1.00 90.69 352 ALA A O 1
ATOM 2868 N N . PHE A 1 353 ? -47.387 -4.625 34.001 1.00 90.44 353 PHE A N 1
ATOM 2869 C CA . PHE A 1 353 ? -47.531 -5.496 32.839 1.00 90.44 353 PHE A CA 1
ATOM 2870 C C . PHE A 1 353 ? -46.535 -5.080 31.761 1.00 90.44 353 PHE A C 1
ATOM 2872 O O . PHE A 1 353 ? -46.377 -3.891 31.480 1.00 90.44 353 PHE A O 1
ATOM 2879 N N . SER A 1 354 ? -45.885 -6.055 31.133 1.00 89.56 354 SER A N 1
ATOM 2880 C CA . SER A 1 354 ? -45.146 -5.834 29.893 1.00 89.56 354 SER A CA 1
ATOM 2881 C C . SER A 1 354 ? -45.962 -6.353 28.713 1.00 89.56 354 SER A C 1
ATOM 2883 O O . SER A 1 354 ? -46.640 -7.375 28.820 1.00 89.56 354 SER A O 1
ATOM 2885 N N . PHE A 1 355 ? -45.911 -5.649 27.584 1.00 91.06 355 PHE A N 1
ATOM 2886 C CA . PHE A 1 355 ? -46.672 -5.983 26.383 1.00 91.06 355 PHE A CA 1
ATOM 2887 C C . PHE A 1 355 ? -45.759 -5.992 25.159 1.00 91.06 355 PHE A C 1
ATOM 2889 O O . PHE A 1 355 ? -44.783 -5.244 25.081 1.00 91.06 355 PHE A O 1
ATOM 2896 N N . THR A 1 356 ? -46.099 -6.829 24.185 1.00 90.88 356 THR A N 1
ATOM 2897 C CA . THR A 1 356 ? -45.612 -6.691 22.807 1.00 90.88 356 THR A CA 1
ATOM 2898 C C . THR A 1 356 ? -46.209 -5.441 22.153 1.00 90.88 356 THR A C 1
ATOM 2900 O O . THR A 1 356 ? -47.244 -4.938 22.593 1.00 90.88 356 THR A O 1
ATOM 2903 N N . LEU A 1 357 ? -45.588 -4.955 21.070 1.00 90.56 357 LEU A N 1
ATOM 2904 C CA . LEU A 1 357 ? -46.113 -3.832 20.271 1.00 90.56 357 LEU A CA 1
ATOM 2905 C C . LEU A 1 357 ? -47.530 -4.094 19.730 1.00 90.56 357 LEU A C 1
ATOM 2907 O O . LEU A 1 357 ? -48.277 -3.150 19.493 1.00 90.56 357 LEU A O 1
ATOM 2911 N N . ASP A 1 358 ? -47.904 -5.366 19.606 1.00 91.19 358 ASP A N 1
ATOM 2912 C CA . ASP A 1 358 ? -49.190 -5.826 19.081 1.00 91.19 358 ASP A CA 1
ATOM 2913 C C . ASP A 1 358 ? -50.266 -5.947 20.184 1.00 91.19 358 ASP A C 1
ATOM 2915 O O . ASP A 1 358 ? -51.381 -6.392 19.927 1.00 91.19 358 ASP A O 1
ATOM 2919 N N . GLY A 1 359 ? -49.936 -5.578 21.431 1.00 87.75 359 GLY A N 1
ATOM 2920 C CA . GLY A 1 359 ? -50.859 -5.567 22.572 1.00 87.75 359 GLY A CA 1
ATOM 2921 C C . GLY A 1 359 ? -50.963 -6.884 23.351 1.00 87.75 359 GLY A C 1
ATOM 2922 O O . GLY A 1 359 ? -51.733 -6.968 24.306 1.00 87.75 359 GLY A O 1
ATOM 2923 N N . THR A 1 360 ? -50.180 -7.912 23.006 1.00 89.94 360 THR A N 1
ATOM 2924 C CA . THR A 1 360 ? -50.164 -9.186 23.752 1.00 89.94 360 THR A CA 1
ATOM 2925 C C . THR A 1 360 ? -49.328 -9.049 25.027 1.00 89.94 360 THR A C 1
ATOM 2927 O O . THR A 1 360 ? -48.186 -8.588 24.948 1.00 89.94 360 THR A O 1
ATOM 2930 N N . VAL A 1 361 ? -49.862 -9.468 26.182 1.00 87.88 361 VAL A N 1
ATOM 2931 C CA . VAL A 1 361 ? -49.150 -9.464 27.478 1.00 87.88 361 VAL A CA 1
ATOM 2932 C C . VAL A 1 361 ? -47.958 -10.428 27.430 1.00 87.88 361 VAL A C 1
ATOM 2934 O O . VAL A 1 361 ? -48.127 -11.606 27.125 1.00 87.88 361 VAL A O 1
ATOM 2937 N N . LEU A 1 362 ? -46.762 -9.934 27.748 1.00 87.19 362 LEU A N 1
ATOM 2938 C CA . LEU A 1 362 ? -45.517 -10.707 27.840 1.00 87.19 362 LEU A CA 1
ATOM 2939 C C . LEU A 1 362 ? -45.255 -11.205 29.263 1.00 87.19 362 LEU A C 1
ATOM 2941 O O . LEU A 1 362 ? -44.875 -12.356 29.459 1.00 87.19 362 LEU A O 1
ATOM 2945 N N . SER A 1 363 ? -45.433 -10.338 30.258 1.00 88.75 363 SER A N 1
ATOM 2946 C CA . SER A 1 363 ? -45.233 -10.678 31.666 1.00 88.75 363 SER A CA 1
ATOM 2947 C C . SER A 1 363 ? -46.072 -9.793 32.580 1.00 88.75 363 SER A C 1
ATOM 2949 O O . SER A 1 363 ? -46.413 -8.662 32.231 1.00 88.75 363 SER A O 1
ATOM 2951 N N . VAL A 1 364 ? -46.371 -10.312 33.769 1.00 90.69 364 VAL A N 1
ATOM 2952 C CA . VAL A 1 364 ? -46.999 -9.588 34.878 1.00 90.69 364 VAL A CA 1
ATOM 2953 C C . VAL A 1 364 ? -46.174 -9.827 36.142 1.00 90.69 364 VAL A C 1
ATOM 2955 O O . VAL A 1 364 ? -45.624 -10.916 36.309 1.00 90.69 364 VAL A O 1
ATOM 2958 N N . ASN A 1 365 ? -46.046 -8.816 36.999 1.00 91.62 365 ASN A N 1
ATOM 2959 C CA . ASN A 1 365 ? -45.385 -8.966 38.296 1.00 91.62 365 ASN A CA 1
ATOM 2960 C C . ASN A 1 365 ? -46.279 -9.667 39.338 1.00 91.62 365 ASN A C 1
ATOM 2962 O O . ASN A 1 365 ? -47.479 -9.848 39.118 1.00 91.62 365 ASN A O 1
ATOM 2966 N N . GLU A 1 366 ? -45.714 -10.041 40.493 1.00 88.19 366 GLU A N 1
ATOM 2967 C CA . GLU A 1 366 ? -46.457 -10.731 41.561 1.00 88.19 366 GLU A CA 1
ATOM 2968 C C . GLU A 1 366 ? -47.723 -9.994 41.988 1.00 88.19 366 GLU A C 1
ATOM 2970 O O . GLU A 1 366 ? -48.782 -10.615 42.083 1.00 88.19 366 GLU A O 1
ATOM 2975 N N . LYS A 1 367 ? -47.658 -8.668 42.166 1.00 89.06 367 LYS A N 1
ATOM 2976 C CA . LYS A 1 367 ? -48.836 -7.914 42.595 1.00 89.06 367 LYS A CA 1
ATOM 2977 C C . LYS A 1 367 ? -49.954 -7.907 41.553 1.00 89.06 367 LYS A C 1
ATOM 2979 O O . LYS A 1 367 ? -51.125 -8.029 41.908 1.00 89.06 367 LYS A O 1
ATOM 2984 N N . GLY A 1 368 ? -49.609 -7.799 40.270 1.00 89.19 368 GLY A N 1
ATOM 2985 C CA . GLY A 1 368 ? -50.581 -7.900 39.184 1.00 89.19 368 GLY A CA 1
ATOM 2986 C C . GLY A 1 368 ? -51.209 -9.290 39.084 1.00 89.19 368 GLY A C 1
ATOM 2987 O O . GLY A 1 368 ? -52.413 -9.388 38.860 1.00 89.19 368 GLY A O 1
ATOM 2988 N N . ALA A 1 369 ? -50.435 -10.356 39.310 1.00 87.94 369 ALA A N 1
ATOM 2989 C CA . ALA A 1 369 ? -50.955 -11.724 39.353 1.00 87.94 369 ALA A CA 1
ATOM 2990 C C . ALA A 1 369 ? -51.937 -11.924 40.523 1.00 87.94 369 ALA A C 1
ATOM 2992 O O . ALA A 1 369 ? -53.035 -12.450 40.328 1.00 87.94 369 ALA A O 1
ATOM 2993 N N . GLU A 1 370 ? -51.583 -11.412 41.707 1.00 87.62 370 GLU A N 1
ATOM 2994 C CA . GLU A 1 370 ? -52.413 -11.453 42.914 1.00 87.62 370 GLU A CA 1
ATOM 2995 C C . GLU A 1 370 ? -53.749 -10.711 42.714 1.00 87.62 370 GLU A C 1
ATOM 2997 O O . GLU A 1 370 ? -54.811 -11.257 43.010 1.00 87.62 370 GLU A O 1
ATOM 3002 N N . ILE A 1 371 ? -53.718 -9.509 42.121 1.00 87.94 371 ILE A N 1
ATOM 3003 C CA . ILE A 1 371 ? -54.922 -8.723 41.785 1.00 87.94 371 ILE A CA 1
ATOM 3004 C C . ILE A 1 371 ? -55.798 -9.439 40.748 1.00 87.94 371 ILE A C 1
ATOM 3006 O O . ILE A 1 371 ? -57.024 -9.391 40.833 1.00 87.94 371 ILE A O 1
ATOM 3010 N N . LEU A 1 372 ? -55.188 -10.123 39.778 1.00 86.56 372 LEU A N 1
ATOM 3011 C CA . LEU A 1 372 ? -55.903 -10.905 38.767 1.00 86.56 372 LEU A CA 1
ATOM 3012 C C . LEU A 1 372 ? -56.453 -12.239 39.303 1.00 86.56 372 LEU A C 1
ATOM 3014 O O . LEU A 1 372 ? -57.040 -13.002 38.534 1.00 86.56 372 LEU A O 1
ATOM 3018 N N . GLY A 1 373 ? -56.263 -12.542 40.592 1.00 79.69 373 GLY A N 1
ATOM 3019 C CA . GLY A 1 373 ? -56.711 -13.791 41.208 1.00 79.69 373 GLY A CA 1
ATOM 3020 C C . GLY A 1 373 ? -55.971 -15.024 40.687 1.00 79.69 373 GLY A C 1
ATOM 3021 O O . GLY A 1 373 ? -56.450 -16.145 40.849 1.00 79.69 373 GLY A O 1
ATOM 3022 N N . LYS A 1 374 ? -54.813 -14.831 40.045 1.00 69.25 374 LYS A N 1
ATOM 3023 C CA . LYS A 1 374 ? -53.944 -15.912 39.589 1.00 69.25 374 LYS A CA 1
ATOM 3024 C C . LYS A 1 374 ? -52.777 -16.036 40.555 1.00 69.25 374 LYS A C 1
ATOM 3026 O O . LYS A 1 374 ? -51.850 -15.234 40.534 1.00 69.25 374 LYS A O 1
ATOM 3031 N N . THR A 1 375 ? -52.821 -17.051 41.407 1.00 57.22 375 THR A N 1
ATOM 3032 C CA . THR A 1 375 ? -51.612 -17.525 42.087 1.00 57.22 375 THR A CA 1
ATOM 3033 C C . THR A 1 375 ? -50.680 -18.130 41.034 1.00 57.22 375 THR A C 1
ATOM 3035 O O . THR A 1 375 ? -51.165 -18.741 40.080 1.00 57.22 375 THR A O 1
ATOM 3038 N N . LYS A 1 376 ? -49.375 -17.861 41.168 1.00 52.06 376 LYS A N 1
ATOM 3039 C CA . LYS A 1 376 ? -48.325 -18.281 40.223 1.00 52.06 376 LYS A CA 1
ATOM 3040 C C . LYS A 1 376 ? -48.419 -19.762 39.864 1.00 52.06 376 LYS A C 1
ATOM 3042 O O . LYS A 1 376 ? -48.582 -20.571 40.805 1.00 52.06 376 LYS A O 1
#

Secondary structure (DSSP, 8-state):
-PPPHHHHHHHHHHHHHHHHHHHHHHHTTT-HHHHHHHHHHHHHHHHHHHHHHHHHHHHHS-TTTHHHHHHHHHHHHHHHHHHHHHHIIIIIS-SPPPSS-HHHHHHHHHHHHHHHHHHHHHHHHS-HHHHHHHHHHHHHHHHHHHHHHIIIIIHHHHHTT---HHHHHHHHHHHHHHHHHHHHHHHHHT-SS--S-HHHHHHHHHHHHHHHHHHHHHHHHHHTT---TT-TTHHHHHHHHHHHHHHHHHGGGGGGTTTS-------PPPHHHHHHHHHHHHHHHHHHHHT-S-SSHHHHHHHHHHHHHHHHHHHHHHHHHHHHHHHHHHHHHHHHHHHHHHHHHHT-SS--EEE-TTS-EEEE-HHHHHHTT---

Mean predicted aligned error: 9.8 Å

Foldseek 3Di:
DDDPPVLVVLVVVLVVLLVVLVVQLVVCVVPQLSLQVVLLVSLLVLLVVLLVLLVVLLVPDDPLLNLLSVLLSQLSVLLSVLSVLVCCQCVVVVHDADQVDPSLVSNLSSLVSNLVSLLSLCPVQDDPLVSVLLVLVLVLVLLLVLLVCCVPPVVVVVVVPDDDPSNVVSLSSQVSSLSSNLSSLVCCVLPQDVSADPLLSVLLNQLSVLSNVLSVVQVVCVSVVNDDRSDPSSSSNSSSSSSNSSSSVVSVVVVVVVVDDPPRPPPDPDVCVVCVLVVSLVVLVVVCVVVDDDPDSSVVSSVVSVVSVVVSVVSVVVVVVVVVVVVVVVVVVVVVVVVVVLCCQQPPCDWDFDADPVGHTPDIHPNNCVVVVHDD

pLDDT: mean 83.61, std 12.52, range [37.78, 97.94]

Sequence (376 aa):
MPIQKKNVYVLIFIFAFTLFYYLWLFLFQDDSYLLTWGGNTLSLIGSAVPSIWLYQAYKTAEKPDKPFWFLITLGTFSYFLAECSWILYESVLRIEVPYPGIPDLFYILSVLFYLSAFGFKLYKEKTKLVLTRYIFDILFIMIVYATLSWYFLLNPIILAGDVSLLAVVVSLAYPIGDLALAFCLLMVIFSSKQLFSNDSLLFFGAGLFTYIVADTAFVYLVSTETYDSGSWTDPLFILGVLLVGFTGLLQKNQSSIQLRKKAVIRTKPMLFAILFPFFGLTSLYLFMIYTSIGTNVITIGVGVSILLVIVREFLLLSENRRTLQKYLKNADELQSSQERYRSLFEHHPDAAFSFTLDGTVLSVNEKGAEILGKTK

Organism: NCBI:txid426701

Solvent-accessible surface area (backbone atoms only — not comparable to full-atom values): 20011 Å² total; per-residue (Å²): 130,85,70,53,73,70,58,48,54,51,50,52,48,52,55,52,50,43,49,48,47,52,50,48,39,66,75,26,67,89,39,66,68,61,20,33,54,51,40,46,50,51,48,44,52,37,28,46,53,20,26,52,39,17,45,51,27,28,73,69,41,56,80,92,49,26,65,37,33,45,27,43,21,50,10,37,42,27,38,32,51,13,43,54,42,46,42,43,32,43,72,70,67,66,40,82,74,60,81,75,35,73,31,54,54,24,45,52,47,14,47,52,25,42,46,49,18,49,49,53,61,46,60,77,74,46,54,70,67,60,54,50,36,49,54,38,55,46,51,37,53,40,44,56,50,51,38,51,44,38,62,74,52,45,48,61,49,48,74,71,68,82,64,56,71,65,39,54,54,52,65,51,47,53,62,44,44,48,53,45,46,54,50,53,48,50,51,51,70,71,35,76,55,85,83,61,56,70,66,40,52,50,34,36,49,51,11,53,52,33,34,52,54,24,53,54,50,48,53,51,30,52,77,67,74,68,64,55,81,53,42,92,50,56,50,36,47,34,48,12,44,36,29,42,17,50,32,29,67,54,52,81,63,51,85,72,52,84,84,71,69,93,70,78,59,76,72,69,82,52,66,62,76,68,46,48,64,54,52,55,49,51,51,48,48,54,47,40,62,72,74,48,96,59,100,44,68,54,52,54,38,43,53,52,43,52,53,38,50,52,54,33,50,51,44,50,50,53,51,48,52,55,52,50,53,52,51,52,51,54,49,53,53,49,50,52,50,50,53,52,49,48,52,56,48,43,68,30,92,57,65,47,75,42,62,45,98,88,68,48,77,72,49,65,21,56,44,30,30,55,75,70,72,42,80,131

Nearest PDB structures (foldseek):
  7avo-assembly1_A  TM=6.052E-01  e=3.335E-01  Candidatus Actinomarina minuta
  4hyj-assembly1_A  TM=5.613E-01  e=2.058E-01  Exiguobacterium artemiae
  8zps-assembly1_R  TM=3.587E-01  e=2.623E+00  Homo sapiens

Radius of gyration: 28.37 Å; Cα contacts (8 Å, |Δi|>4): 376; chains: 1; bounding box: 88×47×78 Å